Protein AF-A0A964QTZ9-F1 (afdb_monomer)

Radius of gyration: 29.9 Å; Cα contacts (8 Å, |Δi|>4): 374; chains: 1; bounding box: 82×78×68 Å

Sequence (407 aa):
MRFDQFNNEAANQNSMPSETEEPRIDFGEVGKVESTQEEKDFATLQQTYEEKKAAYDKLVADANESGTYHNAEVVTQLDSKRQERNVAQLDLEGKLRFDPKLAREVYKKEWRQLYADQLRSGRYTYDDIKSMKGPGGAPKTRLYELADATFDGDSGVFDGDARNAVTDEALEEAHQHFLEDERTRREAEEGEKKEQVELPQQKEAVSASNEKPKKEFSKNPEMDAYIRDTYLSYADAPVSSEEKERMLAFTRESGSAQKYAESLRHLAERRNLSELDGIGRKMIEEVKKVLAKLGLKMSAYGESRTWALWDIAKQEYFAEHSDENDGAYKVGGIFELPEKKEEIVNRHTGWEVYKAHSGGERAFLERLRGEGKEEIMGLLAHEPKENGTLSSYELARLGELIKRAVL

Secondary structure (DSSP, 8-state):
---------------------------------PPPHHHHHHHHHHHHHHHHHHHHHHHHHHHHHTT-TT-HHHHHHHHHHHHHHHHHHHHHHHHHHH-HHHHHHHHHHHHHHHHHHHHHTTS--HHHHHH-TTTTTS--SHHHHHHHHHHTTSSSS--HHHHHHHHHHHHHHHHHHHHHHHHHHHHHHHHHHHHH------------S-------PPP-HHHHHHHIIIIIS-TTSSS-HHHHHHHHHHHHH-HHHHHHHHHHHHHHHHH-HHHHHHHHHHHHHHHHHHHHHHTPPPPHHHHSSHHHHHHHHHHHHHHH-GGGS-TTSPP--TTT-HHHHHHHHHHHHHHHHHHHHHTT--GGGGT--STTHHHHHHHHHSPPPTTSS--HHHHHHHHHHHHHHH-

Mean predicted aligned error: 18.18 Å

Solvent-accessible surface area (backbone atoms only — not comparable to full-atom values): 23177 Å² total; per-residue (Å²): 130,88,87,86,89,85,87,85,89,80,89,80,89,78,91,77,81,77,87,75,76,73,81,76,76,73,70,70,72,77,69,79,75,74,76,51,71,71,57,54,53,47,52,50,37,53,51,52,23,52,57,32,43,51,57,33,54,48,52,54,49,57,25,58,77,69,66,40,66,83,37,70,68,56,44,52,51,50,53,53,33,50,49,53,25,53,50,35,45,51,55,44,49,48,52,34,63,77,30,68,66,60,21,48,55,48,37,32,47,42,43,25,52,47,48,44,52,39,45,75,67,67,78,46,54,72,65,57,60,66,67,35,84,47,89,84,62,51,53,94,42,70,66,30,54,54,26,49,51,32,37,76,38,84,64,68,76,43,51,70,68,59,49,51,52,51,51,55,51,22,50,53,56,27,51,52,52,46,55,50,52,53,48,53,51,49,53,49,57,50,49,61,50,56,75,74,62,87,80,90,83,91,77,92,87,90,78,89,82,75,88,66,78,82,74,83,70,78,88,50,68,68,58,28,48,49,41,24,57,58,44,53,11,43,60,72,27,83,64,55,71,69,57,32,51,53,36,32,52,51,33,72,71,29,66,67,39,51,55,24,15,45,34,39,45,60,46,24,78,75,59,40,58,70,53,53,53,54,50,19,50,50,44,40,53,52,35,48,56,52,33,51,71,43,68,46,78,74,51,50,69,58,72,16,48,18,62,47,45,44,50,53,13,46,31,40,36,30,54,78,39,61,86,81,44,64,84,90,55,88,75,45,28,59,86,82,33,67,66,47,50,50,46,53,38,15,24,53,38,16,44,56,52,46,50,36,46,76,72,63,56,56,76,38,66,78,59,59,41,75,82,58,59,67,57,47,53,50,65,70,66,54,78,55,44,100,87,73,41,69,54,72,64,57,20,20,51,40,15,48,49,49,52,65,18,69,109

Foldseek 3Di:
DDDDDDDDDDDDDDDDDDDPDDPPPCPPPPPPPPDDPLVVVLVVLVVQLVVLVVVLVVLVVVCVVVVVCVPPVSVVVNVVSVVSNVVSVVVNLVSLLVDLPVLLVLLLVLLLVLLLVCVVVVPDDLVLLLVCPDPPNGRPDPSNVSSVCSAPCPSPPHDVVVVNVSNVVSSVVSVVVNVVVVVVVVVVVVVVVVVVDPDDDDDDDDDDDDPPPPPPDPDDVVQLLVCQQPQQQLCVQPDDPVSSVVSSVVSVSDPLSSLLSVLLVVVCVVPNNVVQLVLLVVLLVLLCVLCVLLVHDADSSSNGSNLVSSLQSVLSSCLVVVVSDDPVDDHDHCVVDVVSSLLSSQLSSLVRVLVCVVVVVCSSLVSFADPCSVVLVVLSPDDADPVRHDDSVSSSVNSVSSSVRRD

pLDDT: mean 81.12, std 19.89, range [28.53, 98.44]

Structure (mmCIF, N/CA/C/O backbone):
data_AF-A0A964QTZ9-F1
#
_entry.id   AF-A0A964QTZ9-F1
#
loop_
_atom_site.group_PDB
_atom_site.id
_atom_site.type_symbol
_atom_site.label_atom_id
_atom_site.label_alt_id
_atom_site.label_comp_id
_atom_site.label_asym_id
_atom_site.label_entity_id
_atom_site.label_seq_id
_atom_site.pdbx_PDB_ins_code
_atom_site.Cartn_x
_atom_site.Cartn_y
_atom_site.Cartn_z
_atom_site.occupancy
_atom_site.B_iso_or_equiv
_atom_site.auth_seq_id
_atom_site.auth_comp_id
_atom_site.auth_asym_id
_atom_site.auth_atom_id
_atom_site.pdbx_PDB_model_num
ATOM 1 N N . MET A 1 1 ? -54.226 47.992 7.278 1.00 39.47 1 MET A N 1
ATOM 2 C CA . MET A 1 1 ? -53.191 48.725 6.514 1.00 39.47 1 MET A CA 1
ATOM 3 C C . MET A 1 1 ? -52.839 47.786 5.355 1.00 39.47 1 MET A C 1
ATOM 5 O O . MET A 1 1 ? -52.490 46.664 5.679 1.00 39.47 1 MET A O 1
ATOM 9 N N . ARG A 1 2 ? -53.151 48.038 4.064 1.00 29.14 2 ARG A N 1
ATOM 10 C CA . ARG A 1 2 ? -53.056 49.299 3.275 1.00 29.14 2 ARG A CA 1
ATOM 11 C C . ARG A 1 2 ? -51.588 49.768 3.338 1.00 29.14 2 ARG A C 1
ATOM 13 O O . ARG A 1 2 ? -51.192 50.124 4.439 1.00 29.14 2 ARG A O 1
ATOM 20 N N . PHE A 1 3 ? -50.713 49.770 2.334 1.00 28.53 3 PHE A N 1
ATOM 21 C CA . PHE A 1 3 ? -50.822 49.689 0.868 1.00 28.53 3 PHE A CA 1
ATOM 22 C C . PHE A 1 3 ? -49.783 48.675 0.301 1.00 28.53 3 PHE A C 1
ATOM 24 O O . PHE A 1 3 ? -48.871 48.330 1.047 1.00 28.53 3 PHE A O 1
ATOM 31 N N . ASP A 1 4 ? -49.710 48.275 -0.981 1.00 31.31 4 ASP A N 1
ATOM 32 C CA . ASP A 1 4 ? -50.699 47.862 -2.012 1.00 31.31 4 ASP A CA 1
ATOM 33 C C . ASP A 1 4 ? -49.900 47.254 -3.227 1.00 31.31 4 ASP A C 1
ATOM 35 O O . ASP A 1 4 ? -48.819 46.704 -3.029 1.00 31.31 4 ASP A O 1
ATOM 39 N N . GLN A 1 5 ? -50.431 47.282 -4.458 1.00 36.22 5 GLN A N 1
ATOM 40 C CA . GLN A 1 5 ? -49.966 46.683 -5.732 1.00 36.22 5 GLN A CA 1
ATOM 41 C C . GLN A 1 5 ? -48.835 47.456 -6.462 1.00 36.22 5 GLN A C 1
ATOM 43 O O . GLN A 1 5 ? -48.724 48.661 -6.264 1.00 36.22 5 GLN A O 1
ATOM 48 N N . PHE A 1 6 ? -48.105 46.820 -7.405 1.00 29.14 6 PHE A N 1
ATOM 49 C CA . PHE A 1 6 ? -48.219 47.088 -8.866 1.00 29.14 6 PHE A CA 1
ATOM 50 C C . PHE A 1 6 ? -47.318 46.195 -9.755 1.00 29.14 6 PHE A C 1
ATOM 52 O O . PHE A 1 6 ? -46.162 45.936 -9.433 1.00 29.14 6 PHE A O 1
ATOM 59 N N . ASN A 1 7 ? -47.849 45.787 -10.916 1.00 33.69 7 ASN A N 1
ATOM 60 C CA . ASN A 1 7 ? -47.080 45.274 -12.062 1.00 33.69 7 ASN A CA 1
ATOM 61 C C . ASN A 1 7 ? -46.438 46.442 -12.838 1.00 33.69 7 ASN A C 1
ATOM 63 O O . ASN A 1 7 ? -47.017 47.528 -12.859 1.00 33.69 7 ASN A O 1
ATOM 67 N N . ASN A 1 8 ? -45.364 46.202 -13.602 1.00 30.64 8 ASN A N 1
ATOM 68 C CA . ASN A 1 8 ? -45.481 46.229 -15.071 1.00 30.64 8 ASN A CA 1
ATOM 69 C C . ASN A 1 8 ? -44.206 45.829 -15.821 1.00 30.64 8 ASN A C 1
ATOM 71 O O . ASN A 1 8 ? -43.082 45.977 -15.349 1.00 30.64 8 ASN A O 1
ATOM 75 N N . GLU A 1 9 ? -44.450 45.336 -17.030 1.00 34.72 9 GLU A N 1
ATOM 76 C CA . GLU A 1 9 ? -43.479 44.968 -18.050 1.00 34.72 9 GLU A CA 1
ATOM 77 C C . GLU A 1 9 ? -42.814 46.207 -18.671 1.00 34.72 9 GLU A C 1
ATOM 79 O O . GLU A 1 9 ? -43.446 47.252 -18.837 1.00 34.72 9 GLU A O 1
ATOM 84 N N . ALA A 1 10 ? -41.577 46.046 -19.138 1.00 31.81 10 ALA A N 1
ATOM 85 C CA . ALA A 1 10 ? -41.062 46.797 -20.278 1.00 31.81 10 ALA A CA 1
ATOM 86 C C . ALA A 1 10 ? -40.024 45.934 -21.004 1.00 31.81 10 ALA A C 1
ATOM 88 O O . ALA A 1 10 ? -38.917 45.721 -20.512 1.00 31.81 10 ALA A O 1
ATOM 89 N N . ALA A 1 11 ? -40.393 45.414 -22.174 1.00 33.88 11 ALA A N 1
ATOM 90 C CA . ALA A 1 11 ? -39.441 44.768 -23.063 1.00 33.88 11 ALA A CA 1
ATOM 91 C C . ALA A 1 11 ? -38.431 45.799 -23.586 1.00 33.88 11 ALA A C 1
ATOM 93 O O . ALA A 1 11 ? -38.805 46.931 -23.896 1.00 33.88 11 ALA A O 1
ATOM 94 N N . ASN A 1 12 ? -37.183 45.382 -23.798 1.00 33.34 12 ASN A N 1
ATOM 95 C CA . ASN A 1 12 ? -36.389 45.994 -24.852 1.00 33.34 12 ASN A CA 1
ATOM 96 C C . ASN A 1 12 ? -35.689 44.922 -25.683 1.00 33.34 12 ASN A C 1
ATOM 98 O O . ASN A 1 12 ? -35.207 43.914 -25.168 1.00 33.34 12 ASN A O 1
ATOM 102 N N . GLN A 1 13 ? -35.712 45.140 -26.988 1.00 38.12 13 GLN A N 1
ATOM 103 C CA . GLN A 1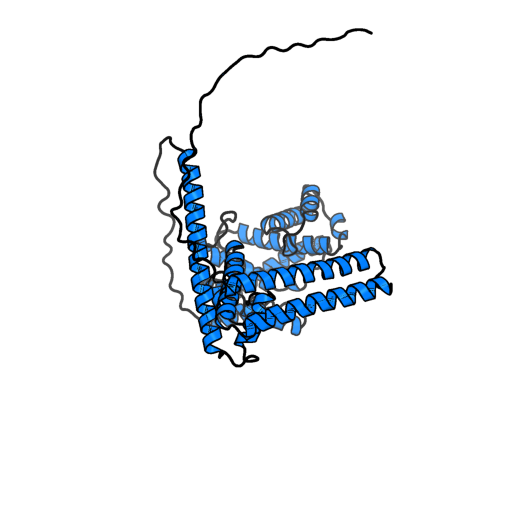 13 ? -35.234 44.211 -27.993 1.00 38.12 13 GLN A CA 1
ATOM 104 C C . GLN A 1 13 ? -33.717 44.339 -28.111 1.00 38.12 13 GLN A C 1
ATOM 106 O O . GLN A 1 13 ? -33.196 45.447 -28.199 1.00 38.12 13 GLN A O 1
ATOM 111 N N . ASN A 1 14 ? -33.019 43.213 -28.219 1.00 34.12 14 ASN A N 1
ATOM 112 C CA . ASN A 1 14 ? -31.782 43.173 -28.986 1.00 34.12 14 ASN A CA 1
ATOM 113 C C . ASN A 1 14 ? -31.707 41.837 -29.715 1.00 34.12 14 ASN A C 1
ATOM 115 O O . ASN A 1 14 ? -31.503 40.784 -29.116 1.00 34.12 14 ASN A O 1
ATOM 119 N N . SER A 1 15 ? -31.927 41.905 -31.026 1.00 44.72 15 SER A N 1
ATOM 120 C CA . SER A 1 15 ? -31.641 40.797 -31.929 1.00 44.72 15 SER A CA 1
ATOM 121 C C . SER A 1 15 ? -30.125 40.626 -31.997 1.00 44.72 15 SER A C 1
ATOM 123 O O . SER A 1 15 ? -29.429 41.581 -32.334 1.00 44.72 15 SER A O 1
ATOM 125 N N . MET A 1 16 ? -29.628 39.427 -31.706 1.00 33.31 16 MET A N 1
ATOM 126 C CA . MET A 1 16 ? -28.285 38.998 -32.100 1.00 33.31 16 MET A CA 1
ATOM 127 C C . MET A 1 16 ? -28.415 37.863 -33.126 1.00 33.31 16 MET A C 1
ATOM 129 O O . MET A 1 16 ? -29.424 37.151 -33.096 1.00 33.31 16 MET A O 1
ATOM 133 N N . PRO A 1 17 ? -27.484 37.745 -34.089 1.00 36.28 17 PRO A N 1
ATOM 134 C CA . PRO A 1 17 ? -27.760 37.044 -35.338 1.00 36.28 17 PRO A CA 1
ATOM 135 C C . PRO A 1 17 ? -27.496 35.539 -35.265 1.00 36.28 17 PRO A C 1
ATOM 137 O O . PRO A 1 17 ? -26.725 35.076 -34.434 1.00 36.28 17 PRO A O 1
ATOM 140 N N . SER A 1 18 ? -28.133 34.834 -36.203 1.00 39.62 18 SER A N 1
ATOM 141 C CA . SER A 1 18 ? -27.692 33.598 -36.870 1.00 39.62 18 SER A CA 1
ATOM 142 C C . SER A 1 18 ? -26.533 32.808 -36.252 1.00 39.62 18 SER A C 1
ATOM 144 O O . SER A 1 18 ? -25.392 33.265 -36.276 1.00 39.62 18 SER A O 1
ATOM 146 N N . GLU A 1 19 ? -26.830 31.554 -35.902 1.00 48.81 19 GLU A N 1
ATOM 147 C CA . GLU A 1 19 ? -26.146 30.378 -36.469 1.00 48.81 19 GLU A CA 1
ATOM 148 C C . GLU A 1 19 ? -24.680 30.605 -36.882 1.00 48.81 19 GLU A C 1
ATOM 150 O O . GLU A 1 19 ? -24.328 30.561 -38.060 1.00 48.81 19 GLU A O 1
ATOM 155 N N . THR A 1 20 ? -23.794 30.796 -35.905 1.00 37.59 20 THR A N 1
ATOM 156 C CA . THR A 1 20 ? -22.434 30.287 -36.068 1.00 37.59 20 THR A CA 1
ATOM 157 C C . THR A 1 20 ? -22.529 28.778 -35.946 1.00 37.59 20 THR A C 1
ATOM 159 O O . THR A 1 20 ? -22.672 28.259 -34.838 1.00 37.59 20 THR A O 1
ATOM 162 N N . GLU A 1 21 ? -22.497 28.089 -37.087 1.00 42.88 21 GLU A N 1
ATOM 163 C CA . GLU A 1 21 ? -22.188 26.664 -37.129 1.00 42.88 21 GLU A CA 1
ATOM 164 C C . GLU A 1 21 ? -20.921 26.447 -36.297 1.00 42.88 21 GLU A C 1
ATOM 166 O O . GLU A 1 21 ? -19.851 26.956 -36.640 1.00 42.88 21 GLU A O 1
ATOM 171 N N . GLU A 1 22 ? -21.044 25.730 -35.177 1.00 34.28 22 GLU A N 1
ATOM 172 C CA . GLU A 1 22 ? -19.870 25.220 -34.481 1.00 34.28 22 GLU A CA 1
ATOM 173 C C . GLU A 1 22 ? -19.055 24.436 -35.514 1.00 34.28 22 GLU A C 1
ATOM 175 O O . GLU A 1 22 ? -19.631 23.582 -36.205 1.00 34.28 22 GLU A O 1
ATOM 180 N N . PRO A 1 23 ? -17.743 24.694 -35.660 1.00 37.91 23 PRO A N 1
ATOM 181 C CA . PRO A 1 23 ? -16.918 23.853 -36.497 1.00 37.91 23 PRO A CA 1
ATOM 182 C C . PRO A 1 23 ? -16.943 22.460 -35.878 1.00 37.91 23 PRO A C 1
ATOM 184 O O . PRO A 1 23 ? -16.233 22.179 -34.912 1.00 37.91 23 PRO A O 1
ATOM 187 N N . ARG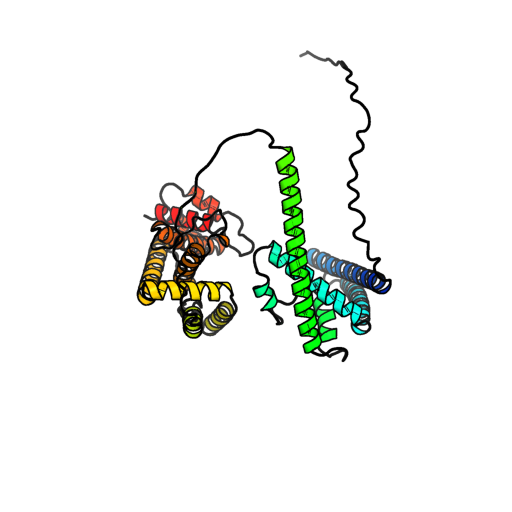 A 1 24 ? -17.769 21.573 -36.445 1.00 35.22 24 ARG A N 1
ATOM 188 C CA . ARG A 1 24 ? -17.627 20.137 -36.252 1.00 35.22 24 ARG A CA 1
ATOM 189 C C . ARG A 1 24 ? -16.223 19.801 -36.712 1.00 35.22 24 ARG A C 1
ATOM 191 O O . ARG A 1 24 ? -15.969 19.674 -37.908 1.00 35.22 24 ARG A O 1
ATOM 198 N N . ILE A 1 25 ? -15.324 19.687 -35.741 1.00 37.00 25 ILE A N 1
ATOM 199 C CA . ILE A 1 25 ? -14.038 19.043 -35.918 1.00 37.00 25 ILE A CA 1
ATOM 200 C C . ILE A 1 25 ? -14.391 17.598 -36.237 1.00 37.00 25 ILE A C 1
ATOM 202 O O . ILE A 1 25 ? -14.674 16.786 -35.356 1.00 37.00 25 ILE A O 1
ATOM 206 N N . ASP A 1 26 ? -14.473 17.323 -37.534 1.00 39.06 26 ASP A N 1
ATOM 207 C CA . ASP A 1 26 ? -14.492 15.978 -38.064 1.00 39.06 26 ASP A CA 1
ATOM 208 C C . ASP A 1 26 ? -13.127 15.386 -37.717 1.00 39.06 26 ASP A C 1
ATOM 210 O O . ASP A 1 26 ? -12.133 15.591 -38.418 1.00 39.06 26 ASP A O 1
ATOM 214 N N . PHE A 1 27 ? -13.067 14.739 -36.550 1.00 38.59 27 PHE A N 1
ATOM 215 C CA . PHE A 1 27 ? -11.995 13.833 -36.169 1.00 38.59 27 PHE A CA 1
ATOM 216 C C . PHE A 1 27 ? -12.044 12.676 -37.164 1.00 38.59 27 PHE A C 1
ATOM 218 O O . PHE A 1 27 ? -12.646 11.638 -36.879 1.00 38.59 27 PHE A O 1
ATOM 225 N N . GLY A 1 28 ? -11.483 12.934 -38.353 1.00 33.41 28 GLY A N 1
ATOM 226 C CA . GLY A 1 28 ? -11.676 12.135 -39.555 1.00 33.41 28 GLY A CA 1
ATOM 227 C C . GLY A 1 28 ? -11.498 10.672 -39.215 1.00 33.41 28 GLY A C 1
ATOM 228 O O . GLY A 1 28 ? -10.441 10.309 -38.698 1.00 33.41 28 GLY A O 1
ATOM 229 N N . GLU A 1 29 ? -12.575 9.903 -39.415 1.00 39.38 29 GLU A N 1
ATOM 230 C CA . GLU A 1 29 ? -12.828 8.674 -38.662 1.00 39.38 29 GLU A CA 1
ATOM 231 C C . GLU A 1 29 ? -11.554 7.844 -38.491 1.00 39.38 29 GLU A C 1
ATOM 233 O O . GLU A 1 29 ? -11.067 7.233 -39.445 1.00 39.38 29 GLU A O 1
ATOM 238 N N . VAL A 1 30 ? -11.037 7.802 -37.253 1.00 39.47 30 VAL A N 1
ATOM 239 C CA . VAL A 1 30 ? -10.086 6.772 -36.824 1.00 39.47 30 VAL A CA 1
ATOM 240 C C . VAL A 1 30 ? -10.828 5.468 -37.046 1.00 39.47 30 VAL A C 1
ATOM 242 O O . VAL A 1 30 ? -11.752 5.158 -36.292 1.00 39.47 30 VAL A O 1
ATOM 245 N N . GLY A 1 31 ? -10.526 4.831 -38.183 1.00 35.47 31 GLY A N 1
ATOM 246 C CA . GLY A 1 31 ? -11.508 4.031 -38.907 1.00 35.47 31 GLY A CA 1
ATOM 247 C C . GLY A 1 31 ? -12.173 3.046 -37.971 1.00 35.47 31 GLY A C 1
ATOM 248 O O . GLY A 1 31 ? -11.479 2.191 -37.424 1.00 35.47 31 GLY A O 1
ATOM 249 N N . LYS A 1 32 ? -13.488 3.204 -37.750 1.00 42.94 32 LYS A N 1
ATOM 250 C CA . LYS A 1 32 ? -14.246 2.331 -36.851 1.00 42.94 32 LYS A CA 1
ATOM 251 C C . LYS A 1 32 ? -14.062 0.908 -37.343 1.00 42.94 32 LYS A C 1
ATOM 253 O O . LYS A 1 32 ? -14.697 0.497 -38.313 1.00 42.94 32 LYS A O 1
ATOM 258 N N . VAL A 1 33 ? -13.178 0.174 -36.676 1.00 50.75 33 VAL A N 1
ATOM 259 C CA . VAL A 1 33 ? -13.019 -1.256 -36.878 1.00 50.75 33 VAL A CA 1
ATOM 260 C C . VAL A 1 33 ? -14.341 -1.843 -36.417 1.00 50.75 33 VAL A C 1
ATOM 262 O O . VAL A 1 33 ? -14.621 -1.886 -35.219 1.00 50.75 33 VAL A O 1
ATOM 265 N N . GLU A 1 34 ? -15.217 -2.158 -37.373 1.00 64.62 34 GLU A N 1
ATOM 266 C CA . GLU A 1 34 ? -16.523 -2.713 -37.055 1.00 64.62 34 GLU A CA 1
ATOM 267 C C . GLU A 1 34 ? -16.300 -3.989 -36.256 1.00 64.62 34 GLU A C 1
ATOM 269 O O . GLU A 1 34 ? -15.670 -4.927 -36.749 1.00 64.62 34 GLU A O 1
ATOM 274 N N . SER A 1 35 ? -16.811 -4.021 -35.023 1.00 75.81 35 SER A N 1
ATOM 275 C CA . SER A 1 35 ? -16.674 -5.207 -34.189 1.00 75.81 35 SER A CA 1
ATOM 276 C C . SER A 1 35 ? -17.263 -6.410 -34.915 1.00 75.81 35 SER A C 1
ATOM 278 O O . SER A 1 35 ? -18.339 -6.346 -35.532 1.00 75.81 35 SER A O 1
ATOM 280 N N . THR A 1 36 ? -16.518 -7.504 -34.869 1.00 86.06 36 THR A N 1
ATOM 281 C CA . THR A 1 36 ? -16.895 -8.773 -35.476 1.00 86.06 36 THR A CA 1
ATOM 282 C C . THR A 1 36 ? -18.225 -9.249 -34.894 1.00 86.06 36 THR A C 1
ATOM 284 O O . THR A 1 36 ? -18.619 -8.878 -33.783 1.00 86.06 36 THR A O 1
ATOM 287 N N . GLN A 1 37 ? -18.948 -10.088 -35.638 1.00 87.75 37 GLN A N 1
ATOM 288 C CA . GLN A 1 37 ? -20.186 -10.666 -35.111 1.00 87.75 37 GLN A CA 1
ATOM 289 C C . GLN A 1 37 ? -19.918 -11.467 -33.824 1.00 87.75 37 GLN A C 1
ATOM 291 O O . GLN A 1 37 ? -20.706 -11.400 -32.889 1.00 87.75 37 GLN A O 1
ATOM 296 N N . GLU A 1 38 ? -18.763 -12.129 -33.736 1.00 85.12 38 GLU A N 1
ATOM 297 C CA . GLU A 1 38 ? -18.343 -12.927 -32.581 1.00 85.12 38 GLU A CA 1
ATOM 298 C C . GLU A 1 38 ? -18.140 -12.073 -31.314 1.00 85.12 38 GLU A C 1
ATOM 300 O O . GLU A 1 38 ? -18.555 -12.487 -30.229 1.00 85.12 38 GLU A O 1
ATOM 305 N N . GLU A 1 39 ? -17.588 -10.861 -31.442 1.00 84.25 39 GLU A N 1
ATOM 306 C CA . GLU A 1 39 ? -17.476 -9.888 -30.342 1.00 84.25 39 GLU A CA 1
ATOM 307 C C . GLU A 1 39 ? -18.837 -9.306 -29.932 1.00 84.25 39 GLU A C 1
ATOM 309 O O . GLU A 1 39 ? -19.087 -9.106 -28.742 1.00 84.25 39 GLU A O 1
ATOM 314 N N . LYS A 1 40 ? -19.736 -9.049 -30.894 1.00 90.31 40 LYS A N 1
ATOM 315 C CA . LYS A 1 40 ? -21.104 -8.558 -30.628 1.00 90.31 40 LYS A CA 1
ATOM 316 C C . LYS A 1 40 ? -21.944 -9.606 -29.892 1.00 90.31 40 LYS A C 1
ATOM 318 O O . LYS A 1 40 ? -22.635 -9.280 -28.922 1.00 90.31 40 LYS A O 1
ATOM 323 N N . ASP A 1 41 ? -21.840 -10.865 -30.307 1.00 90.44 41 ASP A N 1
ATOM 324 C CA . ASP A 1 41 ? -22.489 -12.001 -29.650 1.00 90.44 41 ASP A CA 1
ATOM 325 C C . ASP A 1 41 ? -21.943 -12.177 -28.221 1.00 90.44 41 ASP A C 1
ATOM 327 O O . ASP A 1 41 ? -22.713 -12.328 -27.271 1.00 90.44 41 ASP A O 1
ATOM 331 N N . PHE A 1 42 ? -20.621 -12.071 -28.035 1.00 91.81 42 PHE A N 1
ATOM 332 C CA . PHE A 1 42 ? -20.001 -12.139 -26.709 1.00 91.81 42 PHE A CA 1
ATOM 333 C C . PHE A 1 42 ? -20.412 -10.985 -25.787 1.00 91.81 42 PHE A C 1
ATOM 335 O O . PHE A 1 42 ? -20.767 -11.226 -24.635 1.00 91.81 42 PHE A O 1
ATOM 342 N N . ALA A 1 43 ? -20.434 -9.746 -26.286 1.00 90.44 43 ALA A N 1
ATOM 343 C CA . ALA A 1 43 ? -20.902 -8.591 -25.519 1.00 90.44 43 ALA A CA 1
ATOM 344 C C . ALA A 1 43 ? -22.366 -8.762 -25.068 1.00 90.44 43 ALA A C 1
ATOM 346 O O . ALA A 1 43 ? -22.716 -8.403 -23.944 1.00 90.44 43 ALA A O 1
ATOM 347 N N . THR A 1 44 ? -23.202 -9.385 -25.906 1.00 94.25 44 THR A N 1
ATOM 348 C CA . THR A 1 44 ? -24.598 -9.716 -25.574 1.00 94.25 44 THR A CA 1
ATOM 349 C C . THR A 1 44 ? -24.684 -10.762 -24.454 1.00 94.25 44 THR A C 1
ATOM 351 O O . THR A 1 44 ? -25.486 -10.610 -23.528 1.00 94.25 44 THR A O 1
ATOM 354 N N . LEU A 1 45 ? -23.834 -11.797 -24.477 1.00 92.50 45 LEU A N 1
ATOM 355 C CA . LEU A 1 45 ? -23.732 -12.784 -23.390 1.00 92.50 45 LEU A CA 1
ATOM 356 C C . LEU A 1 45 ? -23.225 -12.150 -22.086 1.00 92.50 45 LEU A C 1
ATOM 358 O O . LEU A 1 45 ? -23.785 -12.411 -21.021 1.00 92.50 45 LEU A O 1
ATOM 362 N N . GLN A 1 46 ? -22.214 -11.280 -22.166 1.00 91.44 46 GLN A N 1
ATOM 363 C CA . GLN A 1 46 ? -21.677 -10.544 -21.019 1.00 91.44 46 GLN A CA 1
ATOM 364 C C . GLN A 1 46 ? -22.758 -9.665 -20.372 1.00 91.44 46 GLN A C 1
ATOM 366 O O . GLN A 1 46 ? -22.964 -9.746 -19.160 1.00 91.44 46 GLN A O 1
ATOM 371 N N . GLN A 1 47 ? -23.487 -8.876 -21.169 1.00 93.69 47 GLN A N 1
ATOM 372 C CA . GLN A 1 47 ? -24.602 -8.060 -20.680 1.00 93.69 47 GLN A CA 1
ATOM 373 C C . GLN A 1 47 ? -25.685 -8.932 -20.028 1.00 93.69 47 GLN A C 1
ATOM 375 O O . GLN A 1 47 ? -26.120 -8.643 -18.914 1.00 93.69 47 GLN A O 1
ATOM 380 N N . THR A 1 48 ? -26.074 -10.032 -20.683 1.00 94.69 48 THR A N 1
ATOM 381 C CA . THR A 1 48 ? -27.073 -10.973 -20.153 1.00 94.69 48 THR A CA 1
ATOM 382 C C . THR A 1 48 ? -26.650 -11.520 -18.787 1.00 94.69 48 THR A C 1
ATOM 384 O O . THR A 1 48 ? -27.462 -11.568 -17.862 1.00 94.69 48 THR A O 1
ATOM 387 N N . TYR A 1 49 ? -25.379 -11.900 -18.624 1.00 93.06 49 TYR A N 1
ATOM 388 C CA . TYR A 1 49 ? -24.852 -12.362 -17.342 1.00 93.06 49 TYR A CA 1
ATOM 389 C C . TYR A 1 49 ? -24.938 -11.280 -16.250 1.00 93.06 49 TYR A C 1
ATOM 391 O O . TYR A 1 49 ? -25.443 -11.569 -15.160 1.00 93.06 49 TYR A O 1
ATOM 399 N N . GLU A 1 50 ? -24.512 -10.043 -16.527 1.00 92.19 50 GLU A N 1
ATOM 400 C CA . GLU A 1 50 ? -24.556 -8.955 -15.538 1.00 92.19 50 GLU A CA 1
ATOM 401 C C . GLU A 1 50 ? -25.994 -8.591 -15.134 1.00 92.19 50 GLU A C 1
ATOM 403 O O . GLU A 1 50 ? -26.274 -8.407 -13.947 1.00 92.19 50 GLU A O 1
ATOM 408 N N . GLU A 1 51 ? -26.946 -8.596 -16.072 1.00 95.88 51 GLU A N 1
ATOM 409 C CA . GLU A 1 51 ? -28.372 -8.409 -15.772 1.00 95.88 51 GLU A CA 1
ATOM 410 C C . GLU A 1 51 ? -28.912 -9.500 -14.828 1.00 95.88 51 GLU A C 1
ATOM 412 O O . GLU A 1 51 ? -29.614 -9.201 -13.853 1.00 95.88 51 GLU A O 1
ATOM 417 N N . LYS A 1 52 ? -28.561 -10.775 -15.062 1.00 96.19 52 LYS A N 1
ATOM 418 C CA . LYS A 1 52 ? -28.962 -11.885 -14.176 1.00 96.19 52 LYS A CA 1
ATOM 419 C C . LYS A 1 52 ? -28.274 -11.827 -12.813 1.00 96.19 52 LYS A C 1
ATOM 421 O O . LYS A 1 52 ? -28.912 -12.136 -11.803 1.00 96.19 52 LYS A O 1
ATOM 426 N N . LYS A 1 53 ? -27.005 -11.414 -12.765 1.00 94.00 53 LYS A N 1
ATOM 427 C CA . LYS A 1 53 ? -26.253 -11.197 -11.523 1.00 94.00 53 LYS A CA 1
ATOM 428 C C . LYS A 1 53 ? -26.899 -10.093 -10.685 1.00 94.00 53 LYS A C 1
ATOM 430 O O . LYS A 1 53 ? -27.242 -10.345 -9.533 1.00 94.00 53 LYS A O 1
ATOM 435 N N . ALA A 1 54 ? -27.140 -8.920 -11.269 1.00 94.31 54 ALA A N 1
ATOM 436 C CA . ALA A 1 54 ? -27.753 -7.783 -10.585 1.00 94.31 54 ALA A CA 1
ATOM 437 C C . ALA A 1 54 ? -29.160 -8.108 -10.050 1.00 94.31 54 ALA A C 1
ATOM 439 O O . ALA A 1 54 ? -29.493 -7.741 -8.923 1.00 94.31 54 ALA A O 1
ATOM 440 N N . ALA A 1 55 ? -29.970 -8.851 -10.815 1.00 95.56 55 ALA A N 1
ATOM 441 C CA . ALA A 1 55 ? -31.292 -9.296 -10.369 1.00 95.56 55 ALA A CA 1
ATOM 442 C C . ALA A 1 55 ? -31.235 -10.253 -9.160 1.00 95.56 55 ALA A C 1
ATOM 444 O O . ALA A 1 55 ? -32.090 -10.170 -8.278 1.00 95.56 55 ALA A O 1
ATOM 445 N N . TYR A 1 56 ? -30.240 -11.146 -9.104 1.00 96.12 56 TYR A N 1
ATOM 446 C CA . TYR A 1 56 ? -30.012 -12.023 -7.952 1.00 96.12 56 TYR A CA 1
ATOM 447 C C . TYR A 1 56 ? -29.485 -11.244 -6.736 1.00 96.12 56 TYR A C 1
ATOM 449 O O . TYR A 1 56 ? -30.042 -11.366 -5.647 1.00 96.12 56 TYR A O 1
ATOM 457 N N . ASP A 1 57 ? -28.454 -10.415 -6.922 1.00 94.44 57 ASP A N 1
ATOM 458 C CA . ASP A 1 57 ? -27.816 -9.659 -5.836 1.00 94.44 57 ASP A CA 1
ATOM 459 C C . ASP A 1 57 ? -28.802 -8.680 -5.177 1.00 94.44 57 ASP A C 1
ATOM 461 O O . ASP A 1 57 ? -28.834 -8.566 -3.950 1.00 94.44 57 ASP A O 1
ATOM 465 N N . LYS A 1 58 ? -29.676 -8.041 -5.971 1.00 96.25 58 LYS A N 1
ATOM 466 C CA . LYS A 1 58 ? -30.768 -7.210 -5.449 1.00 96.25 58 LYS A CA 1
ATOM 467 C C . LYS A 1 58 ? -31.731 -8.016 -4.574 1.00 96.25 58 LYS A C 1
ATOM 469 O O . LYS A 1 58 ? -32.037 -7.588 -3.468 1.00 96.25 58 LYS A O 1
ATOM 474 N N . LEU A 1 59 ? -32.180 -9.186 -5.033 1.00 94.88 59 LEU A N 1
ATOM 475 C CA . LEU A 1 59 ? -33.109 -10.020 -4.263 1.00 94.88 59 LEU A CA 1
ATOM 476 C C . LEU A 1 59 ? -32.489 -10.495 -2.935 1.00 94.88 59 LEU A C 1
ATOM 478 O O . LEU A 1 59 ? -33.190 -10.587 -1.930 1.00 94.88 59 LEU A O 1
ATOM 482 N N . VAL A 1 60 ? -31.174 -10.746 -2.905 1.00 94.62 60 VAL A N 1
ATOM 483 C CA . VAL A 1 60 ? -30.430 -11.031 -1.664 1.00 94.62 60 VAL A CA 1
ATOM 484 C C . VAL A 1 60 ? -30.418 -9.816 -0.729 1.00 94.62 60 VAL A C 1
ATOM 486 O O . VAL A 1 60 ? -30.643 -9.980 0.470 1.00 94.62 60 VAL A O 1
ATOM 489 N N . ALA A 1 61 ? -30.176 -8.609 -1.250 1.00 95.62 61 ALA A N 1
ATOM 490 C CA . ALA A 1 61 ? -30.196 -7.380 -0.457 1.00 95.62 61 ALA A CA 1
ATOM 491 C C . ALA A 1 61 ? -31.589 -7.109 0.141 1.00 95.62 61 ALA A C 1
ATOM 493 O O . ALA A 1 61 ? -31.706 -6.980 1.361 1.00 95.62 61 ALA A O 1
ATOM 494 N N . ASP A 1 62 ? -32.638 -7.143 -0.687 1.00 95.62 62 ASP A N 1
ATOM 495 C CA . ASP A 1 62 ? -34.034 -6.936 -0.280 1.00 95.62 62 ASP A CA 1
ATOM 496 C C . ASP A 1 62 ? -34.465 -7.968 0.796 1.00 95.62 62 ASP A C 1
ATOM 498 O O . ASP A 1 62 ? -35.127 -7.630 1.784 1.00 95.62 62 ASP A O 1
ATOM 502 N N . ALA A 1 63 ? -34.050 -9.237 0.656 1.00 94.56 63 ALA A N 1
ATOM 503 C CA . ALA A 1 63 ? -34.326 -10.308 1.622 1.00 94.56 63 ALA A CA 1
ATOM 504 C C . ALA A 1 63 ? -33.588 -10.134 2.963 1.00 94.56 63 ALA A C 1
ATOM 506 O O . ALA A 1 63 ? -34.129 -10.490 4.016 1.00 94.56 63 ALA A O 1
ATOM 507 N N . ASN A 1 64 ? -32.369 -9.588 2.934 1.00 93.94 64 ASN A N 1
ATOM 508 C CA . ASN A 1 64 ? -31.578 -9.293 4.130 1.00 93.94 64 ASN A CA 1
ATOM 509 C C . ASN A 1 64 ? -32.135 -8.080 4.889 1.00 93.94 64 ASN A C 1
ATOM 511 O O . ASN A 1 64 ? -32.320 -8.163 6.101 1.00 93.94 64 ASN A O 1
ATOM 515 N N . GLU A 1 65 ? -32.442 -6.981 4.191 1.00 95.94 65 GLU A N 1
ATOM 516 C CA . GLU A 1 65 ? -32.977 -5.752 4.798 1.00 95.94 65 GLU A CA 1
ATOM 517 C C . GLU A 1 65 ? -34.348 -5.990 5.448 1.00 95.94 65 GLU A C 1
ATOM 519 O O . GLU A 1 65 ? -34.602 -5.554 6.571 1.00 95.94 65 GLU A O 1
ATOM 524 N N . SER A 1 66 ? -35.217 -6.753 4.781 1.00 94.31 66 SER A N 1
ATOM 525 C CA . SER A 1 66 ? -36.538 -7.116 5.309 1.00 94.31 66 SER A CA 1
ATOM 526 C C . SER A 1 66 ? -36.516 -8.237 6.362 1.00 94.31 66 SER A C 1
ATOM 528 O O . SER A 1 66 ? -37.557 -8.544 6.945 1.00 94.31 66 SER A O 1
ATOM 530 N N . GLY A 1 67 ? -35.369 -8.887 6.596 1.00 93.62 67 GLY A N 1
ATOM 531 C CA . GLY A 1 67 ? -35.256 -10.058 7.475 1.00 93.62 67 GLY A CA 1
ATOM 532 C C . GLY A 1 67 ? -36.037 -11.289 6.986 1.00 93.62 67 GLY A C 1
ATOM 533 O O . GLY A 1 67 ? -36.302 -12.207 7.764 1.00 93.62 67 GLY A O 1
ATOM 534 N N . THR A 1 68 ? -36.428 -11.328 5.708 1.00 92.19 68 THR A N 1
ATOM 535 C CA . THR A 1 68 ? -37.295 -12.373 5.132 1.00 92.19 68 THR A CA 1
ATOM 536 C C . THR A 1 68 ? -36.535 -13.558 4.536 1.00 92.19 68 THR A C 1
ATOM 538 O O . THR A 1 68 ? -37.156 -14.440 3.951 1.00 92.19 68 THR A O 1
ATOM 541 N N . TYR A 1 69 ? -35.218 -13.653 4.738 1.00 87.81 69 TYR A N 1
ATOM 542 C CA . TYR A 1 69 ? -34.363 -14.725 4.200 1.00 87.81 69 TYR A CA 1
ATOM 543 C C . TYR A 1 69 ? -34.815 -16.164 4.559 1.00 87.81 69 TYR A C 1
ATOM 545 O O . TYR A 1 69 ? -34.460 -17.122 3.880 1.00 87.81 69 TYR A O 1
ATOM 553 N N . HIS A 1 70 ? -35.626 -16.339 5.610 1.00 88.62 70 HIS A N 1
ATOM 554 C CA . HIS A 1 70 ? -36.218 -17.630 5.998 1.00 88.62 70 HIS A CA 1
ATOM 555 C C . HIS A 1 70 ? -37.615 -17.902 5.403 1.00 88.62 70 HIS A C 1
ATOM 557 O O . HIS A 1 70 ? -38.198 -18.956 5.661 1.00 88.62 70 HIS A O 1
ATOM 563 N N . ASN A 1 71 ? -38.185 -16.973 4.632 1.00 96.12 71 ASN A N 1
ATOM 564 C CA . ASN A 1 71 ? -39.475 -17.152 3.972 1.00 96.12 71 ASN A CA 1
ATOM 565 C C . ASN A 1 71 ? -39.322 -18.106 2.773 1.00 96.12 71 ASN A C 1
ATOM 567 O O . ASN A 1 71 ? -38.517 -17.866 1.877 1.00 96.12 71 ASN A O 1
ATOM 571 N N . ALA A 1 72 ? -40.126 -19.172 2.736 1.00 93.81 72 ALA A N 1
ATOM 572 C CA . ALA A 1 72 ? -40.054 -20.204 1.700 1.00 93.81 72 ALA A CA 1
ATOM 573 C C . ALA A 1 72 ? -40.267 -19.674 0.267 1.00 93.81 72 ALA A C 1
ATOM 575 O O . ALA A 1 72 ? -39.672 -20.199 -0.675 1.00 93.81 72 ALA A O 1
ATOM 576 N N . GLU A 1 73 ? -41.076 -18.626 0.087 1.00 95.56 73 GLU A N 1
ATOM 577 C CA . GLU A 1 73 ? -41.272 -17.982 -1.214 1.00 95.56 73 GLU A CA 1
ATOM 578 C C . GLU A 1 73 ? -40.009 -17.226 -1.648 1.00 95.56 73 GLU A C 1
ATOM 580 O O . GLU A 1 73 ? -39.532 -17.416 -2.765 1.00 95.56 73 GLU A O 1
ATOM 585 N N . VAL A 1 74 ? -39.407 -16.454 -0.736 1.00 93.81 74 VAL A N 1
ATOM 586 C CA . VAL A 1 74 ? -38.152 -15.719 -0.972 1.00 93.81 74 VAL A CA 1
ATOM 587 C C . VAL A 1 74 ? -37.005 -16.683 -1.285 1.00 93.81 74 VAL A C 1
ATOM 589 O O . VAL A 1 74 ? -36.276 -16.466 -2.249 1.00 93.81 74 VAL A O 1
ATOM 592 N N . VAL A 1 75 ? -36.891 -17.795 -0.549 1.00 94.31 75 VAL A N 1
ATOM 593 C CA . VAL A 1 75 ? -35.917 -18.867 -0.834 1.00 94.31 75 VAL A CA 1
ATOM 594 C C . VAL A 1 75 ? -36.132 -19.452 -2.235 1.00 94.31 75 VAL A C 1
ATOM 596 O O . VAL A 1 75 ? -35.175 -19.587 -2.995 1.00 94.31 75 VAL A O 1
ATOM 599 N N . THR A 1 76 ? -37.381 -19.725 -2.625 1.00 95.94 76 THR A N 1
ATOM 600 C CA . THR A 1 76 ? -37.705 -20.254 -3.964 1.00 95.94 76 THR A CA 1
ATOM 601 C C . THR A 1 76 ? -37.335 -19.262 -5.076 1.00 95.94 76 THR A C 1
ATOM 603 O O . THR A 1 76 ? -36.783 -19.655 -6.106 1.00 95.94 76 THR A O 1
ATOM 606 N N . GLN A 1 77 ? -37.593 -17.966 -4.872 1.00 95.81 77 GLN A N 1
ATOM 607 C CA . GLN A 1 77 ? -37.207 -16.914 -5.819 1.00 95.81 77 GLN A CA 1
ATOM 608 C C . GLN A 1 77 ? -35.677 -16.760 -5.909 1.00 95.81 77 GLN A C 1
ATOM 610 O O . GLN A 1 77 ? -35.141 -16.635 -7.014 1.00 95.81 77 GLN A O 1
ATOM 615 N N . LEU A 1 78 ? -34.966 -16.831 -4.777 1.00 95.00 78 LEU A N 1
ATOM 616 C CA . LEU A 1 78 ? -33.501 -16.805 -4.717 1.00 95.00 78 LEU A CA 1
ATOM 617 C C . LEU A 1 78 ? -32.881 -17.984 -5.473 1.00 95.00 78 LEU A C 1
ATOM 619 O O . LEU A 1 78 ? -31.978 -17.766 -6.281 1.00 95.00 78 LEU A O 1
ATOM 623 N N . ASP A 1 79 ? -33.383 -19.205 -5.281 1.00 94.81 79 ASP A N 1
ATOM 624 C CA . ASP A 1 79 ? -32.902 -20.384 -6.010 1.00 94.81 79 ASP A CA 1
ATOM 625 C C . ASP A 1 79 ? -33.169 -20.274 -7.520 1.00 94.81 79 ASP A C 1
ATOM 627 O O . ASP A 1 79 ? -32.272 -20.549 -8.321 1.00 94.81 79 ASP A O 1
ATOM 631 N N . SER A 1 80 ? -34.345 -19.782 -7.932 1.00 96.62 80 SER A N 1
ATOM 632 C CA . SER A 1 80 ? -34.646 -19.522 -9.350 1.00 96.62 80 SER A CA 1
ATOM 633 C C . SER A 1 80 ? -33.687 -18.495 -9.964 1.00 96.62 80 SER A C 1
ATOM 635 O O . SER A 1 80 ? -33.149 -18.715 -11.051 1.00 96.62 80 SER A O 1
ATOM 637 N N . LYS A 1 81 ? -33.420 -17.377 -9.274 1.00 96.12 81 LYS A N 1
ATOM 638 C CA . LYS A 1 81 ? -32.501 -16.338 -9.775 1.00 96.12 81 LYS A CA 1
ATOM 639 C C . LYS A 1 81 ? -31.043 -16.785 -9.756 1.00 96.12 81 LYS A C 1
ATOM 641 O O . LYS A 1 81 ? -30.290 -16.452 -10.671 1.00 96.12 81 LYS A O 1
ATOM 646 N N . ARG A 1 82 ? -30.658 -17.613 -8.784 1.00 95.88 82 ARG A N 1
ATOM 647 C CA . ARG A 1 82 ? -29.354 -18.283 -8.748 1.00 95.88 82 ARG A CA 1
ATOM 648 C C . ARG A 1 82 ? -29.178 -19.217 -9.944 1.00 95.88 82 ARG A C 1
ATOM 650 O O . ARG A 1 82 ? -28.104 -19.214 -10.539 1.00 95.88 82 ARG A O 1
ATOM 657 N N . GLN A 1 83 ? -30.210 -19.977 -10.321 1.00 95.38 83 GLN A N 1
ATOM 658 C CA . GLN A 1 83 ? -30.186 -20.818 -11.522 1.00 95.38 83 GLN A CA 1
ATOM 659 C C . GLN A 1 83 ? -30.047 -19.980 -12.800 1.00 95.38 83 GLN A C 1
ATOM 661 O O . GLN A 1 83 ? -29.135 -20.250 -13.576 1.00 95.38 83 GLN A O 1
ATOM 666 N N . GLU A 1 84 ? -30.857 -18.930 -12.990 1.00 95.56 84 GLU A N 1
ATOM 667 C CA . GLU A 1 84 ? -30.739 -18.023 -14.152 1.00 95.56 84 GLU A CA 1
ATOM 668 C C . GLU A 1 84 ? -29.322 -17.442 -14.296 1.00 95.56 84 GLU A C 1
ATOM 670 O O . GLU A 1 84 ? -28.740 -17.476 -15.381 1.00 95.56 84 GLU A O 1
ATOM 675 N N . ARG A 1 85 ? -28.744 -16.947 -13.194 1.00 95.62 85 ARG A N 1
ATOM 676 C CA . ARG A 1 85 ? -27.376 -16.412 -13.157 1.00 95.62 85 ARG A CA 1
ATOM 677 C C . ARG A 1 85 ? -26.327 -17.478 -13.483 1.00 95.62 85 ARG A C 1
ATOM 679 O O . ARG A 1 85 ? -25.373 -17.193 -14.201 1.00 95.62 85 ARG A O 1
ATOM 686 N N . ASN A 1 86 ? -26.484 -18.693 -12.958 1.00 92.19 86 ASN A N 1
ATOM 687 C CA . ASN A 1 86 ? -25.554 -19.794 -13.213 1.00 92.19 86 ASN A CA 1
ATOM 688 C C . ASN A 1 86 ? -25.614 -20.277 -14.676 1.00 92.19 86 ASN A C 1
ATOM 690 O O . ASN A 1 86 ? -24.578 -20.637 -15.221 1.00 92.19 86 ASN A O 1
ATOM 694 N N . VAL A 1 87 ? -26.787 -20.264 -15.321 1.00 94.44 87 VAL A N 1
ATOM 695 C CA . VAL A 1 87 ? -26.916 -20.595 -16.754 1.00 94.44 87 VAL A CA 1
ATOM 696 C C . VAL A 1 87 ? -26.208 -19.544 -17.611 1.00 94.44 87 VAL A C 1
ATOM 698 O O . VAL A 1 87 ? -25.309 -19.899 -18.364 1.00 94.44 87 VAL A O 1
ATOM 701 N N . ALA A 1 88 ? -26.501 -18.254 -17.406 1.00 91.94 88 ALA A N 1
ATOM 702 C CA . ALA A 1 88 ? -25.837 -17.176 -18.148 1.00 91.94 88 ALA A CA 1
ATOM 703 C C . ALA A 1 88 ? -24.307 -17.153 -17.934 1.00 91.94 88 ALA A C 1
ATOM 705 O O . ALA A 1 88 ? -23.550 -16.800 -18.835 1.00 91.94 88 ALA A O 1
ATOM 706 N N . GLN A 1 89 ? -23.837 -17.570 -16.752 1.00 91.44 89 GLN A N 1
ATOM 707 C CA . GLN A 1 89 ? -22.417 -17.820 -16.495 1.00 91.44 89 GLN A CA 1
ATOM 708 C C . GLN A 1 89 ? -21.852 -18.937 -17.384 1.00 91.44 89 GLN A C 1
ATOM 710 O O . GLN A 1 89 ? -20.797 -18.743 -17.980 1.00 91.44 89 GLN A O 1
ATOM 715 N N . LEU A 1 90 ? -22.521 -20.091 -17.462 1.00 89.75 90 LEU A N 1
ATOM 716 C CA . LEU A 1 90 ? -22.048 -21.235 -18.246 1.00 89.75 90 LEU A CA 1
ATOM 717 C C . LEU A 1 90 ? -22.020 -20.934 -19.751 1.00 89.75 90 LEU A C 1
ATOM 719 O O . LEU A 1 90 ? -21.103 -21.385 -20.433 1.00 89.75 90 LEU A O 1
ATOM 723 N N . ASP A 1 91 ? -22.964 -20.136 -20.255 1.00 92.75 91 ASP A N 1
ATOM 724 C CA . ASP A 1 91 ? -22.972 -19.690 -21.655 1.00 92.75 91 ASP A CA 1
ATOM 725 C C . ASP A 1 91 ? -21.762 -18.785 -21.967 1.00 92.75 91 ASP A C 1
ATOM 727 O O . ASP A 1 91 ? -21.074 -18.973 -22.975 1.00 92.75 91 ASP A O 1
ATOM 731 N N . LEU A 1 92 ? -21.448 -17.845 -21.064 1.00 91.25 92 LEU A N 1
ATOM 732 C CA . LEU A 1 92 ? -20.281 -16.960 -21.161 1.00 91.25 92 LEU A CA 1
ATOM 733 C C . LEU A 1 92 ? -18.957 -17.745 -21.092 1.00 91.25 92 LEU A C 1
ATOM 735 O O . LEU A 1 92 ? -18.060 -17.530 -21.908 1.00 91.25 92 LEU A O 1
ATOM 739 N N . GLU A 1 93 ? -18.852 -18.684 -20.147 1.00 89.19 93 GLU A N 1
ATOM 740 C CA . GLU A 1 93 ? -17.711 -19.599 -20.016 1.00 89.19 93 GLU A CA 1
ATOM 741 C C . GLU A 1 93 ? -17.530 -20.470 -21.260 1.00 89.19 93 GLU A C 1
ATOM 743 O O . GLU A 1 93 ? -16.412 -20.628 -21.749 1.00 89.19 93 GLU A O 1
ATOM 748 N N . GLY A 1 94 ? -18.624 -21.020 -21.794 1.00 88.75 94 GLY A N 1
ATOM 749 C CA . GLY A 1 94 ? -18.610 -21.825 -23.008 1.00 88.75 94 GLY A CA 1
ATOM 750 C C . GLY A 1 94 ? -18.064 -21.043 -24.200 1.00 88.75 94 GLY A C 1
ATOM 751 O O . GLY A 1 94 ? -17.177 -21.537 -24.897 1.00 88.75 94 GLY A O 1
ATOM 752 N N . LYS A 1 95 ? -18.530 -19.804 -24.410 1.00 91.62 95 LYS A N 1
ATOM 753 C CA . LYS A 1 95 ? -18.064 -18.968 -25.527 1.00 91.62 95 LYS A CA 1
ATOM 754 C C . LYS A 1 95 ? -16.564 -18.665 -25.437 1.00 91.62 95 LYS A C 1
ATOM 756 O O . LYS A 1 95 ? -15.897 -18.777 -26.459 1.00 91.62 95 LYS A O 1
ATOM 761 N N . LEU A 1 96 ? -16.017 -18.375 -24.252 1.00 89.31 96 LEU A N 1
ATOM 762 C CA . LEU A 1 96 ? -14.567 -18.178 -24.075 1.00 89.31 96 LEU A CA 1
ATOM 763 C C . LEU A 1 96 ? -13.767 -19.467 -24.329 1.00 89.31 96 LEU A C 1
ATOM 765 O O . LEU A 1 96 ? -12.788 -19.444 -25.070 1.00 89.31 96 LEU A O 1
ATOM 769 N N . ARG A 1 97 ? -14.214 -20.606 -23.785 1.00 86.31 97 ARG A N 1
ATOM 770 C CA . ARG A 1 97 ? -13.521 -21.900 -23.937 1.00 86.31 97 ARG A CA 1
ATOM 771 C C . ARG A 1 97 ? -13.458 -22.394 -25.385 1.00 86.31 97 ARG A C 1
ATOM 773 O O . ARG A 1 97 ? -12.487 -23.050 -25.754 1.00 86.31 97 ARG A O 1
ATOM 780 N N . PHE A 1 98 ? -14.483 -22.114 -26.193 1.00 87.19 98 PHE A N 1
ATOM 781 C CA . PHE A 1 98 ? -14.549 -22.539 -27.598 1.00 87.19 98 PHE A CA 1
ATOM 782 C C . PHE A 1 98 ? -14.038 -21.494 -28.602 1.00 87.19 98 PHE A C 1
ATOM 784 O O . PHE A 1 98 ? -13.922 -21.814 -29.785 1.00 87.19 98 PHE A O 1
ATOM 791 N N . ASP A 1 99 ? -13.708 -20.278 -28.158 1.00 88.38 99 ASP A N 1
ATOM 792 C CA . ASP A 1 99 ? -13.209 -19.193 -29.008 1.00 88.38 99 ASP A CA 1
ATOM 793 C C . ASP A 1 99 ? -11.891 -18.617 -28.451 1.00 88.38 99 ASP A C 1
ATOM 795 O O . ASP A 1 99 ? -11.880 -17.634 -27.703 1.00 88.38 99 ASP A O 1
ATOM 799 N N . PRO A 1 100 ? -10.743 -19.216 -28.816 1.00 84.06 100 PRO A N 1
ATOM 800 C CA . PRO A 1 100 ? -9.453 -18.873 -28.217 1.00 84.06 100 PRO A CA 1
ATOM 801 C C . PRO A 1 100 ? -8.950 -17.480 -28.613 1.00 84.06 100 PRO A C 1
ATOM 803 O O . PRO A 1 100 ? -8.115 -16.896 -27.922 1.00 84.06 100 PRO A O 1
ATOM 806 N N . LYS A 1 101 ? -9.443 -16.942 -29.738 1.00 86.75 101 LYS A N 1
ATOM 807 C CA . LYS A 1 101 ? -9.129 -15.580 -30.186 1.00 86.75 101 LYS A CA 1
ATOM 808 C C . LYS A 1 101 ? -9.875 -14.566 -29.334 1.00 86.75 101 LYS A C 1
ATOM 810 O O . LYS A 1 101 ? -9.256 -13.650 -28.803 1.00 86.75 101 LYS A O 1
ATOM 815 N N . LEU A 1 102 ? -11.177 -14.772 -29.156 1.00 88.38 102 LEU A N 1
ATOM 816 C CA . LEU A 1 102 ? -12.000 -13.951 -28.279 1.00 88.38 102 LEU A CA 1
ATOM 817 C C . LEU A 1 102 ? -11.492 -13.988 -26.831 1.00 88.38 102 LEU A C 1
ATOM 819 O O . LEU A 1 102 ? -11.383 -12.937 -26.205 1.00 88.38 102 LEU A O 1
ATOM 823 N N . ALA A 1 103 ? -11.100 -15.161 -26.321 1.00 87.25 103 ALA A N 1
ATOM 824 C CA . ALA A 1 103 ? -10.484 -15.279 -24.999 1.00 87.25 103 ALA A CA 1
ATOM 825 C C . ALA A 1 103 ? -9.198 -14.439 -24.873 1.00 87.25 103 ALA A C 1
ATOM 827 O O . ALA A 1 103 ? -9.014 -13.765 -23.861 1.00 87.25 103 ALA A O 1
ATOM 828 N N . ARG A 1 104 ? -8.347 -14.403 -25.911 1.00 87.69 104 ARG A N 1
ATOM 829 C CA . ARG A 1 104 ? -7.155 -13.536 -25.961 1.00 87.69 104 ARG A CA 1
ATOM 830 C C . ARG A 1 104 ? -7.500 -12.050 -25.973 1.00 87.69 104 ARG A C 1
ATOM 832 O O . ARG A 1 104 ? -6.867 -11.299 -25.237 1.00 87.69 104 ARG A O 1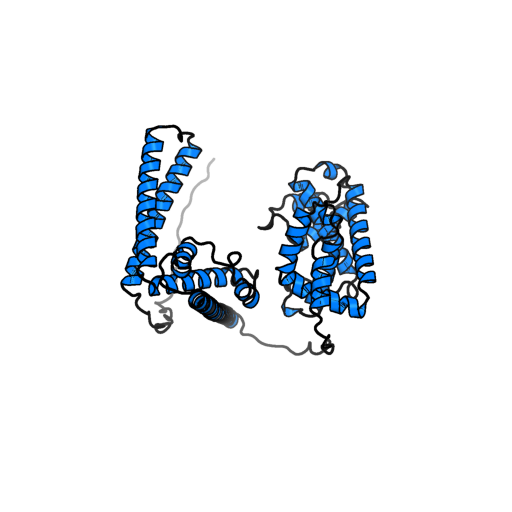
ATOM 839 N N . GLU A 1 105 ? -8.484 -11.616 -26.755 1.00 88.62 105 GLU A N 1
ATOM 840 C CA . GLU A 1 105 ? -8.860 -10.196 -26.793 1.00 88.62 105 GLU A CA 1
ATOM 841 C C . GLU A 1 105 ? -9.523 -9.731 -25.491 1.00 88.62 105 GLU A C 1
ATOM 843 O O . GLU A 1 105 ? -9.220 -8.640 -25.007 1.00 88.62 105 GLU A O 1
ATOM 848 N N . VAL A 1 106 ? -10.344 -10.575 -24.856 1.00 88.56 106 VAL A N 1
ATOM 849 C CA . VAL A 1 106 ? -10.875 -10.314 -23.507 1.00 88.56 106 VAL A CA 1
ATOM 850 C C . VAL A 1 106 ? -9.731 -10.225 -22.494 1.00 88.56 106 VAL A C 1
ATOM 852 O O . VAL A 1 106 ? -9.646 -9.242 -21.765 1.00 88.56 106 VAL A O 1
ATOM 855 N N . TYR A 1 107 ? -8.797 -11.179 -22.505 1.00 88.62 107 TYR A N 1
ATOM 856 C CA . TYR A 1 107 ? -7.620 -11.171 -21.632 1.00 88.62 107 TYR A CA 1
ATOM 857 C C . TYR A 1 107 ? -6.776 -9.896 -21.791 1.00 88.62 107 TYR A C 1
ATOM 859 O O . TYR A 1 107 ? -6.467 -9.227 -20.802 1.00 88.62 107 TYR A O 1
ATOM 867 N N . LYS A 1 108 ? -6.455 -9.514 -23.038 1.00 89.06 108 LYS A N 1
ATOM 868 C CA . LYS A 1 108 ? -5.762 -8.255 -23.353 1.00 89.06 108 LYS A CA 1
ATOM 869 C C . LYS A 1 108 ? -6.535 -7.048 -22.824 1.00 89.06 108 LYS A C 1
ATOM 871 O O . LYS A 1 108 ? -5.944 -6.175 -22.196 1.00 89.06 108 LYS A O 1
ATOM 876 N N . LYS A 1 109 ? -7.848 -6.985 -23.062 1.00 89.44 109 LYS A N 1
ATOM 877 C CA . LYS A 1 109 ? -8.703 -5.861 -22.654 1.00 89.44 109 LYS A CA 1
ATOM 878 C C . LYS A 1 109 ? -8.739 -5.672 -21.137 1.00 89.44 109 LYS A C 1
ATOM 880 O O . LYS A 1 109 ? -8.598 -4.540 -20.682 1.00 89.44 109 LYS A O 1
ATOM 885 N N . GLU A 1 110 ? -8.883 -6.748 -20.366 1.00 90.25 110 GLU A N 1
ATOM 886 C CA . GLU A 1 110 ? -8.887 -6.678 -18.897 1.00 90.25 110 GLU A CA 1
ATOM 887 C C . GLU A 1 110 ? -7.532 -6.200 -18.351 1.00 90.25 110 GLU A C 1
ATOM 889 O O . GLU A 1 110 ? -7.491 -5.372 -17.438 1.00 90.25 110 GLU A O 1
ATOM 894 N N . TRP A 1 111 ? -6.419 -6.631 -18.961 1.00 86.94 111 TRP A N 1
ATOM 895 C CA . TRP A 1 111 ? -5.091 -6.086 -18.662 1.00 86.94 111 TRP A CA 1
ATOM 896 C C . TRP A 1 111 ? -4.962 -4.605 -19.024 1.00 86.94 111 TRP A C 1
ATOM 898 O O . TRP A 1 111 ? -4.488 -3.837 -18.191 1.00 86.94 111 TRP A O 1
ATOM 908 N N . ARG A 1 112 ? -5.414 -4.178 -20.214 1.00 86.00 112 ARG A N 1
ATOM 909 C CA . ARG A 1 112 ? -5.396 -2.758 -20.618 1.00 86.00 112 ARG A CA 1
ATOM 910 C C . ARG A 1 112 ? -6.199 -1.887 -19.647 1.00 86.00 112 ARG A C 1
ATOM 912 O O . ARG A 1 112 ? -5.719 -0.822 -19.267 1.00 86.00 112 ARG A O 1
ATOM 919 N N . GLN A 1 113 ? -7.374 -2.346 -19.209 1.00 87.12 113 GLN A N 1
ATOM 920 C CA . GLN A 1 113 ? -8.213 -1.627 -18.247 1.00 87.12 113 GLN A CA 1
ATOM 921 C C . GLN A 1 113 ? -7.537 -1.518 -16.875 1.00 87.12 113 GLN A C 1
ATOM 923 O O . GLN A 1 113 ? -7.378 -0.408 -16.369 1.00 87.12 113 GLN A O 1
ATOM 928 N N . LEU A 1 114 ? -7.076 -2.643 -16.307 1.00 84.88 114 LEU A N 1
ATOM 929 C CA . LEU A 1 114 ? -6.330 -2.640 -15.044 1.00 84.88 114 LEU A CA 1
ATOM 930 C C . LEU A 1 114 ? -5.142 -1.680 -15.127 1.00 84.88 114 LEU A C 1
ATOM 932 O O . LEU A 1 114 ? -4.950 -0.848 -14.245 1.00 84.88 114 LEU A O 1
ATOM 936 N N . TYR A 1 115 ? -4.352 -1.803 -16.188 1.00 82.75 115 TYR A N 1
ATOM 937 C CA . TYR A 1 115 ? -3.144 -1.028 -16.394 1.00 82.75 115 TYR A CA 1
ATOM 938 C C . TYR A 1 115 ? -3.434 0.478 -16.481 1.00 82.75 115 TYR A C 1
ATOM 940 O O . TYR A 1 115 ? -2.779 1.269 -15.800 1.00 82.75 115 TYR A O 1
ATOM 948 N N . ALA A 1 116 ? -4.450 0.877 -17.253 1.00 80.00 116 ALA A N 1
ATOM 949 C CA . ALA A 1 116 ? -4.876 2.270 -17.366 1.00 80.00 116 ALA A CA 1
ATOM 950 C C . ALA A 1 116 ? -5.342 2.842 -16.017 1.00 80.00 116 ALA A C 1
ATOM 952 O O . ALA A 1 116 ? -4.963 3.959 -15.666 1.00 80.00 116 ALA A O 1
ATOM 953 N N . ASP A 1 117 ? -6.110 2.081 -15.234 1.00 81.31 117 ASP A N 1
ATOM 954 C CA . ASP A 1 117 ? -6.580 2.521 -13.917 1.00 81.31 117 ASP A CA 1
ATOM 955 C C . ASP A 1 117 ? -5.430 2.616 -12.898 1.00 81.31 117 ASP A C 1
ATOM 957 O O . ASP A 1 117 ? -5.331 3.603 -12.162 1.00 81.31 117 ASP A O 1
ATOM 961 N N . GLN A 1 118 ? -4.506 1.646 -12.891 1.00 79.62 118 GLN A N 1
ATOM 962 C CA . GLN A 1 118 ? -3.325 1.689 -12.024 1.00 79.62 118 GLN A CA 1
ATOM 963 C C . GLN A 1 118 ? -2.398 2.862 -12.371 1.00 79.62 118 GLN A C 1
ATOM 965 O O . GLN A 1 118 ? -1.975 3.571 -11.453 1.00 79.62 118 GLN A O 1
ATOM 970 N N . LEU A 1 119 ? -2.144 3.133 -13.658 1.00 72.31 119 LEU A N 1
ATOM 971 C CA . LEU A 1 119 ? -1.347 4.292 -14.072 1.00 72.31 119 LEU A CA 1
ATOM 972 C C . LEU A 1 119 ? -2.031 5.627 -13.757 1.00 72.31 119 LEU A C 1
ATOM 974 O O . LEU A 1 119 ? -1.392 6.506 -13.181 1.00 72.31 119 LEU A O 1
ATOM 978 N N . ARG A 1 120 ? -3.325 5.787 -14.073 1.00 71.69 120 ARG A N 1
ATOM 979 C CA . ARG A 1 120 ? -4.085 7.014 -13.749 1.00 71.69 120 ARG A CA 1
ATOM 980 C C . ARG A 1 120 ? -4.118 7.290 -12.248 1.00 71.69 120 ARG A C 1
ATOM 982 O O . ARG A 1 120 ? -4.116 8.448 -11.842 1.00 71.69 120 ARG A O 1
ATOM 989 N N . SER A 1 121 ? -4.125 6.244 -11.421 1.00 75.88 121 SER A N 1
ATOM 990 C CA . SER A 1 121 ? -4.052 6.384 -9.962 1.00 75.88 121 SER A CA 1
ATOM 991 C C . SER A 1 121 ? -2.667 6.802 -9.440 1.00 75.88 121 SER A C 1
ATOM 993 O O . SER A 1 121 ? -2.542 7.126 -8.258 1.00 75.88 121 SER A O 1
ATOM 995 N N . GLY A 1 122 ? -1.628 6.757 -10.285 1.00 68.19 122 GLY A N 1
ATOM 996 C CA . GLY A 1 122 ? -0.234 7.032 -9.928 1.00 68.19 122 GLY A CA 1
ATOM 997 C C . GLY A 1 122 ? 0.392 6.015 -8.965 1.00 68.19 122 GLY A C 1
ATOM 998 O O . GLY A 1 122 ? 1.456 6.284 -8.410 1.00 68.19 122 GLY A O 1
ATOM 999 N N . ARG A 1 123 ? -0.264 4.871 -8.713 1.00 65.00 123 ARG A N 1
ATOM 1000 C CA . ARG A 1 123 ? 0.154 3.894 -7.687 1.00 65.00 123 ARG A CA 1
ATOM 1001 C C . ARG A 1 123 ? 1.255 2.945 -8.155 1.00 65.00 123 ARG A C 1
ATOM 1003 O O . ARG A 1 123 ? 1.994 2.442 -7.314 1.00 65.00 123 ARG A O 1
ATOM 1010 N N . TYR A 1 124 ? 1.356 2.710 -9.462 1.00 73.69 124 TYR A N 1
ATOM 1011 C CA . TYR A 1 124 ? 2.282 1.753 -10.065 1.00 73.69 124 TYR A CA 1
ATOM 1012 C C . TYR A 1 124 ? 2.826 2.293 -11.389 1.00 73.69 124 TYR A C 1
ATOM 1014 O O . TYR A 1 124 ? 2.130 3.021 -12.095 1.00 73.69 124 TYR A O 1
ATOM 1022 N N . THR A 1 125 ? 4.062 1.934 -11.730 1.00 78.69 125 THR A N 1
ATOM 1023 C CA . THR A 1 125 ? 4.683 2.210 -13.035 1.00 78.69 125 THR A CA 1
ATOM 1024 C C . THR A 1 125 ? 4.440 1.069 -14.031 1.00 78.69 125 THR A C 1
ATOM 1026 O O . THR A 1 125 ? 3.924 0.009 -13.673 1.00 78.69 125 THR A O 1
ATOM 1029 N N . TYR A 1 126 ? 4.849 1.258 -15.293 1.00 76.44 126 TYR A N 1
ATOM 1030 C CA . TYR A 1 126 ? 4.845 0.180 -16.287 1.00 76.44 126 TYR A CA 1
ATOM 1031 C C . TYR A 1 126 ? 5.626 -1.050 -15.815 1.00 76.44 126 TYR A C 1
ATOM 1033 O O . TYR A 1 126 ? 5.100 -2.162 -15.856 1.00 76.44 126 TYR A O 1
ATOM 1041 N N . ASP A 1 127 ? 6.849 -0.834 -15.330 1.00 79.19 127 ASP A N 1
ATOM 1042 C CA . ASP A 1 127 ? 7.740 -1.910 -14.905 1.00 79.19 127 ASP A CA 1
ATOM 1043 C C . ASP A 1 127 ? 7.240 -2.594 -13.629 1.00 79.19 127 ASP A C 1
ATOM 1045 O O . ASP A 1 127 ? 7.368 -3.813 -13.516 1.00 79.19 127 ASP A O 1
ATOM 1049 N N . ASP A 1 128 ? 6.591 -1.858 -12.713 1.00 79.94 128 ASP A N 1
ATOM 1050 C CA . ASP A 1 128 ? 5.911 -2.470 -11.565 1.00 79.94 128 ASP A CA 1
ATOM 1051 C C . ASP A 1 128 ? 4.867 -3.480 -12.060 1.00 79.94 128 ASP A C 1
ATOM 1053 O O . ASP A 1 128 ? 4.952 -4.657 -11.716 1.00 79.94 128 ASP A O 1
ATOM 1057 N N . ILE A 1 129 ? 3.933 -3.070 -12.927 1.00 72.88 129 ILE A N 1
ATOM 1058 C CA . ILE A 1 129 ? 2.851 -3.952 -13.400 1.00 72.88 129 ILE A CA 1
ATOM 1059 C C . ILE A 1 129 ? 3.412 -5.099 -14.267 1.00 72.88 129 ILE A C 1
ATOM 1061 O O . ILE A 1 129 ? 2.987 -6.243 -14.109 1.00 72.88 129 ILE A O 1
ATOM 1065 N N . LYS A 1 130 ? 4.433 -4.846 -15.103 1.00 77.12 130 LYS A N 1
ATOM 1066 C CA . LYS A 1 130 ? 5.133 -5.887 -15.887 1.00 77.12 130 LYS A CA 1
ATOM 1067 C C . LYS A 1 130 ? 5.903 -6.882 -15.021 1.00 77.12 130 LYS A C 1
ATOM 1069 O O . LYS A 1 130 ? 6.057 -8.034 -15.421 1.00 77.12 130 LYS A O 1
ATOM 1074 N N . SER A 1 131 ? 6.374 -6.474 -13.842 1.00 75.12 131 SER A N 1
ATOM 1075 C CA . SER A 1 131 ? 7.037 -7.374 -12.892 1.00 75.12 131 SER A CA 1
ATOM 1076 C C . SER A 1 131 ? 6.053 -8.286 -12.145 1.00 75.12 131 SER A C 1
ATOM 1078 O O . SER A 1 131 ? 6.433 -9.382 -11.729 1.00 75.12 131 SER A O 1
ATOM 1080 N N . MET A 1 132 ? 4.774 -7.906 -12.041 1.00 71.81 132 MET A N 1
ATOM 1081 C CA . MET A 1 132 ? 3.729 -8.677 -11.353 1.00 71.81 132 MET A CA 1
ATOM 1082 C C . MET A 1 132 ? 3.172 -9.851 -12.187 1.00 71.81 132 MET A C 1
ATOM 1084 O O . MET A 1 132 ? 1.960 -10.068 -12.213 1.00 71.81 132 MET A O 1
ATOM 1088 N N . LYS A 1 133 ? 4.029 -10.651 -12.840 1.00 58.69 133 LYS A N 1
ATOM 1089 C CA . LYS A 1 133 ? 3.644 -11.817 -13.679 1.00 58.69 133 LYS A CA 1
ATOM 1090 C C . LYS A 1 133 ? 3.098 -13.025 -12.892 1.00 58.69 133 LYS A C 1
ATOM 1092 O O . LYS A 1 133 ? 3.407 -14.173 -13.193 1.00 58.69 133 LYS A O 1
ATOM 1097 N N . GLY A 1 134 ? 2.321 -12.778 -11.845 1.00 61.44 134 GLY A N 1
ATOM 1098 C CA . GLY A 1 134 ? 1.726 -13.791 -10.985 1.00 61.44 134 GLY A CA 1
ATOM 1099 C C . GLY A 1 134 ? 0.344 -13.371 -10.476 1.00 61.44 134 GLY A C 1
ATOM 1100 O O . GLY A 1 134 ? -0.088 -12.236 -10.692 1.00 61.44 134 GLY A O 1
ATOM 1101 N N . PRO A 1 135 ? -0.349 -14.253 -9.735 1.00 53.78 135 PRO A N 1
ATOM 1102 C CA . PRO A 1 135 ? -1.759 -14.081 -9.352 1.00 53.78 135 PRO A CA 1
ATOM 1103 C C . PRO A 1 135 ? -2.049 -12.868 -8.441 1.00 53.78 135 PRO A C 1
ATOM 1105 O O . PRO A 1 135 ? -3.204 -12.575 -8.135 1.00 53.78 135 PRO A O 1
ATOM 1108 N N . GLY A 1 136 ? -1.017 -12.150 -7.985 1.00 57.88 136 GLY A N 1
ATOM 1109 C CA . GLY A 1 136 ? -1.147 -10.927 -7.194 1.00 57.88 136 GLY A CA 1
ATOM 1110 C C . GLY A 1 136 ? -1.523 -9.683 -8.007 1.00 57.88 136 GLY A C 1
ATOM 1111 O O . GLY A 1 136 ? -2.349 -8.903 -7.521 1.00 57.88 136 GLY A O 1
ATOM 1112 N N . GLY A 1 137 ? -0.948 -9.521 -9.209 1.00 69.50 137 GLY A N 1
ATOM 1113 C CA . GLY A 1 137 ? -1.123 -8.343 -10.077 1.00 69.50 137 GLY A CA 1
ATOM 1114 C C . GLY A 1 137 ? -2.011 -8.558 -11.300 1.00 69.50 137 GLY A C 1
ATOM 1115 O O . GLY A 1 137 ? -2.258 -7.614 -12.039 1.00 69.50 137 GLY A O 1
ATOM 1116 N N . ALA A 1 138 ? -2.515 -9.775 -11.496 1.00 77.62 138 ALA A N 1
ATOM 1117 C CA . ALA A 1 138 ? -3.553 -10.069 -12.474 1.00 77.62 138 ALA A CA 1
ATOM 1118 C C . ALA A 1 138 ? -4.840 -9.239 -12.235 1.00 77.62 138 ALA A C 1
ATOM 1120 O O . ALA A 1 138 ? -5.200 -9.000 -11.073 1.00 77.62 138 ALA A O 1
ATOM 1121 N N . PRO A 1 139 ? -5.581 -8.844 -13.292 1.00 84.94 139 PRO A N 1
ATOM 1122 C CA . PRO A 1 139 ? -6.914 -8.265 -13.159 1.00 84.94 139 PRO A CA 1
ATOM 1123 C C . PRO A 1 139 ? -7.843 -9.201 -12.379 1.00 84.94 139 PRO A C 1
ATOM 1125 O O . PRO A 1 139 ? -8.122 -10.319 -12.796 1.00 84.94 139 PRO A O 1
ATOM 1128 N N . LYS A 1 140 ? -8.367 -8.747 -11.237 1.00 84.69 140 LYS A N 1
ATOM 1129 C CA . LYS A 1 140 ? -9.260 -9.552 -10.375 1.00 84.69 140 LYS A CA 1
ATOM 1130 C C . LYS A 1 140 ? -10.715 -9.433 -10.819 1.00 84.69 140 LYS A C 1
ATOM 1132 O O . LYS A 1 140 ? -11.613 -9.178 -10.017 1.00 84.69 140 LYS A O 1
ATOM 1137 N N . THR A 1 141 ? -10.926 -9.538 -12.126 1.00 87.44 141 THR A N 1
ATOM 1138 C CA . THR A 1 141 ? -12.242 -9.498 -12.753 1.00 87.44 141 THR A CA 1
ATOM 1139 C C . THR A 1 141 ? -12.640 -10.909 -13.156 1.00 87.44 141 THR A C 1
ATOM 1141 O O . THR A 1 141 ? -11.808 -11.726 -13.548 1.00 87.44 141 THR A O 1
ATOM 1144 N N . ARG A 1 142 ? -13.942 -11.199 -13.119 1.00 86.62 142 ARG A N 1
ATOM 1145 C CA . ARG A 1 142 ? -14.465 -12.483 -13.599 1.00 86.62 142 ARG A CA 1
ATOM 1146 C C . ARG A 1 142 ? -14.031 -12.762 -15.041 1.00 86.62 142 ARG A C 1
ATOM 1148 O O . ARG A 1 142 ? -13.726 -13.896 -15.372 1.00 86.62 142 ARG A O 1
ATOM 1155 N N . LEU A 1 143 ? -14.058 -11.753 -15.912 1.00 88.62 143 LEU A N 1
ATOM 1156 C CA . LEU A 1 143 ? -13.735 -11.930 -17.330 1.00 88.62 143 LEU A CA 1
ATOM 1157 C C . LEU A 1 143 ? -12.277 -12.339 -17.522 1.00 88.62 143 LEU A C 1
ATOM 1159 O O . LEU A 1 143 ? -12.008 -13.224 -18.332 1.00 88.62 143 LEU A O 1
ATOM 1163 N N . TYR A 1 144 ? -11.374 -11.765 -16.723 1.00 89.44 144 TYR A N 1
ATOM 1164 C CA . TYR A 1 144 ? -10.003 -12.232 -16.646 1.00 89.44 144 TYR A CA 1
ATOM 1165 C C . TYR A 1 144 ? -9.941 -13.679 -16.156 1.00 89.44 144 TYR A C 1
ATOM 1167 O O . TYR A 1 144 ? -9.407 -14.507 -16.876 1.00 89.44 144 TYR A O 1
ATOM 1175 N N . GLU A 1 145 ? -10.532 -14.014 -15.003 1.00 87.75 145 GLU A N 1
ATOM 1176 C CA . GLU A 1 145 ? -10.489 -15.378 -14.440 1.00 87.75 145 GLU A CA 1
ATOM 1177 C C . GLU A 1 145 ? -11.004 -16.444 -15.427 1.00 87.75 145 GLU A C 1
ATOM 1179 O O . GLU A 1 145 ? -10.423 -17.522 -15.543 1.00 87.75 145 GLU A O 1
ATOM 1184 N N . LEU A 1 146 ? -12.069 -16.141 -16.179 1.00 87.25 146 LEU A N 1
ATOM 1185 C CA . LEU A 1 146 ? -12.631 -17.049 -17.183 1.00 87.25 146 LEU A CA 1
ATOM 1186 C C . LEU A 1 146 ? -11.759 -17.172 -18.444 1.00 87.25 146 LEU A C 1
ATOM 1188 O O . LEU A 1 146 ? -11.662 -18.259 -19.024 1.00 87.25 146 LEU A O 1
ATOM 1192 N N . ALA A 1 147 ? -11.117 -16.084 -18.875 1.00 87.19 147 ALA A N 1
ATOM 1193 C CA . ALA A 1 147 ? -10.148 -16.127 -19.965 1.00 87.19 147 ALA A CA 1
ATOM 1194 C C . ALA A 1 147 ? -8.872 -16.873 -19.533 1.00 87.19 147 ALA A C 1
ATOM 1196 O O . ALA A 1 147 ? -8.419 -17.768 -20.237 1.00 87.19 147 ALA A O 1
ATOM 1197 N N . ASP A 1 148 ? -8.341 -16.576 -18.348 1.00 84.88 148 ASP A N 1
ATOM 1198 C CA . ASP A 1 148 ? -7.141 -17.170 -17.747 1.00 84.88 148 ASP A CA 1
ATOM 1199 C C . ASP A 1 148 ? -7.292 -18.688 -17.546 1.00 84.88 148 ASP A C 1
ATOM 1201 O O . ASP A 1 148 ? -6.427 -19.453 -17.968 1.00 84.88 148 ASP A O 1
ATOM 1205 N N . ALA A 1 149 ? -8.454 -19.152 -17.069 1.00 84.00 149 ALA A N 1
ATOM 1206 C CA . ALA A 1 149 ? -8.797 -20.578 -17.013 1.00 84.00 149 ALA A CA 1
ATOM 1207 C C . ALA A 1 149 ? -8.849 -21.260 -18.399 1.00 84.00 149 ALA A C 1
ATOM 1209 O O . ALA A 1 149 ? -8.706 -22.479 -18.505 1.00 84.00 149 ALA A O 1
ATOM 1210 N N . THR A 1 150 ? -9.035 -20.492 -19.480 1.00 81.06 150 THR A N 1
ATOM 1211 C CA . THR A 1 150 ? -8.928 -21.009 -20.853 1.00 81.06 150 THR A CA 1
ATOM 1212 C C . THR A 1 150 ? -7.462 -21.143 -21.291 1.00 81.06 150 THR A C 1
ATOM 1214 O O . THR A 1 150 ? -7.163 -22.055 -22.064 1.00 81.06 150 THR A O 1
ATOM 1217 N N . PHE A 1 151 ? -6.552 -20.305 -20.776 1.00 77.06 151 PHE A N 1
ATOM 1218 C CA . PHE A 1 151 ? -5.105 -20.376 -21.032 1.00 77.06 151 PHE A CA 1
ATOM 1219 C C . PHE A 1 151 ? -4.388 -21.451 -20.208 1.00 77.06 151 PHE A C 1
ATOM 1221 O O . PHE A 1 151 ? -3.543 -22.151 -20.756 1.00 77.06 151 PHE A O 1
ATOM 1228 N N . ASP A 1 152 ? -4.747 -21.638 -18.935 1.00 71.75 152 ASP A N 1
ATOM 1229 C CA . ASP A 1 152 ? -4.040 -22.535 -17.999 1.00 71.75 152 ASP A CA 1
ATOM 1230 C C . ASP A 1 152 ? -4.324 -24.043 -18.194 1.00 71.75 152 ASP A C 1
ATOM 1232 O O . ASP A 1 152 ? -4.043 -24.872 -17.329 1.00 71.75 152 ASP A O 1
ATOM 1236 N N . GLY A 1 153 ? -4.817 -24.432 -19.372 1.00 59.06 153 GLY A N 1
ATOM 1237 C CA . GLY A 1 153 ? -4.780 -25.820 -19.838 1.00 59.06 153 GLY A CA 1
ATOM 1238 C C . GLY A 1 153 ? -5.982 -26.699 -19.480 1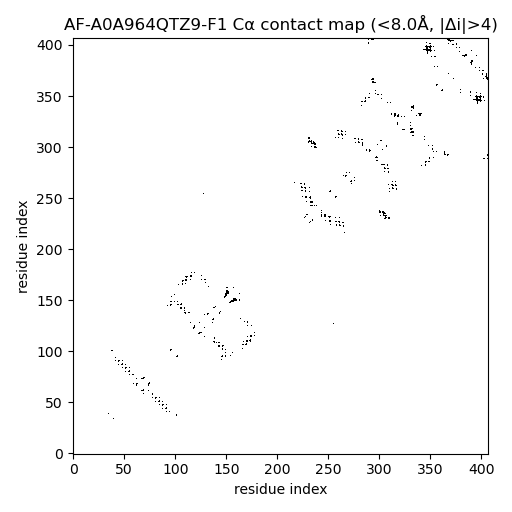.00 59.06 153 GLY A C 1
ATOM 1239 O O . GLY A 1 153 ? -6.088 -27.784 -20.048 1.00 59.06 153 GLY A O 1
ATOM 1240 N N . ASP A 1 154 ? -6.942 -26.232 -18.675 1.00 60.66 154 ASP A N 1
ATOM 1241 C CA . ASP A 1 154 ? -8.222 -26.937 -18.435 1.00 60.66 154 ASP A CA 1
ATOM 1242 C C . ASP A 1 154 ? -9.042 -27.133 -19.735 1.00 60.66 154 ASP A C 1
ATOM 1244 O O . ASP A 1 154 ? -9.883 -28.029 -19.835 1.00 60.66 154 ASP A O 1
ATOM 1248 N N . SER A 1 155 ? -8.776 -26.307 -20.753 1.00 57.62 155 SER A N 1
ATOM 1249 C CA . SER A 1 155 ? -9.297 -26.423 -22.124 1.00 57.62 155 SER A CA 1
ATOM 1250 C C . SER A 1 155 ? -8.359 -27.183 -23.085 1.00 57.62 155 SER A C 1
ATOM 1252 O O . SER A 1 155 ? -8.797 -27.644 -24.139 1.00 57.62 155 SER A O 1
ATOM 1254 N N . GLY A 1 156 ? -7.067 -27.290 -22.748 1.00 55.94 156 GLY A N 1
ATOM 1255 C CA . GLY A 1 156 ? -6.001 -27.832 -23.599 1.00 55.94 156 GLY A CA 1
ATOM 1256 C C . GLY A 1 156 ? -5.573 -26.960 -24.792 1.00 55.94 156 GLY A C 1
ATOM 1257 O O . GLY A 1 156 ? -4.922 -27.479 -25.698 1.00 55.94 156 GLY A O 1
ATOM 1258 N N . VAL A 1 157 ? -5.956 -25.678 -24.844 1.00 57.53 157 VAL A N 1
ATOM 1259 C CA . VAL A 1 157 ? -5.836 -24.849 -26.064 1.00 57.53 157 VAL A CA 1
ATOM 1260 C C . VAL A 1 157 ? -4.520 -24.062 -26.186 1.00 57.53 157 VAL A C 1
ATOM 1262 O O . VAL A 1 157 ? -4.052 -23.848 -27.305 1.00 57.53 157 VAL A O 1
ATOM 1265 N N . PHE A 1 158 ? -3.911 -23.646 -25.075 1.00 60.91 158 PHE A N 1
ATOM 1266 C CA . PHE A 1 158 ? -2.654 -22.887 -25.052 1.00 60.91 158 PHE A CA 1
ATOM 1267 C C . PHE A 1 158 ? -1.673 -23.451 -24.016 1.00 60.91 158 PHE A C 1
ATOM 1269 O O . PHE A 1 158 ? -2.066 -24.183 -23.110 1.00 60.91 158 PHE A O 1
ATOM 1276 N N . ASP A 1 159 ? -0.394 -23.105 -24.168 1.00 71.19 159 ASP A N 1
ATOM 1277 C CA . ASP A 1 159 ? 0.647 -23.334 -23.166 1.00 71.19 159 ASP A CA 1
ATOM 1278 C C . ASP A 1 159 ? 0.972 -22.047 -22.380 1.00 71.19 159 ASP A C 1
ATOM 1280 O O . ASP A 1 159 ? 0.541 -20.939 -22.718 1.00 71.19 159 ASP A O 1
ATOM 1284 N N . GLY A 1 160 ? 1.735 -22.199 -21.293 1.00 71.88 160 GLY A N 1
ATOM 1285 C CA . GLY A 1 160 ? 2.108 -21.082 -20.422 1.00 71.88 160 GLY A CA 1
ATOM 1286 C C . GLY A 1 160 ? 3.020 -20.044 -21.088 1.00 71.88 160 GLY A C 1
ATOM 1287 O O . GLY A 1 160 ? 3.007 -18.881 -20.687 1.00 71.88 160 GLY A O 1
ATOM 1288 N N . ASP A 1 161 ? 3.768 -20.418 -22.129 1.00 79.06 161 ASP A N 1
ATOM 1289 C CA . ASP A 1 161 ? 4.623 -19.482 -22.866 1.00 79.06 161 ASP A CA 1
ATOM 1290 C C . ASP A 1 161 ? 3.774 -18.555 -23.746 1.00 79.06 161 ASP A C 1
ATOM 1292 O O . ASP A 1 161 ? 4.007 -17.342 -23.769 1.00 79.06 161 ASP A O 1
ATOM 1296 N N . ALA A 1 162 ? 2.718 -19.081 -24.377 1.00 76.06 162 ALA A N 1
ATOM 1297 C CA . ALA A 1 162 ? 1.714 -18.271 -25.060 1.00 76.06 162 ALA A CA 1
ATOM 1298 C C . ALA A 1 162 ? 1.013 -17.290 -24.097 1.00 76.06 162 ALA A C 1
ATOM 1300 O O . ALA A 1 162 ? 0.874 -16.112 -24.432 1.00 76.06 162 ALA A O 1
ATOM 1301 N N . ARG A 1 163 ? 0.636 -17.726 -22.883 1.00 78.06 163 ARG A N 1
ATOM 1302 C CA . ARG A 1 163 ? 0.059 -16.849 -21.837 1.00 78.06 163 ARG A CA 1
ATOM 1303 C C . ARG A 1 163 ? 1.013 -15.716 -21.443 1.00 78.06 163 ARG A C 1
ATOM 1305 O O . ARG A 1 163 ? 0.604 -14.554 -21.387 1.00 78.06 163 ARG A O 1
ATOM 1312 N N . ASN A 1 164 ? 2.287 -16.035 -21.209 1.00 81.62 164 ASN A N 1
ATOM 1313 C CA . ASN A 1 164 ? 3.312 -15.046 -20.867 1.00 81.62 164 ASN A CA 1
ATOM 1314 C C . ASN A 1 164 ? 3.504 -14.014 -21.990 1.00 81.62 164 ASN A C 1
ATOM 1316 O O . ASN A 1 164 ? 3.515 -12.813 -21.718 1.00 81.62 164 ASN A O 1
ATOM 1320 N N . ALA A 1 165 ? 3.575 -14.465 -23.247 1.00 83.62 165 ALA A N 1
ATOM 1321 C CA . ALA A 1 165 ? 3.713 -13.589 -24.409 1.00 83.62 165 ALA A CA 1
ATOM 1322 C C . ALA A 1 165 ? 2.503 -12.653 -24.593 1.00 83.62 165 ALA A C 1
ATOM 1324 O O . ALA A 1 165 ? 2.684 -11.460 -24.830 1.00 83.62 165 ALA A O 1
ATOM 1325 N N . VAL A 1 166 ? 1.276 -13.166 -24.429 1.00 83.94 166 VAL A N 1
ATOM 1326 C CA . VAL A 1 166 ? 0.046 -12.351 -24.471 1.00 83.94 166 VAL A CA 1
ATOM 1327 C C . VAL A 1 166 ? 0.018 -11.318 -23.342 1.00 83.94 166 VAL A C 1
ATOM 1329 O O . VAL A 1 166 ? -0.450 -10.202 -23.551 1.00 83.94 166 VAL A O 1
ATOM 1332 N N . THR A 1 167 ? 0.535 -11.663 -22.160 1.00 83.38 167 THR A N 1
ATOM 1333 C CA . THR A 1 167 ? 0.600 -10.744 -21.014 1.00 83.38 167 THR A CA 1
ATOM 1334 C C . THR A 1 167 ? 1.573 -9.590 -21.268 1.00 83.38 167 THR A C 1
ATOM 1336 O O . THR A 1 167 ? 1.210 -8.437 -21.047 1.00 83.38 167 THR A O 1
ATOM 1339 N N . ASP A 1 168 ? 2.780 -9.863 -21.779 1.00 83.50 168 ASP A N 1
ATOM 1340 C CA . ASP A 1 168 ? 3.740 -8.805 -22.139 1.00 83.50 168 ASP A CA 1
ATOM 1341 C C . ASP A 1 168 ? 3.186 -7.871 -23.229 1.00 83.50 168 ASP A C 1
ATOM 1343 O O . ASP A 1 168 ? 3.254 -6.650 -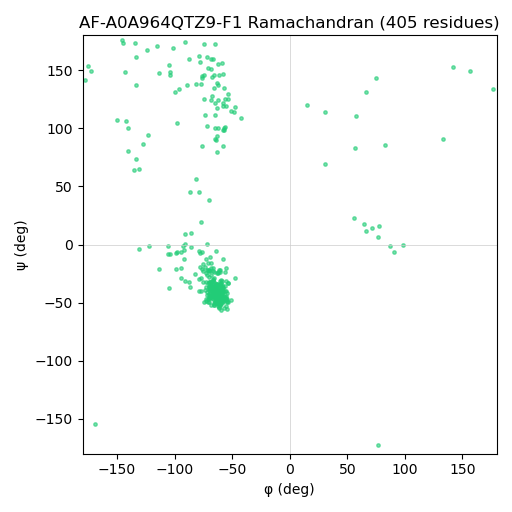23.090 1.00 83.50 168 ASP A O 1
ATOM 1347 N N . GLU A 1 169 ? 2.581 -8.440 -24.276 1.00 87.75 169 GLU A N 1
ATOM 1348 C CA . GLU A 1 169 ? 1.956 -7.699 -25.378 1.00 87.75 169 GLU A CA 1
ATOM 1349 C C . GLU A 1 169 ? 0.804 -6.803 -24.887 1.00 87.75 169 GLU A C 1
ATOM 1351 O O . GLU A 1 169 ? 0.759 -5.617 -25.216 1.00 87.75 169 GLU A O 1
ATOM 1356 N N . ALA A 1 170 ? -0.096 -7.333 -24.047 1.00 83.06 170 ALA A N 1
ATOM 1357 C CA . ALA A 1 170 ? -1.219 -6.581 -23.483 1.00 83.06 170 ALA A CA 1
ATOM 1358 C C . ALA A 1 170 ? -0.760 -5.362 -22.669 1.00 83.06 170 ALA A C 1
ATOM 1360 O O . ALA A 1 170 ? -1.372 -4.294 -22.742 1.00 83.06 170 ALA A O 1
ATOM 1361 N N . LEU A 1 171 ? 0.321 -5.520 -21.900 1.00 81.62 171 LEU A N 1
ATOM 1362 C CA . LEU A 1 171 ? 0.905 -4.454 -21.093 1.00 81.62 171 LEU A CA 1
ATOM 1363 C C . LEU A 1 171 ? 1.582 -3.386 -21.962 1.00 81.62 171 LEU A C 1
ATOM 1365 O O . LEU A 1 171 ? 1.432 -2.196 -21.688 1.00 81.62 171 LEU A O 1
ATOM 1369 N N . GLU A 1 172 ? 2.323 -3.782 -23.002 1.00 84.75 172 GLU A N 1
ATOM 1370 C CA . GLU A 1 172 ? 2.974 -2.843 -23.933 1.00 84.75 172 GLU A CA 1
ATOM 1371 C C . GLU A 1 172 ? 1.947 -1.997 -24.697 1.00 84.75 172 GLU A C 1
ATOM 1373 O O . GLU A 1 172 ? 2.079 -0.772 -24.749 1.00 84.75 172 GLU A O 1
ATOM 1378 N N . GLU A 1 173 ? 0.879 -2.621 -25.202 1.00 85.50 173 GLU A N 1
ATOM 1379 C CA . GLU A 1 173 ? -0.254 -1.926 -25.828 1.00 85.50 173 GLU A CA 1
ATOM 1380 C C . GLU A 1 173 ? -0.929 -0.934 -24.864 1.00 85.50 173 GLU A C 1
ATOM 1382 O O . GLU A 1 173 ? -1.210 0.208 -25.237 1.00 85.50 173 GLU A O 1
ATOM 1387 N N . ALA A 1 174 ? -1.165 -1.345 -23.612 1.00 79.25 174 ALA A N 1
ATOM 1388 C CA . ALA A 1 174 ? -1.786 -0.502 -22.592 1.00 79.25 174 ALA A CA 1
ATOM 1389 C C . ALA A 1 174 ? -0.932 0.725 -22.232 1.00 79.25 174 ALA A C 1
ATOM 1391 O O . ALA A 1 174 ? -1.463 1.819 -22.026 1.00 79.25 174 ALA A O 1
ATOM 1392 N N . HIS A 1 175 ? 0.392 0.554 -22.182 1.00 81.44 175 HIS A N 1
ATOM 1393 C CA . HIS A 1 175 ? 1.325 1.641 -21.904 1.00 81.44 175 HIS A CA 1
ATOM 1394 C C . HIS A 1 175 ? 1.312 2.707 -22.996 1.00 81.44 175 HIS A C 1
ATOM 1396 O O . HIS A 1 175 ? 1.213 3.894 -22.683 1.00 81.44 175 HIS A O 1
ATOM 1402 N N . GLN A 1 176 ? 1.346 2.297 -24.268 1.00 83.44 176 GLN A N 1
ATOM 1403 C CA . GLN A 1 176 ? 1.257 3.245 -25.380 1.00 83.44 176 GLN A CA 1
ATOM 1404 C C . GLN A 1 176 ? -0.077 4.000 -25.350 1.00 83.44 176 GLN A C 1
ATOM 1406 O O . GLN A 1 176 ? -0.066 5.227 -25.388 1.00 83.44 176 GLN A O 1
ATOM 1411 N N . HIS A 1 177 ? -1.205 3.308 -25.156 1.00 79.25 177 HIS A N 1
ATOM 1412 C CA . HIS A 1 177 ? -2.517 3.962 -25.061 1.00 79.25 177 HIS A CA 1
ATOM 1413 C C . HIS A 1 177 ? -2.583 4.999 -23.925 1.00 79.25 177 HIS A C 1
ATOM 1415 O O . HIS A 1 177 ? -3.133 6.081 -24.111 1.00 79.25 177 HIS A O 1
ATOM 1421 N N . PHE A 1 178 ? -2.002 4.715 -22.753 1.00 81.12 178 PHE A N 1
ATOM 1422 C CA . PHE A 1 178 ? -1.943 5.693 -21.662 1.00 81.12 178 PHE A CA 1
ATOM 1423 C C . PHE A 1 178 ? -1.090 6.924 -22.015 1.00 81.12 178 PHE A C 1
ATOM 1425 O O . PHE A 1 178 ? -1.474 8.050 -21.698 1.00 81.12 178 PHE A O 1
ATOM 1432 N N . LEU A 1 179 ? 0.061 6.729 -22.670 1.00 80.12 179 LEU A N 1
ATOM 1433 C CA . LEU A 1 179 ? 0.910 7.841 -23.110 1.00 80.12 179 LEU A CA 1
ATOM 1434 C C . LEU A 1 179 ? 0.207 8.718 -24.154 1.00 80.12 179 LEU A C 1
ATOM 1436 O O . LEU A 1 179 ? 0.392 9.937 -24.148 1.00 80.12 179 LEU A O 1
ATOM 1440 N N . GLU A 1 180 ? -0.606 8.123 -25.027 1.00 82.38 180 GLU A N 1
ATOM 1441 C CA . GLU A 1 180 ? -1.415 8.862 -25.998 1.00 82.38 180 GLU A CA 1
ATOM 1442 C C . GLU A 1 180 ? -2.587 9.605 -25.338 1.00 82.38 180 GLU A C 1
ATOM 1444 O O . GLU A 1 180 ? -2.752 10.793 -25.616 1.00 82.38 180 GLU A O 1
ATOM 1449 N N . ASP A 1 181 ? -3.312 8.983 -24.397 1.00 79.12 181 ASP A N 1
ATOM 1450 C CA . ASP A 1 181 ? -4.345 9.644 -23.575 1.00 79.12 181 ASP A CA 1
ATOM 1451 C C . ASP A 1 181 ? -3.774 10.880 -22.845 1.00 79.12 181 ASP A C 1
ATOM 1453 O O . ASP A 1 181 ? -4.354 11.969 -22.887 1.00 79.12 181 ASP A O 1
ATOM 1457 N N . GLU A 1 182 ? -2.616 10.740 -22.184 1.00 77.50 182 GLU A N 1
ATOM 1458 C CA . GLU A 1 182 ? -1.933 11.840 -21.487 1.00 77.50 182 GLU A CA 1
ATOM 1459 C C . GLU A 1 182 ? -1.456 12.936 -22.448 1.00 77.50 182 GLU A C 1
ATOM 1461 O O . GLU A 1 182 ? -1.578 14.122 -22.127 1.00 77.50 182 GLU A O 1
ATOM 1466 N N . ARG A 1 183 ? -0.934 12.569 -23.628 1.00 78.44 183 ARG A N 1
ATOM 1467 C CA . ARG A 1 183 ? -0.542 13.528 -24.674 1.00 78.44 183 ARG A CA 1
ATOM 1468 C C . ARG A 1 183 ? -1.755 14.334 -25.133 1.00 78.44 183 ARG A C 1
ATOM 1470 O O . ARG A 1 183 ? -1.714 15.560 -25.079 1.00 78.44 183 ARG A O 1
ATOM 1477 N N . THR A 1 184 ? -2.844 13.665 -25.503 1.00 77.06 184 THR A N 1
ATOM 1478 C CA . THR A 1 184 ? -4.066 14.319 -25.986 1.00 77.06 184 THR A CA 1
ATOM 1479 C C . THR A 1 184 ? -4.741 15.160 -24.899 1.00 77.06 184 THR A C 1
ATOM 1481 O O . THR A 1 184 ? -5.204 16.260 -25.203 1.00 77.06 184 THR A O 1
ATOM 1484 N N . ARG A 1 185 ? -4.731 14.739 -23.621 1.00 77.94 185 ARG A N 1
ATOM 1485 C CA . ARG A 1 185 ? -5.223 15.592 -22.520 1.00 77.94 185 ARG A CA 1
ATOM 1486 C C . ARG A 1 185 ? -4.394 16.870 -22.384 1.00 77.94 185 ARG A C 1
ATOM 1488 O O . ARG A 1 185 ? -4.967 17.948 -22.263 1.00 77.94 185 ARG A O 1
ATOM 1495 N N . ARG A 1 186 ? -3.061 16.778 -22.446 1.00 75.38 186 ARG A N 1
ATOM 1496 C CA . ARG A 1 186 ? -2.174 17.955 -22.381 1.00 75.38 186 ARG A CA 1
ATOM 1497 C C . ARG A 1 186 ? -2.350 18.876 -23.583 1.00 75.38 186 ARG A C 1
ATOM 1499 O O . ARG A 1 186 ? -2.377 20.087 -23.403 1.00 75.38 186 ARG A O 1
ATOM 1506 N N . GLU A 1 187 ? -2.510 18.325 -24.783 1.00 78.38 187 GLU A N 1
ATOM 1507 C CA . GLU A 1 187 ? -2.784 19.097 -26.001 1.00 78.38 187 GLU A CA 1
ATOM 1508 C C . GLU A 1 187 ? -4.130 19.838 -25.917 1.00 78.38 187 GLU A C 1
ATOM 1510 O O . GLU A 1 187 ? -4.195 21.009 -26.293 1.00 78.38 187 GLU A O 1
ATOM 1515 N N . ALA A 1 188 ? -5.169 19.214 -25.348 1.00 72.88 188 ALA A N 1
ATOM 1516 C CA . ALA A 1 188 ? -6.450 19.868 -25.072 1.00 72.88 188 ALA A CA 1
ATOM 1517 C C . ALA A 1 188 ? -6.316 20.982 -24.014 1.00 72.88 188 ALA A C 1
ATOM 1519 O O . ALA A 1 188 ? -6.705 22.121 -24.268 1.00 72.88 188 ALA A O 1
ATOM 1520 N N . GLU A 1 189 ? -5.684 20.694 -22.869 1.00 71.12 189 GLU A N 1
ATOM 1521 C CA . GLU A 1 189 ? -5.435 21.683 -21.810 1.00 71.12 189 GLU A CA 1
ATOM 1522 C C . GLU A 1 189 ? -4.562 22.862 -22.285 1.00 71.12 189 GLU A C 1
ATOM 1524 O O . GLU A 1 189 ? -4.738 23.992 -21.826 1.00 71.12 189 GLU A O 1
ATOM 1529 N N . GLU A 1 190 ? -3.592 22.628 -23.173 1.00 67.88 190 GLU A N 1
ATOM 1530 C CA . GLU A 1 190 ? -2.780 23.687 -23.783 1.00 67.88 190 GLU A CA 1
ATOM 1531 C C . GLU A 1 190 ? -3.531 24.467 -24.865 1.00 67.88 190 GLU A C 1
ATOM 1533 O O . GLU A 1 190 ? -3.262 25.658 -25.031 1.00 67.88 190 GLU A O 1
ATOM 1538 N N . GLY A 1 191 ? -4.449 23.826 -25.592 1.00 63.34 191 GLY A N 1
ATOM 1539 C CA . GLY A 1 191 ? -5.360 24.486 -26.526 1.00 63.34 191 GLY A CA 1
ATOM 1540 C C . GLY A 1 191 ? -6.257 25.489 -25.803 1.00 63.34 191 GLY A C 1
ATOM 1541 O O . GLY A 1 191 ? -6.225 26.677 -26.122 1.00 63.34 191 GLY A O 1
ATOM 1542 N N . GLU A 1 192 ? -6.951 25.040 -24.753 1.00 51.88 192 GLU A N 1
ATOM 1543 C CA . GLU A 1 192 ? -7.800 25.895 -23.908 1.00 51.88 192 GLU A CA 1
ATOM 1544 C C . GLU A 1 192 ? -7.007 27.035 -23.240 1.00 51.88 192 GLU A C 1
ATOM 1546 O O . GLU A 1 192 ? -7.471 28.176 -23.178 1.00 51.88 192 GLU A O 1
ATOM 1551 N N . LYS A 1 193 ? -5.773 26.774 -22.779 1.00 52.19 193 LYS A N 1
ATOM 1552 C CA . LYS A 1 193 ? -4.909 27.813 -22.180 1.00 52.19 193 LYS A CA 1
ATOM 1553 C C . LYS A 1 193 ? -4.401 28.837 -23.204 1.00 52.19 193 LYS A C 1
ATOM 1555 O O . LYS A 1 193 ? -4.232 30.002 -22.843 1.00 52.19 193 LYS A O 1
ATOM 1560 N N . LYS A 1 194 ? -4.168 28.446 -24.463 1.00 43.94 194 LYS A N 1
ATOM 1561 C CA . LYS A 1 194 ? -3.731 29.369 -25.532 1.00 43.94 194 LYS A CA 1
ATOM 1562 C C . LYS A 1 194 ? -4.848 30.308 -25.992 1.00 43.94 194 LYS A C 1
ATOM 1564 O O . LYS A 1 194 ? -4.540 31.422 -26.399 1.00 43.94 194 LYS A O 1
ATOM 1569 N N . GLU A 1 195 ? -6.117 29.926 -25.847 1.00 40.09 195 GLU A N 1
ATOM 1570 C CA . GLU A 1 195 ? -7.256 30.802 -26.167 1.00 40.09 195 GLU A CA 1
ATOM 1571 C C . GLU A 1 195 ? -7.503 31.900 -25.105 1.00 40.09 195 GLU A C 1
ATOM 1573 O O . GLU A 1 195 ? -8.146 32.908 -25.393 1.00 40.09 195 GLU A O 1
ATOM 1578 N N . GLN A 1 196 ? -6.944 31.768 -23.891 1.00 42.09 196 GLN A N 1
ATOM 1579 C CA . GLN A 1 196 ? -7.106 32.757 -22.808 1.00 42.09 196 GLN A CA 1
ATOM 1580 C C . GLN A 1 196 ? -5.879 33.645 -22.526 1.00 42.09 196 GLN A C 1
ATOM 1582 O O . GLN A 1 196 ? -5.995 34.581 -21.732 1.00 42.09 196 GLN A O 1
ATOM 1587 N N . VAL A 1 197 ? -4.709 33.393 -23.134 1.00 39.59 197 VAL A N 1
ATOM 1588 C CA . VAL A 1 197 ? -3.460 34.114 -22.795 1.00 39.59 197 VAL A CA 1
ATOM 1589 C C . VAL A 1 197 ? -2.653 34.552 -24.028 1.00 39.59 197 VAL A C 1
ATOM 1591 O O . VAL A 1 197 ? -1.493 34.181 -24.205 1.00 39.59 197 VAL A O 1
ATOM 1594 N N . GLU A 1 198 ? -3.225 35.446 -24.838 1.00 38.31 198 GLU A N 1
ATOM 1595 C CA . GLU A 1 198 ? -2.429 36.405 -25.618 1.00 38.31 198 GLU A CA 1
ATOM 1596 C C . GLU A 1 198 ? -2.368 37.760 -24.896 1.00 38.31 198 GLU A C 1
ATOM 1598 O O . GLU A 1 198 ? -3.326 38.526 -24.928 1.00 38.31 198 GLU A O 1
ATOM 1603 N N . LEU A 1 199 ? -1.228 38.074 -24.266 1.00 29.16 199 LEU A N 1
ATOM 1604 C CA . LEU A 1 199 ? -0.610 39.415 -24.202 1.00 29.16 199 LEU A CA 1
ATOM 1605 C C . LEU A 1 199 ? 0.792 39.308 -23.539 1.00 29.16 199 LEU A C 1
ATOM 1607 O O . LEU A 1 199 ? 1.018 38.406 -22.732 1.00 29.16 199 LEU A O 1
ATOM 1611 N N . PRO A 1 200 ? 1.774 40.164 -23.893 1.00 44.09 200 PRO A N 1
ATOM 1612 C CA . PRO A 1 200 ? 3.189 39.818 -23.738 1.00 44.09 200 PRO A CA 1
ATOM 1613 C C . PRO A 1 200 ? 3.918 40.498 -22.566 1.00 44.09 200 PRO A C 1
ATOM 1615 O O . PRO A 1 200 ? 3.635 41.646 -22.233 1.00 44.09 200 PRO A O 1
ATOM 1618 N N . GLN A 1 201 ? 4.984 39.835 -22.093 1.00 35.75 201 GLN A N 1
ATOM 1619 C CA . GLN A 1 201 ? 6.361 40.344 -21.882 1.00 35.75 201 GLN A CA 1
ATOM 1620 C C . GLN A 1 201 ? 7.049 39.806 -20.612 1.00 35.75 201 GLN A C 1
ATOM 1622 O O . GLN A 1 201 ? 6.428 39.596 -19.580 1.00 35.75 201 GLN A O 1
ATOM 1627 N N . GLN A 1 202 ? 8.387 39.766 -20.711 1.00 31.25 202 GLN A N 1
ATOM 1628 C CA . GLN A 1 202 ? 9.395 39.545 -19.662 1.00 31.25 202 GLN A CA 1
ATOM 1629 C C . GLN A 1 202 ? 9.541 38.103 -19.151 1.00 31.25 202 GLN A C 1
ATOM 1631 O O . GLN A 1 202 ? 8.565 37.417 -18.904 1.00 31.25 202 GLN A O 1
ATOM 1636 N N . LYS A 1 203 ? 10.731 37.595 -18.828 1.00 32.56 203 LYS A N 1
ATOM 1637 C CA . LYS A 1 203 ? 12.128 37.732 -19.295 1.00 32.56 203 LYS A CA 1
ATOM 1638 C C . LYS A 1 203 ? 12.921 36.855 -18.314 1.00 32.56 203 LYS A C 1
ATOM 1640 O O . LYS A 1 203 ? 12.707 36.962 -17.117 1.00 32.56 203 LYS A O 1
ATOM 1645 N N . GLU A 1 204 ? 13.818 36.031 -18.840 1.00 36.59 204 GLU A N 1
ATOM 1646 C CA . GLU A 1 204 ? 15.104 35.626 -18.244 1.00 36.59 204 GLU A CA 1
ATOM 1647 C C . GLU A 1 204 ? 15.244 35.550 -16.702 1.00 36.59 204 GLU A C 1
ATOM 1649 O O . GLU A 1 204 ? 15.355 36.576 -16.035 1.00 36.59 204 GLU A O 1
ATOM 1654 N N . ALA A 1 205 ? 15.451 34.318 -16.205 1.00 30.34 205 ALA A N 1
ATOM 1655 C CA . ALA A 1 205 ? 16.547 33.904 -15.298 1.00 30.34 205 ALA A CA 1
ATOM 1656 C C . ALA A 1 205 ? 16.131 33.050 -14.079 1.00 30.34 205 ALA A C 1
ATOM 1658 O O . ALA A 1 205 ? 15.989 33.565 -12.976 1.00 30.34 205 ALA A O 1
ATOM 1659 N N . VAL A 1 206 ? 16.136 31.718 -14.247 1.00 32.47 206 VAL A N 1
ATOM 1660 C CA . VAL A 1 206 ? 16.736 30.795 -13.256 1.00 32.47 206 VAL A CA 1
ATOM 1661 C C . VAL A 1 206 ? 17.475 29.675 -14.001 1.00 32.47 206 VAL A C 1
ATOM 1663 O O . VAL A 1 206 ? 16.979 28.568 -14.178 1.00 32.47 206 VAL A O 1
ATOM 1666 N N . SER A 1 207 ? 18.690 29.976 -14.453 1.00 33.38 207 SER A N 1
ATOM 1667 C CA . SER A 1 207 ? 19.700 28.966 -14.787 1.00 33.38 207 SER A CA 1
ATOM 1668 C C . SER A 1 207 ? 20.748 28.934 -13.674 1.00 33.38 207 SER A C 1
ATOM 1670 O O . SER A 1 207 ? 21.101 29.996 -13.167 1.00 33.38 207 SER A O 1
ATOM 1672 N N . ALA A 1 208 ? 21.291 27.748 -13.384 1.00 32.97 208 ALA A N 1
ATOM 1673 C CA . ALA A 1 208 ? 22.279 27.440 -12.338 1.00 32.97 208 ALA A CA 1
ATOM 1674 C C . ALA A 1 208 ? 21.728 27.210 -10.911 1.00 32.97 208 ALA A C 1
ATOM 1676 O O . ALA A 1 208 ? 21.807 28.062 -10.029 1.00 32.97 208 ALA A O 1
ATOM 1677 N N . SER A 1 209 ? 21.320 25.963 -10.654 1.00 32.28 209 SER A N 1
ATOM 1678 C CA . SER A 1 209 ? 21.533 25.313 -9.355 1.00 32.28 209 SER A CA 1
ATOM 1679 C C . SER A 1 209 ? 21.908 23.844 -9.566 1.00 32.28 209 SER A C 1
ATOM 1681 O O . SER A 1 209 ? 21.054 22.996 -9.788 1.00 32.28 209 SER A O 1
ATOM 1683 N N . ASN A 1 210 ? 23.211 23.574 -9.471 1.00 34.22 210 ASN A N 1
ATOM 1684 C CA . ASN A 1 210 ? 23.806 22.272 -9.166 1.00 34.22 210 ASN A CA 1
ATOM 1685 C C . ASN A 1 210 ? 23.460 21.076 -10.074 1.00 34.22 210 ASN A C 1
ATOM 1687 O O . ASN A 1 210 ? 22.777 20.139 -9.661 1.00 34.22 210 ASN A O 1
ATOM 1691 N N . GLU A 1 211 ? 24.184 20.979 -11.191 1.00 37.78 211 GLU A N 1
ATOM 1692 C CA . GLU A 1 211 ? 24.768 19.689 -11.573 1.00 37.78 211 GLU A CA 1
ATOM 1693 C C . GLU A 1 211 ? 25.689 19.204 -10.433 1.00 37.78 211 GLU A C 1
ATOM 1695 O O . GLU A 1 211 ? 26.904 19.414 -10.439 1.00 37.78 211 GLU A O 1
ATOM 1700 N N . LYS A 1 212 ? 25.122 18.536 -9.419 1.00 43.22 212 LYS A N 1
ATOM 1701 C CA . LYS A 1 212 ? 25.914 17.550 -8.678 1.00 43.22 212 LYS A CA 1
ATOM 1702 C C . LYS A 1 212 ? 26.287 16.481 -9.710 1.00 43.22 212 LYS A C 1
ATOM 1704 O O . LYS A 1 212 ? 25.370 15.941 -10.333 1.00 43.22 212 LYS A O 1
ATOM 1709 N N . PRO A 1 213 ? 27.575 16.150 -9.913 1.00 38.31 213 PRO A N 1
ATOM 1710 C CA . PRO A 1 2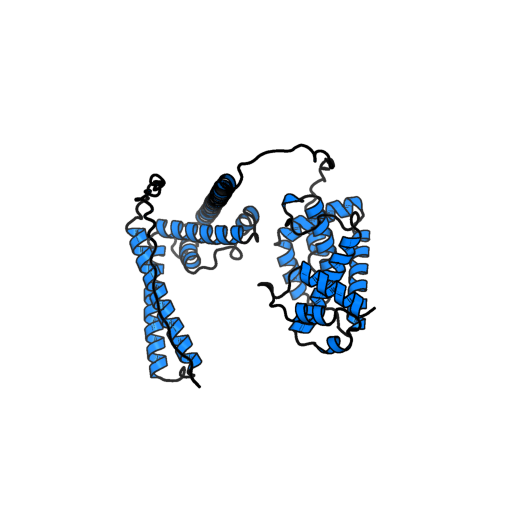13 ? 27.918 15.032 -10.777 1.00 38.31 213 PRO A CA 1
ATOM 1711 C C . PRO A 1 213 ? 27.205 13.796 -10.231 1.00 38.31 213 PRO A C 1
ATOM 1713 O O . PRO A 1 213 ? 27.360 13.483 -9.045 1.00 38.31 213 PRO A O 1
ATOM 1716 N N . LYS A 1 214 ? 26.415 13.118 -11.077 1.00 44.81 214 LYS A N 1
ATOM 1717 C CA . LYS A 1 214 ? 25.850 11.807 -10.748 1.00 44.81 214 LYS A CA 1
ATOM 1718 C C . LYS A 1 214 ? 27.032 10.898 -10.429 1.00 44.81 214 LYS A C 1
ATOM 1720 O O . LYS A 1 214 ? 27.731 10.446 -11.331 1.00 44.81 214 LYS A O 1
ATOM 1725 N N . LYS A 1 215 ? 27.305 10.690 -9.139 1.00 52.62 215 LYS A N 1
ATOM 1726 C CA . LYS A 1 215 ? 28.239 9.657 -8.713 1.00 52.62 215 LYS A CA 1
ATOM 1727 C C . LYS A 1 215 ? 27.598 8.346 -9.120 1.00 52.62 215 LYS A C 1
ATOM 1729 O O . LYS A 1 215 ? 26.574 7.974 -8.559 1.00 52.62 215 LYS A O 1
ATOM 1734 N N . GLU A 1 216 ? 28.193 7.679 -10.098 1.00 51.62 216 GLU A N 1
ATOM 1735 C CA . GLU A 1 216 ? 27.889 6.286 -10.389 1.00 51.62 216 GLU A CA 1
ATOM 1736 C C . GLU A 1 216 ? 28.313 5.460 -9.174 1.00 51.62 216 GLU A C 1
ATOM 1738 O O . GLU A 1 216 ? 29.464 5.050 -9.024 1.00 51.62 216 GLU A O 1
ATOM 1743 N N . PHE A 1 217 ? 27.378 5.291 -8.247 1.00 60.97 217 PHE A N 1
ATOM 1744 C CA . PHE A 1 217 ? 27.508 4.332 -7.171 1.00 60.97 217 PHE A CA 1
ATOM 1745 C C . PHE A 1 217 ? 27.496 2.931 -7.788 1.00 60.97 217 PHE A C 1
ATOM 1747 O O . PHE A 1 217 ? 26.688 2.624 -8.668 1.00 60.97 217 PHE A O 1
ATOM 1754 N N . SER A 1 218 ? 28.405 2.064 -7.346 1.00 66.56 218 SER A N 1
ATOM 1755 C CA . SER A 1 218 ? 28.423 0.680 -7.812 1.00 66.56 218 SER A CA 1
ATOM 1756 C C . SER A 1 218 ? 27.149 -0.025 -7.351 1.00 66.56 218 SER A C 1
ATOM 1758 O O . SER A 1 218 ? 26.916 -0.115 -6.144 1.00 66.56 218 SER A O 1
ATOM 1760 N N . LYS A 1 219 ? 26.359 -0.557 -8.291 1.00 81.38 219 LYS A N 1
ATOM 1761 C CA . LYS A 1 219 ? 25.203 -1.406 -7.972 1.00 81.38 219 LYS A CA 1
ATOM 1762 C C . LYS A 1 219 ? 25.646 -2.550 -7.059 1.00 81.38 219 LYS A C 1
ATOM 1764 O O . LYS A 1 219 ? 26.563 -3.291 -7.415 1.00 81.38 219 LYS A O 1
ATOM 1769 N N . ASN A 1 220 ? 25.003 -2.698 -5.903 1.00 87.81 220 ASN A N 1
ATOM 1770 C CA . ASN A 1 220 ? 25.324 -3.736 -4.925 1.00 87.81 220 ASN A CA 1
ATOM 1771 C C . ASN A 1 220 ? 24.031 -4.423 -4.449 1.00 87.81 220 ASN A C 1
ATOM 1773 O O . ASN A 1 220 ? 23.592 -4.198 -3.319 1.00 87.81 220 ASN A O 1
ATOM 1777 N N . PRO A 1 221 ? 23.422 -5.272 -5.303 1.00 88.88 221 PRO A N 1
ATOM 1778 C CA . PRO A 1 221 ? 22.102 -5.845 -5.046 1.00 88.88 221 PRO A CA 1
ATOM 1779 C C . PRO A 1 221 ? 22.051 -6.726 -3.789 1.00 88.88 221 PRO A C 1
ATOM 1781 O O . PRO A 1 221 ? 20.990 -6.861 -3.187 1.00 88.88 221 PRO A O 1
ATOM 1784 N N . GLU A 1 222 ? 23.181 -7.295 -3.354 1.00 90.88 222 GLU A N 1
ATOM 1785 C CA . GLU A 1 222 ? 23.273 -8.043 -2.092 1.00 90.88 222 GLU A CA 1
ATOM 1786 C C . GLU A 1 222 ? 23.126 -7.119 -0.874 1.00 90.88 222 GLU A C 1
ATOM 1788 O O . GLU A 1 222 ? 22.376 -7.426 0.056 1.00 90.88 222 GLU A O 1
ATOM 1793 N N . MET A 1 223 ? 23.796 -5.962 -0.888 1.00 90.56 223 MET A N 1
ATOM 1794 C CA . MET A 1 223 ? 23.666 -4.949 0.164 1.00 90.56 223 MET A CA 1
ATOM 1795 C C . MET A 1 223 ? 22.292 -4.271 0.129 1.00 90.56 223 MET A C 1
ATOM 1797 O O . MET A 1 223 ? 21.704 -4.052 1.186 1.00 90.56 223 MET A O 1
ATOM 1801 N N . ASP A 1 224 ? 21.756 -3.989 -1.060 1.00 91.94 224 ASP A N 1
ATOM 1802 C CA . ASP A 1 224 ? 20.412 -3.423 -1.226 1.00 91.94 224 ASP A CA 1
ATOM 1803 C C . ASP A 1 224 ? 19.348 -4.391 -0.669 1.00 91.94 224 ASP A C 1
ATOM 1805 O O . ASP A 1 224 ? 18.494 -3.992 0.127 1.00 91.94 224 ASP A O 1
ATOM 1809 N N . ALA A 1 225 ? 19.457 -5.692 -0.971 1.00 92.38 225 ALA A N 1
ATOM 1810 C CA . ALA A 1 225 ? 18.605 -6.726 -0.385 1.00 92.38 225 ALA A CA 1
ATOM 1811 C C . ALA A 1 225 ? 18.770 -6.834 1.142 1.00 92.38 225 ALA A C 1
ATOM 1813 O O . ALA A 1 225 ? 17.769 -6.906 1.850 1.00 92.38 225 ALA A O 1
ATOM 1814 N N . TYR A 1 226 ? 19.998 -6.795 1.674 1.00 94.31 226 TYR A N 1
ATOM 1815 C CA . TYR A 1 226 ? 20.240 -6.805 3.123 1.00 94.31 226 TYR A CA 1
ATOM 1816 C C . TYR A 1 226 ? 19.618 -5.590 3.830 1.00 94.31 226 TYR A C 1
ATOM 1818 O O . TYR A 1 226 ? 18.979 -5.743 4.876 1.00 94.31 226 TYR A O 1
ATOM 1826 N N . ILE A 1 227 ? 19.773 -4.388 3.265 1.00 94.75 227 ILE A N 1
ATOM 1827 C CA . ILE A 1 227 ? 19.216 -3.147 3.815 1.00 94.75 227 ILE A CA 1
ATOM 1828 C C . ILE A 1 227 ? 17.687 -3.205 3.813 1.00 94.75 227 ILE A C 1
ATOM 1830 O O . ILE A 1 227 ? 17.065 -2.964 4.851 1.00 94.75 227 ILE A O 1
ATOM 1834 N N . ARG A 1 228 ? 17.090 -3.594 2.683 1.00 96.44 228 ARG A N 1
ATOM 1835 C CA . ARG A 1 228 ? 15.647 -3.808 2.537 1.00 96.44 228 ARG A CA 1
ATOM 1836 C C . ARG A 1 228 ? 15.118 -4.798 3.582 1.00 96.44 228 ARG A C 1
ATOM 1838 O O . ARG A 1 228 ? 14.231 -4.464 4.366 1.00 96.44 228 ARG A O 1
ATOM 1845 N N . ASP A 1 229 ? 15.706 -5.989 3.634 1.00 94.19 229 ASP A N 1
ATOM 1846 C CA . ASP A 1 229 ? 15.242 -7.107 4.460 1.00 94.19 229 ASP A CA 1
ATOM 1847 C C . ASP A 1 229 ? 15.491 -6.898 5.967 1.00 94.19 229 ASP A C 1
ATOM 1849 O O . ASP A 1 229 ? 14.799 -7.507 6.782 1.00 94.19 229 ASP A O 1
ATOM 1853 N N . THR A 1 230 ? 16.438 -6.036 6.360 1.00 91.81 230 THR A N 1
ATOM 1854 C CA . THR A 1 230 ? 16.811 -5.816 7.776 1.00 91.81 230 THR A CA 1
ATOM 1855 C C . THR A 1 230 ? 16.274 -4.507 8.354 1.00 91.81 230 THR A C 1
ATOM 1857 O O . THR A 1 230 ? 15.915 -4.457 9.532 1.00 91.81 230 THR A O 1
ATOM 1860 N N . TYR A 1 231 ? 16.247 -3.437 7.556 1.00 94.81 231 TYR A N 1
ATOM 1861 C CA . TYR A 1 231 ? 15.938 -2.082 8.025 1.00 94.81 231 TYR A CA 1
ATOM 1862 C C . TYR A 1 231 ? 14.625 -1.534 7.469 1.00 94.81 231 TYR A C 1
ATOM 1864 O O . TYR A 1 231 ? 14.045 -0.656 8.106 1.00 94.81 231 TYR A O 1
ATOM 1872 N N . LEU A 1 232 ? 14.115 -2.060 6.350 1.00 96.25 232 LEU A N 1
ATOM 1873 C CA . LEU A 1 232 ? 12.833 -1.640 5.767 1.00 96.25 232 LEU A CA 1
ATOM 1874 C C . LEU A 1 232 ? 11.687 -2.646 6.021 1.00 96.25 232 LEU A C 1
ATOM 1876 O O . LEU A 1 232 ? 10.530 -2.355 5.755 1.00 96.25 232 LEU A O 1
ATOM 1880 N N . SER A 1 233 ? 11.959 -3.827 6.572 1.00 94.62 233 SER A N 1
ATOM 1881 C CA . SER A 1 233 ? 10.985 -4.927 6.715 1.00 94.62 233 SER A CA 1
ATOM 1882 C C . SER A 1 233 ? 10.182 -4.959 8.022 1.00 94.62 233 SER A C 1
ATOM 1884 O O . SER A 1 233 ? 9.427 -5.905 8.235 1.00 94.62 233 SER A O 1
ATOM 1886 N N . TYR A 1 234 ? 10.382 -4.005 8.941 1.00 95.88 234 TYR A N 1
ATOM 1887 C CA . TYR A 1 234 ? 9.896 -4.085 10.328 1.00 95.88 234 TYR A CA 1
ATOM 1888 C C . TYR A 1 234 ? 10.373 -5.349 11.083 1.00 95.88 234 TYR A C 1
ATOM 1890 O O . TYR A 1 234 ? 9.778 -5.743 12.089 1.00 95.88 234 TYR A O 1
ATOM 1898 N N . ALA A 1 235 ? 11.484 -5.975 10.666 1.00 94.44 235 ALA A N 1
ATOM 1899 C CA . ALA A 1 235 ? 12.051 -7.156 11.330 1.00 94.44 235 ALA A CA 1
ATOM 1900 C C . ALA A 1 235 ? 12.361 -6.942 12.829 1.00 94.44 235 ALA A C 1
ATOM 1902 O O . ALA A 1 235 ? 12.387 -7.904 13.603 1.00 94.44 235 ALA A O 1
ATOM 1903 N N . ASP A 1 236 ? 12.558 -5.697 13.274 1.00 95.62 236 ASP A N 1
ATOM 1904 C CA . ASP A 1 236 ? 12.779 -5.343 14.679 1.00 95.62 236 ASP A CA 1
ATOM 1905 C C . ASP A 1 236 ? 11.509 -4.987 15.472 1.00 95.62 236 ASP A C 1
ATOM 1907 O O . ASP A 1 236 ? 11.599 -4.836 16.689 1.00 95.62 236 ASP A O 1
ATOM 1911 N N . ALA A 1 237 ? 10.332 -4.922 14.840 1.00 96.62 237 ALA A N 1
ATOM 1912 C CA . ALA A 1 237 ? 9.068 -4.680 15.536 1.00 96.62 237 ALA A CA 1
ATOM 1913 C C . ALA A 1 237 ? 8.764 -5.796 16.568 1.00 96.62 237 ALA A C 1
ATOM 1915 O O . ALA A 1 237 ? 9.062 -6.970 16.315 1.00 96.62 237 ALA A O 1
ATOM 1916 N N . PRO A 1 238 ? 8.136 -5.495 17.719 1.00 96.62 238 PRO A N 1
ATOM 1917 C CA . PRO A 1 238 ? 7.724 -6.474 18.725 1.00 96.62 238 PRO A CA 1
ATOM 1918 C C . PRO A 1 238 ? 6.390 -7.148 18.343 1.00 96.62 238 PRO A C 1
ATOM 1920 O O . PRO A 1 238 ? 5.411 -7.111 19.085 1.00 96.62 238 PRO A O 1
ATOM 1923 N N . VAL A 1 239 ? 6.354 -7.755 17.156 1.00 95.69 239 VAL A N 1
ATOM 1924 C CA . VAL A 1 239 ? 5.221 -8.523 16.610 1.00 95.69 239 VAL A CA 1
ATOM 1925 C C . VAL A 1 239 ? 5.595 -10.002 16.433 1.00 95.69 239 VAL A C 1
ATOM 1927 O O . VAL A 1 239 ? 6.761 -10.369 16.608 1.00 95.69 239 VAL A O 1
ATOM 1930 N N . SER A 1 240 ? 4.621 -10.864 16.119 1.00 97.00 240 SER A N 1
ATOM 1931 C CA . SER A 1 240 ? 4.864 -12.306 15.963 1.00 97.00 240 SER A CA 1
ATOM 1932 C C . SER A 1 240 ? 5.762 -12.617 14.758 1.00 97.00 240 SER A C 1
ATOM 1934 O O . SER A 1 240 ? 5.888 -11.812 13.836 1.00 97.00 240 SER A O 1
ATOM 1936 N N . SER A 1 241 ? 6.386 -13.796 14.746 1.00 95.12 241 SER A N 1
ATOM 1937 C CA . SER A 1 241 ? 7.252 -14.224 13.638 1.00 95.12 241 SER A CA 1
ATOM 1938 C C . SER A 1 241 ? 6.500 -14.301 12.305 1.00 95.12 241 SER A C 1
ATOM 1940 O O . SER A 1 241 ? 7.057 -13.965 11.267 1.00 95.12 241 SER A O 1
ATOM 1942 N N . GLU A 1 242 ? 5.222 -14.680 12.334 1.00 95.00 242 GLU A N 1
ATOM 1943 C CA . GLU A 1 242 ? 4.339 -14.722 11.166 1.00 95.00 242 GLU A CA 1
ATOM 1944 C C . GLU A 1 242 ? 4.012 -13.310 10.656 1.00 95.00 242 GLU A C 1
ATOM 1946 O O . GLU A 1 242 ? 3.949 -13.083 9.451 1.00 95.00 242 GLU A O 1
ATOM 1951 N N . GLU A 1 243 ? 3.838 -12.335 11.554 1.00 93.06 243 GLU A N 1
ATOM 1952 C CA . GLU A 1 243 ? 3.708 -10.920 11.185 1.00 93.06 243 GLU A CA 1
ATOM 1953 C C . GLU A 1 243 ? 4.998 -10.414 10.516 1.00 93.06 243 GLU A C 1
ATOM 1955 O O . GLU A 1 243 ? 4.940 -9.777 9.465 1.00 93.06 243 GLU A O 1
ATOM 1960 N N . LYS A 1 244 ? 6.170 -10.754 11.077 1.00 93.75 244 LYS A N 1
ATOM 1961 C CA . LYS A 1 244 ? 7.481 -10.377 10.520 1.00 93.75 244 LYS A CA 1
ATOM 1962 C C . LYS A 1 244 ? 7.722 -10.966 9.141 1.00 93.75 244 LYS A C 1
ATOM 1964 O O . LYS A 1 244 ? 8.158 -10.233 8.264 1.00 93.75 244 LYS A O 1
ATOM 1969 N N . GLU A 1 245 ? 7.420 -12.245 8.930 1.00 94.31 245 GLU A N 1
ATOM 1970 C CA . GLU A 1 245 ? 7.603 -12.871 7.617 1.00 94.31 245 GLU A CA 1
ATOM 1971 C C . GLU A 1 245 ? 6.643 -12.273 6.578 1.00 94.31 245 GLU A C 1
ATOM 1973 O O . GLU A 1 245 ? 7.052 -12.007 5.451 1.00 94.31 245 GLU A O 1
ATOM 1978 N N . ARG A 1 246 ? 5.395 -11.954 6.963 1.00 92.94 246 ARG A N 1
ATOM 1979 C CA . ARG A 1 246 ? 4.450 -11.240 6.083 1.00 92.94 246 ARG A CA 1
ATOM 1980 C C . ARG A 1 246 ? 4.959 -9.856 5.678 1.00 92.94 246 ARG A C 1
ATOM 1982 O O . ARG A 1 246 ? 4.872 -9.502 4.505 1.00 92.94 246 ARG A O 1
ATOM 1989 N N . MET A 1 247 ? 5.508 -9.087 6.617 1.00 93.12 247 MET A N 1
ATOM 1990 C CA . MET A 1 247 ? 6.095 -7.777 6.310 1.00 93.12 247 MET A CA 1
ATOM 1991 C C . MET A 1 247 ? 7.385 -7.893 5.498 1.00 93.12 247 MET A C 1
ATOM 1993 O O . MET A 1 247 ? 7.597 -7.105 4.585 1.00 93.12 247 MET A O 1
ATOM 1997 N N . LEU A 1 248 ? 8.222 -8.892 5.776 1.00 93.25 248 LEU A N 1
ATOM 1998 C CA . LEU A 1 248 ? 9.433 -9.163 5.009 1.00 93.25 248 LEU A CA 1
ATOM 1999 C C . LEU A 1 248 ? 9.108 -9.539 3.557 1.00 93.25 248 LEU A C 1
ATOM 2001 O O . LEU A 1 248 ? 9.744 -9.007 2.650 1.00 93.25 248 LEU A O 1
ATOM 2005 N N . ALA A 1 249 ? 8.103 -10.387 3.325 1.00 91.88 249 ALA A N 1
ATOM 2006 C CA . ALA A 1 249 ? 7.608 -10.708 1.987 1.00 91.88 249 ALA A CA 1
ATOM 2007 C C . ALA A 1 249 ? 7.089 -9.452 1.261 1.00 91.88 249 ALA A C 1
ATOM 2009 O O . ALA A 1 249 ? 7.585 -9.119 0.186 1.00 91.88 249 ALA A O 1
ATOM 2010 N N . PHE A 1 250 ? 6.199 -8.683 1.899 1.00 90.62 250 PHE A N 1
ATOM 2011 C CA . PHE A 1 250 ? 5.682 -7.426 1.346 1.00 90.62 250 PHE A CA 1
ATOM 2012 C C . PHE A 1 250 ? 6.799 -6.423 1.004 1.00 90.62 250 PHE A C 1
ATOM 2014 O O . PHE A 1 250 ? 6.816 -5.837 -0.078 1.00 90.62 250 PHE A O 1
ATOM 2021 N N . THR A 1 251 ? 7.774 -6.240 1.896 1.00 92.19 251 THR A N 1
ATOM 2022 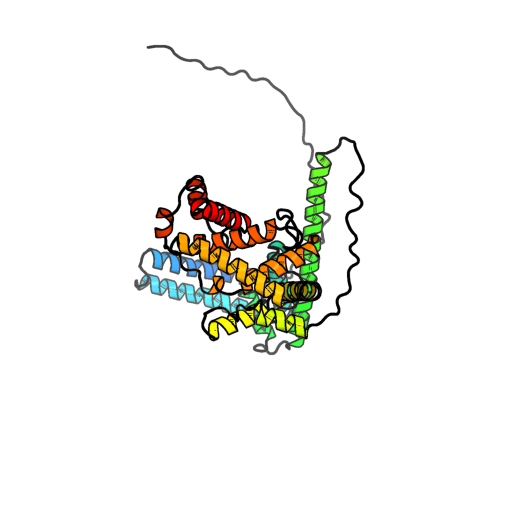C CA . THR A 1 251 ? 8.907 -5.334 1.670 1.00 92.19 251 THR A CA 1
ATOM 2023 C C . THR A 1 251 ? 9.842 -5.856 0.571 1.00 92.19 251 THR A C 1
ATOM 2025 O O . THR A 1 251 ? 10.395 -5.049 -0.171 1.00 92.19 251 THR A O 1
ATOM 2028 N N . ARG A 1 252 ? 10.006 -7.176 0.396 1.00 91.81 252 ARG A N 1
ATOM 2029 C CA . ARG A 1 252 ? 10.775 -7.756 -0.725 1.00 91.81 252 ARG A CA 1
ATOM 2030 C C . ARG A 1 252 ? 10.139 -7.457 -2.084 1.00 91.81 252 ARG A C 1
ATOM 2032 O O . ARG A 1 252 ? 10.861 -7.108 -3.021 1.00 91.81 252 ARG A O 1
ATOM 2039 N N . GLU A 1 253 ? 8.815 -7.562 -2.154 1.00 88.94 253 GLU A N 1
ATOM 2040 C CA . GLU A 1 253 ? 7.988 -7.318 -3.346 1.00 88.94 253 GLU A CA 1
ATOM 2041 C C . GLU A 1 253 ? 7.764 -5.820 -3.637 1.00 88.94 253 GLU A C 1
ATOM 2043 O O . GLU A 1 253 ? 7.445 -5.443 -4.761 1.00 88.94 253 GLU A O 1
ATOM 2048 N N . SER A 1 254 ? 7.964 -4.939 -2.654 1.00 90.19 254 SER A N 1
ATOM 2049 C CA . SER A 1 254 ? 7.761 -3.496 -2.810 1.00 90.19 254 SER A CA 1
ATOM 2050 C C . SER A 1 254 ? 8.866 -2.826 -3.642 1.00 90.19 254 SER A C 1
ATOM 2052 O O . SER A 1 254 ? 9.988 -2.629 -3.169 1.00 90.19 254 SER A O 1
ATOM 2054 N N . GLY A 1 255 ? 8.525 -2.357 -4.849 1.00 89.88 255 GLY A N 1
ATOM 2055 C CA . GLY A 1 255 ? 9.413 -1.533 -5.682 1.00 89.88 255 GLY A CA 1
ATOM 2056 C C . GLY A 1 255 ? 9.896 -0.258 -4.971 1.00 89.88 255 GLY A C 1
ATOM 2057 O O . GLY A 1 255 ? 11.066 0.112 -5.072 1.00 89.88 255 GLY A O 1
ATOM 2058 N N . SER A 1 256 ? 9.049 0.367 -4.141 1.00 90.56 256 SER A N 1
ATOM 2059 C CA . SER A 1 256 ? 9.462 1.488 -3.282 1.00 90.56 256 SER A CA 1
ATOM 2060 C C . SER A 1 256 ? 10.514 1.078 -2.248 1.00 90.56 256 SER A C 1
ATOM 2062 O O . SER A 1 256 ? 11.459 1.827 -2.025 1.00 90.56 256 SER A O 1
ATOM 2064 N N . ALA A 1 257 ? 10.399 -0.104 -1.635 1.00 91.25 257 ALA A N 1
ATOM 2065 C CA . ALA A 1 257 ? 11.411 -0.589 -0.696 1.00 91.25 257 ALA A CA 1
ATOM 2066 C C . ALA A 1 257 ? 12.754 -0.872 -1.381 1.00 91.25 257 ALA A C 1
ATOM 2068 O O . ALA A 1 257 ? 13.796 -0.672 -0.766 1.00 91.25 257 ALA A O 1
ATOM 2069 N N . GLN A 1 258 ? 12.744 -1.305 -2.645 1.00 92.12 258 GLN A N 1
ATOM 2070 C CA . GLN A 1 258 ? 13.960 -1.495 -3.440 1.00 92.12 258 GLN A CA 1
ATOM 2071 C C . GLN A 1 258 ? 14.620 -0.143 -3.763 1.00 92.12 258 GLN A C 1
ATOM 2073 O O . GLN A 1 258 ? 15.777 0.064 -3.398 1.00 92.12 258 GLN A O 1
ATOM 2078 N N . LYS A 1 259 ? 13.855 0.814 -4.316 1.00 93.25 259 LYS A N 1
ATOM 2079 C CA . LYS A 1 259 ? 14.284 2.211 -4.545 1.00 93.25 259 LYS A CA 1
ATOM 2080 C C . LYS A 1 259 ? 14.884 2.848 -3.285 1.00 93.25 259 LYS A C 1
ATOM 2082 O O . LYS A 1 259 ? 15.956 3.448 -3.316 1.00 93.25 259 LYS A O 1
ATOM 2087 N N . TYR A 1 260 ? 14.202 2.702 -2.152 1.00 95.44 260 TYR A N 1
ATOM 2088 C CA . TYR A 1 260 ? 14.633 3.295 -0.890 1.00 95.44 260 TYR A CA 1
ATOM 2089 C C . TYR A 1 260 ? 15.781 2.520 -0.233 1.00 95.44 260 TYR A C 1
ATOM 2091 O O . TYR A 1 260 ? 16.607 3.143 0.424 1.00 95.44 260 TYR A O 1
ATOM 2099 N N . ALA A 1 261 ? 15.916 1.207 -0.436 1.00 95.44 261 ALA A N 1
ATOM 2100 C CA . ALA A 1 261 ? 17.105 0.478 0.003 1.00 95.44 261 ALA A CA 1
ATOM 2101 C C . ALA A 1 261 ? 18.363 0.947 -0.741 1.00 95.44 261 ALA A C 1
ATOM 2103 O O . ALA A 1 261 ? 19.386 1.167 -0.093 1.00 95.44 261 ALA A O 1
ATOM 2104 N N . GLU A 1 262 ? 18.266 1.198 -2.051 1.00 94.25 262 GLU A N 1
ATOM 2105 C CA . GLU A 1 262 ? 19.357 1.769 -2.851 1.00 94.25 262 GLU A CA 1
ATOM 2106 C C . GLU A 1 262 ? 19.733 3.184 -2.372 1.00 94.25 262 GLU A C 1
ATOM 2108 O O . GLU A 1 262 ? 20.899 3.440 -2.058 1.00 94.25 262 GLU A O 1
ATOM 2113 N N . SER A 1 263 ? 18.766 4.095 -2.200 1.00 94.31 263 SER A N 1
ATOM 2114 C CA . SER A 1 263 ? 19.052 5.426 -1.630 1.00 94.31 263 SER A CA 1
ATOM 2115 C C . SER A 1 263 ? 19.596 5.359 -0.200 1.00 94.31 263 SER A C 1
ATOM 2117 O O . SER A 1 263 ? 20.482 6.136 0.160 1.00 94.31 263 SER A O 1
ATOM 2119 N N . LEU A 1 264 ? 19.127 4.413 0.621 1.00 94.81 264 LEU A N 1
ATOM 2120 C CA . LEU A 1 264 ? 19.645 4.200 1.972 1.00 94.81 264 LEU A CA 1
ATOM 2121 C C . LEU A 1 264 ? 21.069 3.627 1.951 1.00 94.81 264 LEU A C 1
ATOM 2123 O O . LEU A 1 264 ? 21.868 4.000 2.811 1.00 94.81 264 LEU A O 1
ATOM 2127 N N . ARG A 1 265 ? 21.430 2.806 0.953 1.00 94.62 265 ARG A N 1
ATOM 2128 C CA . ARG A 1 265 ? 22.817 2.389 0.695 1.00 94.62 265 ARG A CA 1
ATOM 2129 C C . ARG A 1 265 ? 23.680 3.581 0.289 1.00 94.62 265 ARG A C 1
ATOM 2131 O O . ARG A 1 265 ? 24.712 3.798 0.918 1.00 94.62 265 ARG A O 1
ATOM 2138 N N . HIS A 1 266 ? 23.258 4.391 -0.682 1.00 91.62 266 HIS A N 1
ATOM 2139 C CA . HIS A 1 266 ? 23.993 5.595 -1.105 1.00 91.62 266 HIS A CA 1
ATOM 2140 C C . HIS A 1 266 ? 24.198 6.579 0.056 1.00 91.62 266 HIS A C 1
ATOM 2142 O O . HIS A 1 266 ? 25.260 7.199 0.193 1.00 91.62 266 HIS A O 1
ATOM 2148 N N . LEU A 1 267 ? 23.214 6.699 0.948 1.00 91.19 267 LEU A N 1
ATOM 2149 C CA . LEU A 1 267 ? 23.327 7.492 2.167 1.00 91.19 267 LEU A CA 1
ATOM 2150 C C . LEU A 1 267 ? 24.261 6.837 3.198 1.00 91.19 267 LEU A C 1
ATOM 2152 O O . LEU A 1 267 ? 25.087 7.525 3.796 1.00 91.19 267 LEU A O 1
ATOM 2156 N N . ALA A 1 268 ? 24.203 5.515 3.372 1.00 90.12 268 ALA A N 1
ATOM 2157 C CA . ALA A 1 268 ? 25.097 4.760 4.251 1.00 90.12 268 ALA A CA 1
ATOM 2158 C C . ALA A 1 268 ? 26.561 4.764 3.771 1.00 90.12 268 ALA A C 1
ATOM 2160 O O . ALA A 1 268 ? 27.468 4.790 4.601 1.00 90.12 268 ALA A O 1
ATOM 2161 N N . GLU A 1 269 ? 26.821 4.821 2.467 1.00 88.12 269 GLU A N 1
ATOM 2162 C CA . GLU A 1 269 ? 28.166 5.009 1.903 1.00 88.12 269 GLU A CA 1
ATOM 2163 C C . GLU A 1 269 ? 28.716 6.423 2.184 1.00 88.12 269 GLU A C 1
ATOM 2165 O O . GLU A 1 269 ? 29.928 6.610 2.301 1.00 88.12 269 GLU A O 1
ATOM 2170 N N . ARG A 1 270 ? 27.833 7.419 2.361 1.00 89.50 270 ARG A N 1
ATOM 2171 C CA . ARG A 1 270 ? 28.178 8.806 2.737 1.00 89.50 270 ARG A CA 1
ATOM 2172 C C . ARG A 1 270 ? 28.270 9.037 4.256 1.00 89.50 270 ARG A C 1
ATOM 2174 O O . ARG A 1 270 ? 29.033 9.905 4.679 1.00 89.50 270 ARG A O 1
ATOM 2181 N N . ARG A 1 271 ? 27.473 8.325 5.067 1.00 82.62 271 ARG A N 1
ATOM 2182 C CA . ARG A 1 271 ? 27.225 8.618 6.502 1.00 82.62 271 ARG A CA 1
ATOM 2183 C C . ARG A 1 271 ? 27.361 7.430 7.464 1.00 82.62 271 ARG A C 1
ATOM 2185 O O . ARG A 1 271 ? 27.270 7.633 8.663 1.00 82.62 271 ARG A O 1
ATOM 2192 N N . ASN A 1 272 ? 27.612 6.216 6.973 1.00 89.56 272 ASN A N 1
ATOM 2193 C CA . ASN A 1 272 ? 27.547 4.946 7.712 1.00 89.56 272 ASN A CA 1
ATOM 2194 C C . ASN A 1 272 ? 26.124 4.555 8.179 1.00 89.56 272 ASN A C 1
ATOM 2196 O O . ASN A 1 272 ? 25.409 5.320 8.822 1.00 89.56 272 ASN A O 1
ATOM 2200 N N . LEU A 1 273 ? 25.726 3.305 7.913 1.00 89.06 273 LEU A N 1
ATOM 2201 C CA . LEU A 1 273 ? 24.407 2.765 8.275 1.00 89.06 273 LEU A CA 1
ATOM 2202 C C . LEU A 1 273 ? 24.124 2.805 9.791 1.00 89.06 273 LEU A C 1
ATOM 2204 O O . LEU A 1 273 ? 22.981 2.986 10.204 1.00 89.06 273 LEU A O 1
ATOM 2208 N N . SER A 1 274 ? 25.160 2.696 10.630 1.00 88.38 274 SER A N 1
ATOM 2209 C CA . SER A 1 274 ? 25.038 2.792 12.089 1.00 88.38 274 SER A CA 1
ATOM 2210 C C . SER A 1 274 ? 24.713 4.209 12.577 1.00 88.38 274 SER A C 1
ATOM 2212 O O . SER A 1 274 ? 24.095 4.347 13.635 1.00 88.38 274 SER A O 1
ATOM 2214 N N . GLU A 1 275 ? 25.114 5.258 11.850 1.00 91.31 275 GLU A N 1
ATOM 2215 C CA . GLU A 1 275 ? 24.724 6.637 12.179 1.00 91.31 275 GLU A CA 1
ATOM 2216 C C . GLU A 1 275 ? 23.228 6.828 11.908 1.00 91.31 275 GLU A C 1
ATOM 2218 O O . GLU A 1 275 ? 22.498 7.328 12.766 1.00 91.31 275 GLU A O 1
ATOM 2223 N N . LEU A 1 276 ? 22.760 6.333 10.757 1.00 92.12 276 LEU A N 1
ATOM 2224 C CA . LEU A 1 276 ? 21.355 6.376 10.344 1.00 92.12 276 LEU A CA 1
ATOM 2225 C C . LEU A 1 276 ? 20.458 5.595 11.320 1.00 92.12 276 LEU A C 1
ATOM 2227 O O . LEU A 1 276 ? 19.440 6.124 11.766 1.00 92.12 276 LEU A O 1
ATOM 2231 N N . ASP A 1 277 ? 20.876 4.397 11.745 1.00 91.12 277 ASP A N 1
ATOM 2232 C CA . ASP A 1 277 ? 20.205 3.611 12.796 1.00 91.12 277 ASP A CA 1
ATOM 2233 C C . ASP A 1 277 ? 20.063 4.410 14.106 1.00 91.12 277 ASP A C 1
ATOM 2235 O O . ASP A 1 277 ? 18.991 4.468 14.715 1.00 91.12 277 ASP A O 1
ATOM 2239 N N . GLY A 1 278 ? 21.135 5.101 14.508 1.00 94.06 278 GLY A N 1
ATOM 2240 C CA . GLY A 1 278 ? 21.155 5.976 15.678 1.00 94.06 278 GLY A CA 1
ATOM 2241 C C . GLY A 1 278 ? 20.262 7.217 15.548 1.00 94.06 278 GLY A C 1
ATOM 2242 O O . GLY A 1 278 ? 19.732 7.688 16.558 1.00 94.06 278 GLY A O 1
ATOM 2243 N N . ILE A 1 279 ? 20.062 7.745 14.337 1.00 95.19 279 ILE A N 1
ATOM 2244 C CA . ILE A 1 279 ? 19.100 8.825 14.060 1.00 95.19 279 ILE A CA 1
ATOM 2245 C C . ILE A 1 279 ? 17.666 8.293 14.167 1.00 95.19 279 ILE A C 1
ATOM 2247 O O . ILE A 1 279 ? 16.858 8.898 14.875 1.00 95.19 279 ILE A O 1
ATOM 2251 N N . GLY A 1 280 ? 17.371 7.139 13.558 1.00 95.88 280 GLY A N 1
ATOM 2252 C CA . GLY A 1 280 ? 16.054 6.499 13.634 1.00 95.88 280 GLY A CA 1
ATOM 2253 C C . GLY A 1 280 ? 15.620 6.231 15.078 1.00 95.88 280 GLY A C 1
ATOM 2254 O O . GLY A 1 280 ? 14.534 6.635 15.488 1.00 95.88 280 GLY A O 1
ATOM 2255 N N . ARG A 1 281 ? 16.509 5.675 15.913 1.00 96.56 281 ARG A N 1
ATOM 2256 C CA . ARG A 1 281 ? 16.238 5.470 17.353 1.00 96.56 281 ARG A CA 1
ATOM 2257 C C . ARG A 1 281 ? 15.913 6.763 18.107 1.00 96.56 281 ARG A C 1
ATOM 2259 O O . ARG A 1 281 ? 15.052 6.753 18.983 1.00 96.56 281 ARG A O 1
ATOM 2266 N N . LYS A 1 282 ? 16.573 7.881 17.779 1.00 97.44 282 LYS A N 1
ATOM 2267 C CA . LYS A 1 282 ? 16.275 9.189 18.394 1.00 97.44 282 LYS A CA 1
ATOM 2268 C C . LYS A 1 282 ? 14.888 9.696 17.993 1.00 97.44 282 LYS A C 1
ATOM 2270 O O . LYS A 1 282 ? 14.172 10.197 18.852 1.00 97.44 282 LYS A O 1
ATOM 2275 N N . MET A 1 283 ? 14.489 9.515 16.730 1.00 97.56 283 MET A N 1
ATOM 2276 C CA . MET A 1 283 ? 13.139 9.856 16.257 1.00 97.56 283 MET A CA 1
ATOM 2277 C C . MET A 1 283 ? 12.057 9.056 17.005 1.00 97.56 283 MET A C 1
ATOM 2279 O O . MET A 1 283 ? 11.072 9.641 17.448 1.00 97.56 283 MET A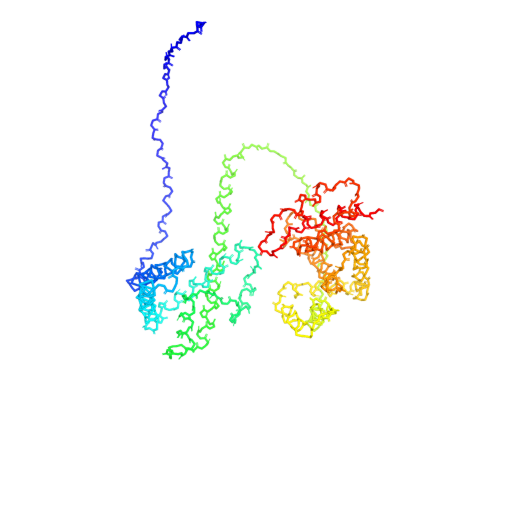 O 1
ATOM 2283 N N . ILE A 1 284 ? 12.268 7.752 17.228 1.00 97.62 284 ILE A N 1
ATOM 2284 C CA . ILE A 1 284 ? 11.359 6.893 18.013 1.00 97.62 284 ILE A CA 1
ATOM 2285 C C . ILE A 1 284 ? 11.217 7.394 19.454 1.00 97.62 284 ILE A C 1
ATOM 2287 O O . ILE A 1 284 ? 10.102 7.558 19.945 1.00 97.62 284 ILE A O 1
ATOM 2291 N N . GLU A 1 285 ? 12.327 7.676 20.139 1.00 97.94 285 GLU A N 1
ATOM 2292 C CA . GLU A 1 285 ? 12.285 8.173 21.522 1.00 97.94 285 GLU A CA 1
ATOM 2293 C C . GLU A 1 285 ? 11.664 9.583 21.623 1.00 97.94 285 GLU A C 1
ATOM 2295 O O . GLU A 1 285 ? 11.004 9.893 22.617 1.00 97.94 285 GLU A O 1
ATOM 2300 N N . GLU A 1 286 ? 11.784 10.421 20.585 1.00 97.69 286 GLU A N 1
ATOM 2301 C CA . GLU A 1 286 ? 11.052 11.691 20.478 1.00 97.69 286 GLU A CA 1
ATOM 2302 C C . GLU A 1 286 ? 9.529 11.471 20.401 1.00 97.69 286 GLU A C 1
ATOM 2304 O O . GLU A 1 286 ? 8.803 12.065 21.205 1.00 97.69 286 GLU A O 1
ATOM 2309 N N . VAL A 1 287 ? 9.041 10.581 19.524 1.00 98.31 287 VAL A N 1
ATOM 2310 C CA . VAL A 1 287 ? 7.605 10.232 19.426 1.00 98.31 287 VAL A CA 1
ATOM 2311 C C . VAL A 1 287 ? 7.098 9.632 20.741 1.00 98.31 287 VAL A C 1
ATOM 2313 O O . VAL A 1 287 ? 6.125 10.112 21.328 1.00 98.31 287 VAL A O 1
ATOM 2316 N N . LYS A 1 288 ? 7.796 8.623 21.265 1.00 97.94 288 LYS A N 1
ATOM 2317 C CA . LYS A 1 288 ? 7.457 7.915 22.508 1.00 97.94 288 LYS A CA 1
ATOM 2318 C C . LYS A 1 288 ? 7.343 8.854 23.707 1.00 97.94 288 LYS A C 1
ATOM 2320 O O . LYS A 1 288 ? 6.421 8.719 24.511 1.00 97.94 288 LYS A O 1
ATOM 2325 N N . LYS A 1 289 ? 8.231 9.849 23.813 1.00 97.94 289 LYS A N 1
ATOM 2326 C CA . LYS A 1 289 ? 8.182 10.891 24.853 1.00 97.94 289 LYS A CA 1
ATOM 2327 C C . LYS A 1 289 ? 6.935 11.776 24.743 1.00 97.94 289 LYS A C 1
ATOM 2329 O O . LYS A 1 289 ? 6.419 12.212 25.773 1.00 97.94 289 LYS A O 1
ATOM 2334 N N . VAL A 1 290 ? 6.450 12.049 23.532 1.00 97.69 290 VAL A N 1
ATOM 2335 C CA . VAL A 1 290 ? 5.211 12.811 23.297 1.00 97.69 290 VAL A CA 1
ATOM 2336 C C . VAL A 1 290 ? 3.984 11.967 23.658 1.00 97.69 290 VAL A C 1
ATOM 2338 O O . VAL A 1 290 ? 3.149 12.414 24.445 1.00 97.69 290 VAL A O 1
ATOM 2341 N N . LEU A 1 291 ? 3.914 10.720 23.184 1.00 97.94 291 LEU A N 1
ATOM 2342 C CA . LEU A 1 291 ? 2.812 9.796 23.489 1.00 97.94 291 LEU A CA 1
ATOM 2343 C C . LEU A 1 291 ? 2.705 9.486 24.992 1.00 97.94 291 LEU A C 1
ATOM 2345 O O . LEU A 1 291 ? 1.610 9.508 25.552 1.00 97.94 291 LEU A O 1
ATOM 2349 N N . ALA A 1 292 ? 3.834 9.322 25.688 1.00 97.56 292 ALA A N 1
ATOM 2350 C CA . ALA A 1 292 ? 3.851 9.095 27.134 1.00 97.56 292 ALA A CA 1
ATOM 2351 C C . ALA A 1 292 ? 3.213 10.249 27.936 1.00 97.56 292 ALA A C 1
ATOM 2353 O O . ALA A 1 292 ? 2.530 10.000 28.932 1.00 97.56 292 ALA A O 1
ATOM 2354 N N . LYS A 1 293 ? 3.366 11.508 27.493 1.00 96.81 293 LYS A N 1
ATOM 2355 C CA . LYS A 1 293 ? 2.687 12.670 28.105 1.00 96.81 293 LYS A CA 1
ATOM 2356 C C . LYS A 1 293 ? 1.165 12.593 27.923 1.00 96.81 293 LYS A C 1
ATOM 2358 O O . LYS A 1 293 ? 0.411 12.845 28.866 1.00 96.81 293 LYS A O 1
ATOM 2363 N N . LEU A 1 294 ? 0.721 12.165 26.741 1.00 96.38 294 LEU A N 1
ATOM 2364 C CA . LEU A 1 294 ? -0.682 11.869 26.434 1.00 96.38 294 LEU A CA 1
ATOM 2365 C C . LEU A 1 294 ? -1.229 10.639 27.180 1.00 96.38 294 LEU A C 1
ATOM 2367 O O . LEU A 1 294 ? -2.441 10.477 27.284 1.00 96.38 294 LEU A O 1
ATOM 2371 N N . GLY A 1 295 ? -0.358 9.800 27.747 1.00 97.06 295 GLY A N 1
ATOM 2372 C CA . GLY A 1 295 ? -0.736 8.515 28.338 1.00 97.06 295 GLY A CA 1
ATOM 2373 C C . GLY A 1 295 ? -1.006 7.419 27.311 1.00 97.06 295 GLY A C 1
ATOM 2374 O O . GLY A 1 295 ? -1.419 6.334 27.709 1.00 97.06 295 GLY A O 1
ATOM 2375 N N . LEU A 1 296 ? -0.750 7.697 26.031 1.00 97.62 296 LEU A N 1
ATOM 2376 C CA . LEU A 1 296 ? -0.846 6.733 24.946 1.00 97.62 296 LEU A CA 1
ATOM 2377 C C . LEU A 1 296 ? 0.358 5.791 24.979 1.00 97.62 296 LEU A C 1
ATOM 2379 O O . LEU A 1 296 ? 1.486 6.197 25.282 1.00 97.62 296 LEU A O 1
ATOM 2383 N N . LYS A 1 297 ? 0.121 4.531 24.619 1.00 96.56 297 LYS A N 1
ATOM 2384 C CA . LYS A 1 297 ? 1.189 3.596 24.265 1.00 96.56 297 LYS A CA 1
ATOM 2385 C C . LYS A 1 297 ? 1.456 3.716 22.772 1.00 96.56 297 LYS A C 1
ATOM 2387 O O . LYS A 1 297 ? 0.521 3.790 21.987 1.00 96.56 297 LYS A O 1
ATOM 2392 N N . MET A 1 298 ? 2.729 3.717 22.400 1.00 96.75 298 MET A N 1
ATOM 2393 C CA . MET A 1 298 ? 3.127 3.616 21.000 1.00 96.75 298 MET A CA 1
ATOM 2394 C C . MET A 1 298 ? 2.762 2.227 20.470 1.00 96.75 298 MET A C 1
ATOM 2396 O O . MET A 1 298 ? 2.839 1.244 21.215 1.00 96.75 298 MET A O 1
ATOM 2400 N N . SER A 1 299 ? 2.343 2.129 19.211 1.00 97.06 299 SER A N 1
ATOM 2401 C CA . SER A 1 299 ? 2.073 0.830 18.603 1.00 97.06 299 SER A CA 1
ATOM 2402 C C . SER A 1 299 ? 3.366 0.029 18.402 1.00 97.06 299 SER A C 1
ATOM 2404 O O . SER A 1 299 ? 4.458 0.592 18.313 1.00 97.06 299 SER A O 1
ATOM 2406 N N . ALA A 1 300 ? 3.251 -1.295 18.255 1.00 96.69 300 ALA A N 1
ATOM 2407 C CA . ALA A 1 300 ? 4.396 -2.151 17.927 1.00 96.69 300 ALA A CA 1
ATOM 2408 C C . ALA A 1 300 ? 5.137 -1.672 16.658 1.00 96.69 300 ALA A C 1
ATOM 2410 O O . ALA A 1 300 ? 6.360 -1.742 16.574 1.00 96.69 300 ALA A O 1
ATOM 2411 N N . TYR A 1 301 ? 4.408 -1.111 15.691 1.00 95.25 301 TYR A N 1
ATOM 2412 C CA . TYR A 1 301 ? 5.000 -0.550 14.479 1.00 95.25 301 TYR A CA 1
ATOM 2413 C C . TYR A 1 301 ? 5.741 0.767 14.723 1.00 95.25 301 TYR A C 1
ATOM 2415 O O . TYR A 1 301 ? 6.767 0.989 14.088 1.00 95.25 301 TYR A O 1
ATOM 2423 N N . GLY A 1 302 ? 5.298 1.596 15.672 1.00 95.88 302 GLY A N 1
ATOM 2424 C CA . GLY A 1 302 ? 6.030 2.797 16.082 1.00 95.88 302 GLY A CA 1
ATOM 2425 C C . GLY A 1 302 ? 7.290 2.510 16.909 1.00 95.88 302 GLY A C 1
ATOM 2426 O O . GLY A 1 302 ? 8.233 3.300 16.880 1.00 95.88 302 GLY A O 1
ATOM 2427 N N . GLU A 1 303 ? 7.358 1.363 17.600 1.00 96.44 303 GLU A N 1
ATOM 2428 C CA . GLU A 1 303 ? 8.566 0.908 18.319 1.00 96.44 303 GLU A CA 1
ATOM 2429 C C . GLU A 1 303 ? 9.694 0.405 17.402 1.00 96.44 303 GLU A C 1
ATOM 2431 O O . GLU A 1 303 ? 10.855 0.383 17.816 1.00 96.44 303 GLU A O 1
ATOM 2436 N N . SER A 1 304 ? 9.383 0.042 16.157 1.00 96.69 304 SER A N 1
ATOM 2437 C CA . SER A 1 304 ? 10.374 -0.335 15.145 1.00 96.69 304 SER A CA 1
ATOM 2438 C C . SER A 1 304 ? 11.098 0.882 14.578 1.00 96.69 304 SER A C 1
ATOM 2440 O O . SER A 1 304 ? 10.485 1.912 14.310 1.00 96.69 304 SER A O 1
ATOM 2442 N N . ARG A 1 305 ? 12.400 0.761 14.293 1.00 95.44 305 ARG A N 1
ATOM 2443 C CA . ARG A 1 305 ? 13.144 1.832 13.597 1.00 95.44 305 ARG A CA 1
ATOM 2444 C C . ARG A 1 305 ? 12.917 1.872 12.088 1.00 95.44 305 ARG A C 1
ATOM 2446 O O . ARG A 1 305 ? 13.388 2.806 11.438 1.00 95.44 305 ARG A O 1
ATOM 2453 N N . THR A 1 306 ? 12.192 0.896 11.538 1.00 95.50 306 THR A N 1
ATOM 2454 C CA . THR A 1 306 ? 11.910 0.812 10.105 1.00 95.50 306 THR A CA 1
ATOM 2455 C C . THR A 1 306 ? 11.179 2.039 9.587 1.00 95.50 306 THR A C 1
ATOM 2457 O O . THR A 1 306 ? 11.619 2.586 8.584 1.00 95.50 306 THR A O 1
ATOM 2460 N N . TRP A 1 307 ? 10.130 2.529 10.260 1.00 95.69 307 TRP A N 1
ATOM 2461 C CA . TRP A 1 307 ? 9.376 3.685 9.749 1.00 95.69 307 TRP A CA 1
ATOM 2462 C C . TRP A 1 307 ? 10.268 4.924 9.585 1.00 95.69 307 TRP A C 1
ATOM 2464 O O . TRP A 1 307 ? 10.183 5.621 8.577 1.00 95.69 307 TRP A O 1
ATOM 2474 N N . ALA A 1 308 ? 11.177 5.155 10.536 1.00 96.75 308 ALA A N 1
ATOM 2475 C CA . ALA A 1 308 ? 12.090 6.290 10.518 1.00 96.75 308 ALA A CA 1
ATOM 2476 C C . ALA A 1 308 ? 13.148 6.155 9.412 1.00 96.75 308 ALA A C 1
ATOM 2478 O O . ALA A 1 308 ? 13.406 7.111 8.684 1.00 96.75 308 ALA A O 1
ATOM 2479 N N . LEU A 1 309 ? 13.741 4.967 9.250 1.00 97.25 309 LEU A N 1
ATOM 2480 C CA . LEU A 1 309 ? 14.728 4.709 8.195 1.00 97.25 309 LEU A CA 1
ATOM 2481 C C . LEU A 1 309 ? 14.106 4.713 6.796 1.00 97.25 309 LEU A C 1
ATOM 2483 O O . LEU A 1 309 ? 14.730 5.212 5.864 1.00 97.25 309 LEU A O 1
ATOM 2487 N N . TRP A 1 310 ? 12.871 4.230 6.663 1.00 95.94 310 TRP A N 1
ATOM 2488 C CA . TRP A 1 310 ? 12.093 4.287 5.428 1.00 95.94 310 TRP A CA 1
ATOM 2489 C C . TRP A 1 310 ? 11.806 5.738 5.026 1.00 95.94 310 TRP A C 1
ATOM 2491 O O . TRP A 1 310 ? 12.016 6.107 3.872 1.00 95.94 310 TRP A O 1
ATOM 2501 N N . ASP A 1 311 ? 11.390 6.591 5.968 1.00 95.06 311 ASP A N 1
ATOM 2502 C CA . ASP A 1 311 ? 11.160 8.015 5.695 1.00 95.06 311 ASP A CA 1
ATOM 2503 C C . ASP A 1 311 ? 12.464 8.772 5.370 1.00 95.06 311 ASP A C 1
ATOM 2505 O O . ASP A 1 311 ? 12.479 9.585 4.445 1.00 95.06 311 ASP A O 1
ATOM 2509 N N . ILE A 1 312 ? 13.574 8.476 6.062 1.00 95.50 312 ILE A N 1
ATOM 2510 C CA . ILE A 1 312 ? 14.909 9.023 5.743 1.00 95.50 312 ILE A CA 1
ATOM 2511 C C . ILE A 1 312 ? 15.316 8.650 4.313 1.00 95.50 312 ILE A C 1
ATOM 2513 O O . ILE A 1 312 ? 15.678 9.523 3.524 1.00 95.50 312 ILE A O 1
ATOM 2517 N N . ALA A 1 313 ? 15.215 7.366 3.970 1.00 95.50 313 ALA A N 1
ATOM 2518 C CA . ALA A 1 313 ? 15.556 6.844 2.654 1.00 95.50 313 ALA A CA 1
ATOM 2519 C C . ALA A 1 313 ? 14.683 7.441 1.539 1.00 95.50 313 ALA A C 1
ATOM 2521 O O . ALA A 1 313 ? 15.186 7.784 0.472 1.00 95.50 313 ALA A O 1
ATOM 2522 N N . LYS A 1 314 ? 13.388 7.631 1.812 1.00 93.62 314 LYS A N 1
ATOM 2523 C CA . LYS A 1 314 ? 12.427 8.271 0.908 1.00 93.62 314 LYS A CA 1
ATOM 2524 C C . LYS A 1 314 ? 12.731 9.749 0.658 1.00 93.62 314 LYS A C 1
ATOM 2526 O O . LYS A 1 314 ? 12.634 10.195 -0.483 1.00 93.62 314 LYS A O 1
ATOM 2531 N N . GLN A 1 315 ? 13.092 10.517 1.693 1.00 92.06 315 GLN A N 1
ATOM 2532 C CA . GLN A 1 315 ? 13.496 11.918 1.500 1.00 92.06 315 GLN A CA 1
ATOM 2533 C C . GLN A 1 315 ? 14.810 12.024 0.714 1.00 92.06 315 GLN A C 1
ATOM 2535 O O . GLN A 1 315 ? 14.934 12.914 -0.124 1.00 92.06 315 GLN A O 1
ATOM 2540 N N . GLU A 1 316 ? 15.760 11.109 0.936 1.00 91.81 316 GLU A N 1
ATOM 2541 C CA . GLU A 1 316 ? 16.999 11.052 0.152 1.00 91.81 316 GLU A CA 1
ATOM 2542 C C . GLU A 1 316 ? 16.726 10.691 -1.316 1.00 91.81 316 GLU A C 1
ATOM 2544 O O . GLU A 1 316 ? 17.238 11.362 -2.210 1.00 91.81 316 GLU A O 1
ATOM 2549 N N . TYR A 1 317 ? 15.863 9.699 -1.573 1.00 92.81 317 TYR A N 1
ATOM 2550 C CA . TYR A 1 317 ? 15.463 9.305 -2.926 1.00 92.81 317 TYR A CA 1
ATOM 2551 C C . TYR A 1 317 ? 14.910 10.493 -3.713 1.00 92.81 317 TYR A C 1
ATOM 2553 O O . TYR A 1 317 ? 15.415 10.797 -4.790 1.00 92.81 317 TYR A O 1
ATOM 2561 N N . PHE A 1 318 ? 13.930 11.214 -3.159 1.00 88.81 318 PHE A N 1
ATOM 2562 C CA . PHE A 1 318 ? 13.345 12.379 -3.829 1.00 88.81 318 PHE A CA 1
ATOM 2563 C C . PHE A 1 318 ? 14.290 13.585 -3.908 1.00 88.81 318 PHE A C 1
ATOM 2565 O O . PHE A 1 318 ? 14.127 14.415 -4.796 1.00 88.81 318 PHE A O 1
ATOM 2572 N N . ALA A 1 319 ? 15.300 13.687 -3.037 1.00 85.88 319 ALA A N 1
ATOM 2573 C CA . ALA A 1 319 ? 16.364 14.684 -3.181 1.00 85.88 319 ALA A CA 1
ATOM 2574 C C . ALA A 1 319 ? 17.295 14.403 -4.376 1.00 85.88 319 ALA A C 1
ATOM 2576 O O . ALA A 1 319 ? 17.936 15.330 -4.876 1.00 85.88 319 ALA A O 1
ATOM 2577 N N . GLU A 1 320 ? 17.362 13.150 -4.833 1.00 82.88 320 GLU A N 1
ATOM 2578 C CA . GLU A 1 320 ? 18.112 12.718 -6.019 1.00 82.88 320 GLU A CA 1
ATOM 2579 C C . GLU A 1 320 ? 17.200 12.567 -7.269 1.00 82.88 320 GLU A C 1
ATOM 2581 O O . GLU A 1 320 ? 17.695 12.689 -8.389 1.00 82.88 320 GLU A O 1
ATOM 2586 N N . HIS A 1 321 ? 15.879 12.407 -7.077 1.00 85.50 321 HIS A N 1
ATOM 2587 C CA . HIS A 1 321 ? 14.828 12.209 -8.096 1.00 85.50 321 HIS A CA 1
ATOM 2588 C C . HIS A 1 321 ? 13.646 13.175 -7.860 1.00 85.50 321 HIS A C 1
ATOM 2590 O O . HIS A 1 321 ? 12.539 12.774 -7.489 1.00 85.50 321 HIS A O 1
ATOM 2596 N N . SER A 1 322 ? 13.893 14.482 -7.992 1.00 80.69 322 SER A N 1
ATOM 2597 C CA . SER A 1 322 ? 12.913 15.535 -7.666 1.00 80.69 322 SER A CA 1
ATOM 2598 C C . SER A 1 322 ? 11.687 15.563 -8.584 1.00 80.69 322 SER A C 1
ATOM 2600 O O . SER A 1 322 ? 10.661 16.129 -8.217 1.00 80.69 322 SER A O 1
ATOM 2602 N N . ASP A 1 323 ? 11.803 14.973 -9.768 1.00 79.94 323 ASP A N 1
ATOM 2603 C CA . ASP A 1 323 ? 10.756 14.798 -10.775 1.00 79.94 323 ASP A CA 1
ATOM 2604 C C . ASP A 1 323 ? 9.755 13.683 -10.423 1.00 79.94 323 ASP A C 1
ATOM 2606 O O . ASP A 1 323 ? 8.613 13.729 -10.871 1.00 79.94 323 ASP A O 1
ATOM 2610 N N . GLU A 1 324 ? 10.132 12.738 -9.554 1.00 77.56 324 GLU A N 1
ATOM 2611 C CA . GLU A 1 324 ? 9.215 11.736 -8.982 1.00 77.56 324 GLU A CA 1
ATOM 2612 C C . GLU A 1 324 ? 8.466 12.236 -7.731 1.00 77.56 324 GLU A C 1
ATOM 2614 O O . GLU A 1 324 ? 7.655 11.507 -7.154 1.00 77.56 324 GLU A O 1
ATOM 2619 N N . ASN A 1 325 ? 8.734 13.461 -7.272 1.00 75.69 325 ASN A N 1
ATOM 2620 C CA . ASN A 1 325 ? 8.110 14.023 -6.079 1.00 75.69 325 ASN A CA 1
ATOM 2621 C C . ASN A 1 325 ? 6.902 14.911 -6.425 1.00 75.69 325 ASN A C 1
ATOM 2623 O O . ASN A 1 325 ? 6.994 15.818 -7.248 1.00 75.69 325 ASN A O 1
ATOM 2627 N N . ASP A 1 326 ? 5.794 14.718 -5.707 1.00 67.00 326 ASP A N 1
ATOM 2628 C CA . ASP A 1 326 ? 4.626 15.607 -5.753 1.00 67.00 326 ASP A CA 1
ATOM 2629 C C . ASP A 1 326 ? 5.034 17.046 -5.374 1.00 67.00 326 ASP A C 1
ATOM 2631 O O . ASP A 1 326 ? 5.559 17.299 -4.285 1.00 67.00 326 ASP A O 1
ATOM 2635 N N . GLY A 1 327 ? 4.782 17.997 -6.282 1.00 64.81 327 GLY A N 1
ATOM 2636 C CA . GLY A 1 327 ? 5.186 19.402 -6.165 1.00 64.81 327 GLY A CA 1
ATOM 2637 C C . GLY A 1 327 ? 4.657 20.138 -4.928 1.00 64.81 327 GLY A C 1
ATOM 2638 O O . GLY A 1 327 ? 5.169 21.209 -4.601 1.00 64.81 327 GLY A O 1
ATOM 2639 N N . ALA A 1 328 ? 3.688 19.571 -4.201 1.00 63.84 328 ALA A N 1
ATOM 2640 C CA . ALA A 1 328 ? 3.261 20.068 -2.894 1.00 63.84 328 ALA A CA 1
ATOM 2641 C C . ALA A 1 328 ? 4.315 19.883 -1.776 1.00 63.84 328 ALA A C 1
ATOM 2643 O O . ALA A 1 328 ? 4.247 20.564 -0.748 1.00 63.84 328 ALA A O 1
ATOM 2644 N N . TYR A 1 329 ? 5.291 18.983 -1.940 1.00 65.19 329 TYR A N 1
ATOM 2645 C CA . TYR A 1 329 ? 6.302 18.681 -0.921 1.00 65.19 329 TYR A CA 1
ATOM 2646 C C . TYR A 1 329 ? 7.628 19.396 -1.183 1.00 65.19 329 TYR A C 1
ATOM 2648 O O . TYR A 1 329 ? 8.227 19.280 -2.250 1.00 65.19 329 TYR A O 1
ATOM 2656 N N . LYS A 1 330 ? 8.166 20.055 -0.148 1.00 75.12 330 LYS A N 1
ATOM 2657 C CA . LYS A 1 330 ? 9.552 20.539 -0.158 1.00 75.12 330 LYS A CA 1
ATOM 2658 C C . LYS A 1 330 ? 10.502 19.341 -0.249 1.00 75.12 330 LYS A C 1
ATOM 2660 O O . LYS A 1 330 ? 10.539 18.533 0.675 1.00 75.12 330 LYS A O 1
ATOM 2665 N N . VAL A 1 331 ? 11.277 19.246 -1.322 1.00 78.12 331 VAL A N 1
ATOM 2666 C CA . VAL A 1 331 ? 12.297 18.203 -1.514 1.00 78.12 331 VAL A CA 1
ATOM 2667 C C . VAL A 1 331 ? 13.551 18.504 -0.682 1.00 78.12 331 VAL A C 1
ATOM 2669 O O . VAL A 1 331 ? 14.004 19.649 -0.634 1.00 78.12 331 VAL A O 1
ATOM 2672 N N . GLY A 1 332 ? 14.135 17.480 -0.050 1.00 79.75 332 GLY A N 1
ATOM 2673 C CA . GLY A 1 332 ? 15.467 17.552 0.564 1.00 79.75 332 GLY A CA 1
ATOM 2674 C C . GLY A 1 332 ? 15.698 16.528 1.679 1.00 79.75 332 GLY A C 1
ATOM 2675 O O . GLY A 1 332 ? 14.767 16.152 2.391 1.00 79.75 332 GLY A O 1
ATOM 2676 N N . GLY A 1 333 ? 16.953 16.096 1.831 1.00 83.38 333 GLY A N 1
ATOM 2677 C CA . GLY A 1 333 ? 17.382 15.139 2.850 1.00 83.38 333 GLY A CA 1
ATOM 2678 C C . GLY A 1 333 ? 17.406 15.718 4.271 1.00 83.38 333 GLY A C 1
ATOM 2679 O O . GLY A 1 333 ? 17.435 16.933 4.489 1.00 83.38 333 GLY A O 1
ATOM 2680 N N . ILE A 1 334 ? 17.414 14.826 5.267 1.00 86.69 334 ILE A N 1
ATOM 2681 C CA . ILE A 1 334 ? 17.394 15.189 6.699 1.00 86.69 334 ILE A CA 1
ATOM 2682 C C . ILE A 1 334 ? 18.692 15.845 7.206 1.00 86.69 334 ILE A C 1
ATOM 2684 O O . ILE A 1 334 ? 18.725 16.328 8.339 1.00 86.69 334 ILE A O 1
ATOM 2688 N N . PHE A 1 335 ? 19.764 15.833 6.408 1.00 85.44 335 PHE A N 1
ATOM 2689 C CA . PHE A 1 335 ? 21.049 16.455 6.741 1.00 85.44 335 PHE A CA 1
ATOM 2690 C C . PHE A 1 335 ? 21.162 17.879 6.181 1.00 85.44 335 PHE A C 1
ATOM 2692 O O . PHE A 1 335 ? 21.854 18.717 6.756 1.00 85.44 335 PHE A O 1
ATOM 2699 N N . GLU A 1 336 ? 20.475 18.146 5.073 1.00 85.31 336 GLU A N 1
ATOM 2700 C CA . GLU A 1 336 ? 20.412 19.427 4.375 1.00 85.31 336 GLU A CA 1
ATOM 2701 C C . GLU A 1 336 ? 19.317 20.326 4.962 1.00 85.31 336 GLU A C 1
ATOM 2703 O O . GLU A 1 336 ? 19.503 21.538 5.057 1.00 85.31 336 GLU A O 1
ATOM 2708 N N . LEU A 1 337 ? 18.190 19.728 5.369 1.00 84.94 337 LEU A N 1
ATOM 2709 C CA . LEU A 1 337 ? 17.009 20.405 5.905 1.00 84.94 337 LEU A CA 1
ATOM 2710 C C . LEU A 1 337 ? 16.673 19.868 7.311 1.00 84.94 337 LEU A C 1
ATOM 2712 O O . LEU A 1 337 ? 15.968 18.862 7.430 1.00 84.94 337 LEU A O 1
ATOM 2716 N N . PRO A 1 338 ? 17.135 20.506 8.404 1.00 83.56 338 PRO A N 1
ATOM 2717 C CA . PRO A 1 338 ? 16.827 20.071 9.770 1.00 83.56 338 PRO A CA 1
ATOM 2718 C C . PRO A 1 338 ? 15.322 19.962 10.063 1.00 83.56 338 PRO A C 1
ATOM 2720 O O . PRO A 1 338 ? 14.897 19.083 10.817 1.00 83.56 338 PRO A O 1
ATOM 2723 N N . GLU A 1 339 ? 14.503 20.801 9.423 1.00 89.31 339 GLU A N 1
ATOM 2724 C CA . GLU A 1 339 ? 13.043 20.764 9.517 1.00 89.31 339 GLU A CA 1
ATOM 2725 C C . GLU A 1 339 ? 12.439 19.449 8.997 1.00 89.31 339 GLU A C 1
ATOM 2727 O O . GLU A 1 339 ? 11.364 19.058 9.446 1.00 89.31 339 GLU A O 1
ATOM 2732 N N . LYS A 1 340 ? 13.133 18.709 8.118 1.00 89.31 340 LYS A N 1
ATOM 2733 C CA . LYS A 1 340 ? 12.648 17.421 7.602 1.00 89.31 340 LYS A CA 1
ATOM 2734 C C . LYS A 1 340 ? 12.645 16.324 8.650 1.00 89.31 340 LYS A C 1
ATOM 2736 O O . LYS A 1 340 ? 11.712 15.524 8.689 1.00 89.31 340 LYS A O 1
ATOM 2741 N N . LYS A 1 341 ? 13.631 16.315 9.551 1.00 93.62 341 LYS A N 1
ATOM 2742 C CA . LYS A 1 341 ? 13.600 15.424 10.719 1.00 93.62 341 LYS A CA 1
ATOM 2743 C C . LYS A 1 341 ? 12.384 15.722 11.598 1.00 93.62 341 LYS A C 1
ATOM 2745 O O . LYS A 1 341 ? 11.745 14.790 12.082 1.00 93.62 341 LYS A O 1
ATOM 2750 N N . GLU A 1 342 ? 12.064 16.998 11.802 1.00 94.94 342 GLU A N 1
ATOM 2751 C CA . GLU A 1 342 ? 10.891 17.392 12.582 1.00 94.94 342 GLU A CA 1
ATOM 2752 C C . GLU A 1 342 ? 9.577 17.037 11.868 1.00 94.94 342 GLU A C 1
ATOM 2754 O O . GLU A 1 342 ? 8.693 16.479 12.509 1.00 94.94 342 GLU A O 1
ATOM 2759 N N . GLU A 1 343 ? 9.469 17.251 10.555 1.00 94.75 343 GLU A N 1
ATOM 2760 C CA . GLU A 1 343 ? 8.314 16.843 9.740 1.00 94.75 343 GLU A CA 1
ATOM 2761 C C . GLU A 1 343 ? 8.027 15.334 9.862 1.00 94.75 343 GLU A C 1
ATOM 2763 O O . GLU A 1 343 ? 6.885 14.946 10.109 1.00 94.75 343 GLU A O 1
ATOM 2768 N N . ILE A 1 344 ? 9.062 14.490 9.759 1.00 95.69 344 ILE A N 1
ATOM 2769 C CA . ILE A 1 344 ? 8.972 13.024 9.902 1.00 95.69 344 ILE A CA 1
ATOM 2770 C C . ILE A 1 344 ? 8.481 12.633 11.308 1.00 95.69 344 ILE A C 1
ATOM 2772 O O . ILE A 1 344 ? 7.515 11.878 11.447 1.00 95.69 344 ILE A O 1
ATOM 2776 N N . VAL A 1 345 ? 9.098 13.182 12.362 1.00 97.69 345 VAL A N 1
ATOM 2777 C CA . VAL A 1 345 ? 8.702 12.927 13.762 1.00 97.69 345 VAL A CA 1
ATOM 2778 C C . VAL A 1 345 ? 7.270 13.396 14.028 1.00 97.69 345 VAL A C 1
ATOM 2780 O O . VAL A 1 345 ? 6.499 12.692 14.688 1.00 97.69 345 VAL A O 1
ATOM 2783 N N . ASN A 1 346 ? 6.886 14.557 13.497 1.00 97.62 346 ASN A N 1
ATOM 2784 C CA . ASN A 1 346 ? 5.534 15.085 13.627 1.00 97.62 346 ASN A CA 1
ATOM 2785 C C . ASN A 1 346 ? 4.530 14.177 12.902 1.00 97.62 346 ASN A C 1
ATOM 2787 O O . ASN A 1 346 ? 3.546 13.768 13.511 1.00 97.62 346 ASN A O 1
ATOM 2791 N N . ARG A 1 347 ? 4.796 13.781 11.651 1.00 97.06 347 ARG A N 1
ATOM 2792 C CA . ARG A 1 347 ? 3.921 12.884 10.879 1.00 97.06 347 ARG A CA 1
ATOM 2793 C C . ARG A 1 347 ? 3.657 11.571 11.612 1.00 97.06 347 ARG A C 1
ATOM 2795 O O . ARG A 1 347 ? 2.504 11.159 11.721 1.00 97.06 347 ARG A O 1
ATOM 2802 N N . HIS A 1 348 ? 4.696 10.942 12.161 1.00 97.94 348 HIS A N 1
ATOM 2803 C CA . HIS A 1 348 ? 4.528 9.690 12.898 1.00 97.94 348 HIS A CA 1
ATOM 2804 C C . HIS A 1 348 ? 3.810 9.886 14.248 1.00 97.94 348 HIS A C 1
ATOM 2806 O O . HIS A 1 348 ? 2.945 9.089 14.609 1.00 97.94 348 HIS A O 1
ATOM 2812 N N . THR A 1 349 ? 4.070 10.999 14.947 1.00 98.38 349 THR A N 1
ATOM 2813 C CA . THR A 1 349 ? 3.309 11.393 16.152 1.00 98.38 349 THR A CA 1
ATOM 2814 C C . THR A 1 349 ? 1.818 11.566 15.842 1.00 98.38 349 THR A C 1
ATOM 2816 O O . THR A 1 349 ? 0.974 11.059 16.579 1.00 98.38 349 THR A O 1
ATOM 2819 N N . GLY A 1 350 ? 1.480 12.258 14.749 1.00 98.00 350 GLY A N 1
ATOM 2820 C CA . GLY A 1 350 ? 0.098 12.446 14.309 1.00 98.00 350 GLY A CA 1
ATOM 2821 C C . GLY A 1 350 ? -0.581 11.132 13.927 1.00 98.00 350 GLY A C 1
ATOM 2822 O O . GLY A 1 350 ? -1.747 10.943 14.259 1.00 98.00 350 GLY A O 1
ATOM 2823 N N . TRP A 1 351 ? 0.145 10.197 13.305 1.00 98.00 351 TRP A N 1
ATOM 2824 C CA . TRP A 1 351 ? -0.387 8.877 12.951 1.00 98.00 351 TRP A CA 1
ATOM 2825 C C . TRP A 1 351 ? -0.754 8.037 14.180 1.00 98.00 351 TRP A C 1
ATOM 2827 O O . TRP A 1 351 ? -1.881 7.549 14.255 1.00 98.00 351 TRP A O 1
ATOM 2837 N N . GLU A 1 352 ? 0.138 7.922 15.170 1.00 98.44 352 GLU A N 1
ATOM 2838 C CA . GLU A 1 352 ? -0.149 7.208 16.429 1.00 98.44 352 GLU A CA 1
ATOM 2839 C C . GLU A 1 352 ? -1.357 7.828 17.163 1.00 98.44 352 GLU A C 1
ATOM 2841 O O . GLU A 1 352 ? -2.249 7.115 17.626 1.00 98.44 352 GLU A O 1
ATOM 2846 N N . VAL A 1 353 ? -1.455 9.163 17.198 1.00 98.19 353 VAL A N 1
ATOM 2847 C CA . VAL A 1 353 ? -2.578 9.884 17.826 1.00 98.19 353 VAL A CA 1
ATOM 2848 C C . VAL A 1 353 ? -3.899 9.700 17.066 1.00 98.19 353 VAL A C 1
ATOM 2850 O O . VAL A 1 353 ? -4.932 9.438 17.688 1.00 98.19 353 VAL A O 1
ATOM 2853 N N . TYR A 1 354 ? -3.895 9.801 15.733 1.00 97.94 354 TYR A N 1
ATOM 2854 C CA . TYR A 1 354 ? -5.089 9.577 14.908 1.00 97.94 354 TYR A CA 1
ATOM 2855 C C . TYR A 1 354 ? -5.570 8.124 15.003 1.00 97.94 354 TYR A C 1
ATOM 2857 O O . TYR A 1 354 ? -6.772 7.865 15.104 1.00 97.94 354 TYR A O 1
ATOM 2865 N N . LYS A 1 355 ? -4.636 7.167 15.040 1.00 96.50 355 LYS A N 1
ATOM 2866 C CA . LYS A 1 355 ? -4.919 5.739 15.219 1.00 96.50 355 LYS A CA 1
ATOM 2867 C C . LYS A 1 355 ? -5.522 5.436 16.593 1.00 96.50 355 LYS A C 1
ATOM 2869 O O . LYS A 1 355 ? -6.500 4.697 16.667 1.00 96.50 355 LYS A O 1
ATOM 2874 N N . ALA A 1 356 ? -5.007 6.042 17.664 1.00 97.00 356 ALA A N 1
ATOM 2875 C CA . ALA A 1 356 ? -5.613 5.941 18.993 1.00 97.00 356 ALA A CA 1
ATOM 2876 C C . ALA A 1 356 ? -7.049 6.506 19.001 1.00 97.00 356 ALA A C 1
ATOM 2878 O O . ALA A 1 356 ? -7.980 5.838 19.453 1.00 97.00 356 ALA A O 1
ATOM 2879 N N . HIS A 1 357 ? -7.256 7.696 18.423 1.00 97.00 357 HIS A N 1
ATOM 2880 C CA . HIS A 1 357 ? -8.571 8.341 18.358 1.00 97.00 357 HIS A CA 1
ATOM 2881 C C . HIS A 1 357 ? -9.614 7.532 17.567 1.00 97.00 357 HIS A C 1
ATOM 2883 O O . HIS A 1 357 ? -10.741 7.348 18.040 1.00 97.00 357 HIS A O 1
ATOM 2889 N N . SER A 1 358 ? -9.243 7.046 16.378 1.00 94.31 358 SER A N 1
ATOM 2890 C CA . SER A 1 358 ? -10.099 6.219 15.512 1.00 94.31 358 SER A CA 1
ATOM 2891 C C . SER A 1 358 ? -10.354 4.826 16.100 1.00 94.31 358 SER A C 1
ATOM 2893 O O . SER A 1 358 ? -11.465 4.315 15.983 1.00 94.31 358 SER A O 1
ATOM 2895 N N . GLY A 1 359 ? -9.391 4.265 16.840 1.00 93.88 359 GLY A N 1
ATOM 2896 C CA . GLY A 1 359 ? -9.563 3.067 17.670 1.00 93.88 359 GLY A CA 1
ATOM 2897 C C . GLY A 1 359 ? -10.405 3.268 18.941 1.00 93.88 359 GLY A C 1
ATOM 2898 O O . GLY A 1 359 ? -10.590 2.321 19.702 1.00 93.88 359 GLY A O 1
ATOM 2899 N N . GLY A 1 360 ? -10.916 4.479 19.196 1.00 95.12 360 GLY A N 1
ATOM 2900 C CA . GLY A 1 360 ? -11.779 4.796 20.339 1.00 95.12 360 GLY A CA 1
ATOM 2901 C C . GLY A 1 360 ? -11.047 5.185 21.631 1.00 95.12 360 GLY A C 1
ATOM 2902 O O . GLY A 1 360 ? -11.701 5.557 22.609 1.00 95.12 360 GLY A O 1
ATOM 2903 N N . GLU A 1 361 ? -9.712 5.181 21.657 1.00 95.88 361 GLU A N 1
ATOM 2904 C CA . GLU A 1 361 ? -8.922 5.644 22.801 1.00 95.88 361 GLU A CA 1
ATOM 2905 C C . GLU A 1 361 ? -8.914 7.180 22.845 1.00 95.88 361 GLU A C 1
ATOM 2907 O O . GLU A 1 361 ? -8.019 7.843 22.334 1.00 95.88 361 GLU A O 1
ATOM 2912 N N . ARG A 1 362 ? -9.953 7.772 23.448 1.00 95.94 362 ARG A N 1
ATOM 2913 C CA . ARG A 1 362 ? -10.156 9.237 23.493 1.00 95.94 362 ARG A CA 1
ATOM 2914 C C . ARG A 1 362 ? -9.692 9.917 24.785 1.00 95.94 362 ARG A C 1
ATOM 2916 O O . ARG A 1 362 ? -9.672 11.143 24.853 1.00 95.94 362 ARG A O 1
ATOM 2923 N N . ALA A 1 363 ? -9.279 9.153 25.798 1.00 95.00 363 ALA A N 1
ATOM 2924 C CA . ALA A 1 363 ? -8.899 9.682 27.115 1.00 95.00 363 ALA A CA 1
ATOM 2925 C C . ALA A 1 363 ? -7.707 10.663 27.075 1.00 95.00 363 ALA A C 1
ATOM 2927 O O . ALA A 1 363 ? -7.575 11.528 27.940 1.00 95.00 363 ALA A O 1
ATOM 2928 N N . PHE A 1 364 ? -6.847 10.585 26.053 1.00 95.38 364 PHE A N 1
ATOM 2929 C CA . PHE A 1 364 ? -5.728 11.517 25.898 1.00 95.38 364 PHE A CA 1
ATOM 2930 C C . PHE A 1 364 ? -6.166 12.967 25.615 1.00 95.38 364 PHE A C 1
ATOM 2932 O O . PHE A 1 364 ? -5.419 13.899 25.922 1.00 95.38 364 PHE A O 1
ATOM 2939 N N . LEU A 1 365 ? -7.377 13.184 25.082 1.00 95.25 365 LEU A N 1
ATOM 2940 C CA . LEU A 1 365 ? -7.908 14.514 24.745 1.00 95.25 365 LEU A CA 1
ATOM 2941 C C . LEU A 1 365 ? -8.081 15.420 25.977 1.00 95.25 365 LEU A C 1
ATOM 2943 O O . LEU A 1 365 ? -8.038 16.650 25.867 1.00 95.25 365 LEU A O 1
ATOM 2947 N N . GLU A 1 366 ? -8.238 14.824 27.161 1.00 93.81 366 GLU A N 1
ATOM 2948 C CA . GLU A 1 366 ? -8.289 15.524 28.451 1.00 93.81 366 GLU A CA 1
ATOM 2949 C C . GLU A 1 366 ? -6.925 16.098 28.863 1.00 93.81 366 GLU A C 1
ATOM 2951 O O . GLU A 1 366 ? -6.858 17.039 29.654 1.00 93.81 366 GLU A O 1
ATOM 2956 N N . ARG A 1 367 ? -5.827 15.560 28.314 1.00 93.75 367 ARG A N 1
ATOM 2957 C CA . ARG A 1 367 ? -4.452 15.969 28.644 1.00 93.75 367 ARG A CA 1
ATOM 2958 C C . ARG A 1 367 ? -3.898 17.062 27.735 1.00 93.75 367 ARG A C 1
ATOM 2960 O O . ARG A 1 367 ? -2.872 17.644 28.078 1.00 93.75 367 ARG A O 1
ATOM 2967 N N . LEU A 1 368 ? -4.569 17.349 26.618 1.00 93.94 368 LEU A N 1
ATOM 2968 C CA . LEU A 1 368 ? -4.217 18.432 25.697 1.00 93.94 368 LEU A CA 1
ATOM 2969 C C . LEU A 1 368 ? -4.433 19.801 26.351 1.00 93.94 368 LEU A C 1
ATOM 2971 O O . LEU A 1 368 ? -5.523 20.087 26.859 1.00 93.94 368 LEU A O 1
ATOM 2975 N N . ARG A 1 369 ? -3.401 20.647 26.310 1.00 87.62 369 ARG A N 1
ATOM 2976 C CA . ARG A 1 369 ? -3.373 22.003 26.877 1.00 87.62 369 ARG A CA 1
ATOM 2977 C C . ARG A 1 369 ? -3.018 23.030 25.800 1.00 87.62 369 ARG A C 1
ATOM 2979 O O . ARG A 1 369 ? -2.535 22.671 24.736 1.00 87.62 369 ARG A O 1
ATOM 2986 N N . GLY A 1 370 ? -3.211 24.309 26.114 1.00 80.62 370 GLY A N 1
ATOM 2987 C CA . GLY A 1 370 ? -2.784 25.415 25.256 1.00 80.62 370 GLY A CA 1
ATOM 2988 C C . GLY A 1 370 ? -3.669 25.661 24.032 1.00 80.62 370 GLY A C 1
ATOM 2989 O O . GLY A 1 370 ? -4.758 25.104 23.882 1.00 80.62 370 GLY A O 1
ATOM 2990 N N . GLU A 1 371 ? -3.191 26.563 23.182 1.00 76.56 371 GLU A N 1
ATOM 2991 C CA . GLU A 1 371 ? -3.842 26.981 21.940 1.00 76.56 371 GLU A CA 1
ATOM 2992 C C . GLU A 1 371 ? -3.701 25.894 20.858 1.00 76.56 371 GLU A C 1
ATOM 2994 O O . GLU A 1 371 ? -2.700 25.181 20.808 1.00 76.56 371 GLU A O 1
ATOM 2999 N N . GLY A 1 372 ? -4.713 25.751 19.995 1.00 86.19 372 GLY A N 1
ATOM 3000 C CA . GLY A 1 372 ? -4.743 24.733 18.932 1.00 86.19 372 GLY A CA 1
ATOM 3001 C C . GLY A 1 372 ? -5.545 23.462 19.247 1.00 86.19 372 GLY A C 1
ATOM 3002 O O . GLY A 1 372 ? -5.673 22.605 18.377 1.00 86.19 372 GLY A O 1
ATOM 3003 N N . LYS A 1 373 ? -6.155 23.329 20.438 1.00 91.69 373 LYS A N 1
ATOM 3004 C CA . LYS A 1 373 ? -7.025 22.175 20.759 1.00 91.69 373 LYS A CA 1
ATOM 3005 C C . LYS A 1 373 ? -8.203 22.018 19.786 1.00 91.69 373 LYS A C 1
ATOM 3007 O O . LYS A 1 373 ? -8.548 20.894 19.445 1.00 91.69 373 LYS A O 1
ATOM 3012 N N . GLU A 1 374 ? -8.796 23.117 19.327 1.00 93.06 374 GLU A N 1
ATOM 3013 C CA . GLU A 1 374 ? -9.880 23.099 18.334 1.00 93.06 374 GLU A CA 1
ATOM 3014 C C . GLU A 1 374 ? -9.400 22.582 16.967 1.00 93.06 374 GLU A C 1
ATOM 3016 O O . GLU A 1 374 ? -10.035 21.706 16.389 1.00 93.06 374 GLU A O 1
ATOM 3021 N N . GLU A 1 375 ? -8.222 23.019 16.510 1.00 96.56 375 GLU A N 1
ATOM 3022 C CA . GLU A 1 375 ? -7.594 22.543 15.268 1.00 96.56 375 GLU A CA 1
ATOM 3023 C C . GLU A 1 375 ? -7.239 21.045 15.343 1.00 96.56 375 GLU A C 1
ATOM 3025 O O . GLU A 1 375 ? -7.501 20.297 14.402 1.00 96.56 375 GLU A O 1
ATOM 3030 N N . ILE A 1 376 ? -6.736 20.575 16.495 1.00 97.62 376 ILE A N 1
ATOM 3031 C CA . ILE A 1 376 ? -6.521 19.141 16.763 1.00 97.62 376 ILE A CA 1
ATOM 3032 C C . ILE A 1 376 ? -7.839 18.364 16.649 1.00 97.62 376 ILE A C 1
ATOM 3034 O O . ILE A 1 376 ? -7.873 17.321 16.000 1.00 97.62 376 ILE A O 1
ATOM 3038 N N . MET A 1 377 ? -8.925 18.853 17.258 1.00 96.44 377 MET A N 1
ATOM 3039 C CA . MET A 1 377 ? -10.233 18.189 17.180 1.00 96.44 377 MET A CA 1
ATOM 3040 C C . MET A 1 377 ? -10.793 18.171 15.752 1.00 96.44 377 MET A C 1
ATOM 3042 O O . MET A 1 377 ? -11.397 17.171 15.373 1.00 96.44 377 MET A O 1
ATOM 3046 N N . GLY A 1 378 ? -10.560 19.226 14.963 1.00 96.94 378 GLY A N 1
ATOM 3047 C CA . GLY A 1 378 ? -10.901 19.272 13.539 1.00 96.94 378 GLY A CA 1
ATOM 3048 C C . GLY A 1 378 ? -10.190 18.172 12.751 1.00 96.94 378 GLY A C 1
ATOM 3049 O O . GLY A 1 378 ? -10.850 17.313 12.172 1.00 96.94 378 GLY A O 1
ATOM 3050 N N . LEU A 1 379 ? -8.856 18.116 12.825 1.00 97.56 379 LEU A N 1
ATOM 3051 C CA . LEU A 1 379 ? -8.050 17.087 12.151 1.00 97.56 379 LEU A CA 1
ATOM 3052 C C . LEU A 1 379 ? -8.424 15.659 12.589 1.00 97.56 379 LEU A C 1
ATOM 3054 O O . LEU A 1 379 ? -8.460 14.746 11.770 1.00 97.56 379 LEU A O 1
ATOM 3058 N N . LEU A 1 380 ? -8.746 15.450 13.869 1.00 97.25 380 LEU A N 1
ATOM 3059 C CA . LEU A 1 380 ? -9.204 14.152 14.384 1.00 97.25 380 LEU A CA 1
ATOM 3060 C C . LEU A 1 380 ? -10.619 13.754 13.926 1.00 97.25 380 LEU A C 1
ATOM 3062 O O . LEU A 1 380 ? -10.980 12.582 14.063 1.00 97.25 380 LEU A O 1
ATOM 3066 N N . ALA A 1 381 ? -11.406 14.700 13.410 1.00 96.12 381 ALA A N 1
ATOM 3067 C CA . ALA A 1 381 ? -12.741 14.482 12.860 1.00 96.12 381 ALA A CA 1
ATOM 3068 C C . ALA A 1 381 ? -12.763 14.379 11.322 1.00 96.12 381 ALA A C 1
ATOM 3070 O O . ALA A 1 381 ? -13.811 14.054 10.767 1.00 96.12 381 ALA A O 1
ATOM 3071 N N . HIS A 1 382 ? -11.643 14.635 10.636 1.00 95.38 382 HIS A N 1
ATOM 3072 C CA . HIS A 1 382 ? -11.541 14.458 9.186 1.00 95.38 382 HIS A CA 1
ATOM 3073 C C . HIS A 1 382 ? -11.727 12.985 8.791 1.00 95.38 382 HIS A C 1
ATOM 3075 O O . HIS A 1 382 ? -11.188 12.072 9.434 1.00 95.38 382 HIS A O 1
ATOM 3081 N N . GLU A 1 383 ? -12.468 12.769 7.702 1.00 92.06 383 GLU A N 1
ATOM 3082 C CA . GLU A 1 383 ? -12.633 11.447 7.104 1.00 92.06 383 GLU A CA 1
ATOM 3083 C C . GLU A 1 383 ? -11.273 10.905 6.627 1.00 92.06 383 GLU A C 1
ATOM 3085 O O . GLU A 1 383 ? -10.470 11.649 6.053 1.00 92.06 383 GLU A O 1
ATOM 3090 N N . PRO A 1 384 ? -10.974 9.618 6.871 1.00 91.25 384 PRO A N 1
ATOM 3091 C CA . PRO A 1 384 ? -9.743 9.014 6.392 1.00 91.25 384 PRO A CA 1
ATOM 3092 C C . PRO A 1 384 ? -9.753 8.892 4.864 1.00 91.25 384 PRO A C 1
ATOM 3094 O O . PRO A 1 384 ? -10.791 8.671 4.241 1.00 91.25 384 PRO A O 1
ATOM 3097 N N . LYS A 1 385 ? -8.565 8.934 4.259 1.00 90.31 385 LYS A N 1
ATOM 3098 C CA . LYS A 1 385 ? -8.363 8.508 2.869 1.00 90.31 385 LYS A CA 1
ATOM 3099 C C . LYS A 1 385 ? -8.621 7.003 2.723 1.00 90.31 385 LYS A C 1
ATOM 3101 O O . LYS A 1 385 ? -8.710 6.280 3.713 1.00 90.31 385 LYS A O 1
ATOM 3106 N N . GLU A 1 386 ? -8.622 6.504 1.485 1.00 83.00 386 GLU A N 1
ATOM 3107 C CA . GLU A 1 386 ? -8.760 5.070 1.157 1.00 83.00 386 GLU A CA 1
ATOM 3108 C C . GLU A 1 386 ? -7.849 4.131 1.975 1.00 83.00 386 GLU A C 1
ATOM 3110 O O . GLU A 1 386 ? -8.205 2.984 2.223 1.00 83.00 386 GLU A O 1
ATOM 3115 N N . ASN A 1 387 ? -6.678 4.605 2.420 1.00 79.94 387 ASN A N 1
ATOM 3116 C CA . ASN A 1 387 ? -5.735 3.839 3.242 1.00 79.94 387 ASN A CA 1
ATOM 3117 C C . ASN A 1 387 ? -6.022 3.889 4.762 1.00 79.94 387 ASN A C 1
ATOM 3119 O O . ASN A 1 387 ? -5.182 3.457 5.553 1.00 79.94 387 ASN A O 1
ATOM 3123 N N . GLY A 1 388 ? -7.165 4.432 5.188 1.00 85.56 388 GLY A N 1
ATOM 3124 C CA . GLY A 1 388 ? -7.584 4.484 6.592 1.00 85.56 388 GLY A CA 1
ATOM 3125 C C . GLY A 1 388 ? -6.895 5.557 7.445 1.00 85.56 388 GLY A C 1
ATOM 3126 O O . GLY A 1 388 ? -6.948 5.479 8.672 1.00 85.56 388 GLY A O 1
ATOM 3127 N N . THR A 1 389 ? -6.229 6.551 6.845 1.00 92.50 389 THR A N 1
ATOM 3128 C CA . THR A 1 389 ? -5.558 7.633 7.589 1.00 92.50 389 THR A CA 1
ATOM 3129 C C . THR A 1 389 ? -5.623 8.986 6.867 1.00 92.50 389 THR A C 1
ATOM 3131 O O . THR A 1 389 ? -6.115 9.078 5.743 1.00 92.50 389 THR A O 1
ATOM 3134 N N . LEU A 1 390 ? -5.168 10.056 7.524 1.00 93.06 390 LEU A N 1
ATOM 3135 C CA . LEU A 1 390 ? -5.135 11.413 6.964 1.00 93.06 390 LEU A CA 1
ATOM 3136 C C . LEU A 1 390 ? -4.002 11.577 5.931 1.00 93.06 390 LEU A C 1
ATOM 3138 O O . LEU A 1 390 ? -3.140 10.707 5.778 1.00 93.06 390 LEU A O 1
ATOM 3142 N N . SER A 1 391 ? -3.950 12.712 5.225 1.00 92.69 391 SER A N 1
ATOM 3143 C CA . SER A 1 391 ? -2.782 13.037 4.393 1.00 92.69 391 SER A CA 1
ATOM 3144 C C . SER A 1 391 ? -1.502 13.189 5.224 1.00 92.69 391 SER A C 1
ATOM 3146 O O . SER A 1 391 ? -1.531 13.577 6.390 1.00 92.69 391 SER A O 1
ATOM 3148 N N . SER A 1 392 ? -0.343 12.976 4.595 1.00 90.19 392 SER A N 1
ATOM 3149 C CA . SER A 1 392 ? 0.968 13.211 5.216 1.00 90.19 392 SER A CA 1
ATOM 3150 C C . SER A 1 392 ? 1.123 14.625 5.792 1.00 90.19 392 SER A C 1
ATOM 3152 O O . SER A 1 392 ? 1.801 14.787 6.805 1.00 90.19 392 SER A O 1
ATOM 3154 N N . TYR A 1 393 ? 0.492 15.628 5.166 1.00 91.69 393 TYR A N 1
ATOM 3155 C CA . TYR A 1 393 ? 0.472 17.014 5.638 1.00 91.69 393 TYR A CA 1
ATOM 3156 C C . TYR A 1 393 ? -0.378 17.170 6.905 1.00 91.69 393 TYR A C 1
ATOM 3158 O O . TYR A 1 393 ? 0.102 17.703 7.901 1.00 91.69 393 TYR A O 1
ATOM 3166 N N . GLU A 1 394 ? -1.606 16.647 6.907 1.00 95.69 394 GLU A N 1
ATOM 3167 C CA . GLU A 1 394 ? -2.496 16.673 8.077 1.00 95.69 394 GLU A CA 1
ATOM 3168 C C . GLU A 1 394 ? -1.914 15.888 9.257 1.00 95.69 394 GLU A C 1
ATOM 3170 O O . GLU A 1 394 ? -1.985 16.354 10.389 1.00 95.69 394 GLU A O 1
ATOM 3175 N N . LEU A 1 395 ? -1.272 14.740 9.008 1.00 97.19 395 LEU A N 1
ATOM 3176 C CA . LEU A 1 395 ? -0.561 13.974 10.036 1.00 97.19 395 LEU A CA 1
ATOM 3177 C C . LEU A 1 395 ? 0.626 14.761 10.610 1.00 97.19 395 LEU A C 1
ATOM 3179 O O . LEU A 1 395 ? 0.805 14.801 11.829 1.00 97.19 395 LEU A O 1
ATOM 3183 N N . ALA A 1 396 ? 1.424 15.418 9.760 1.00 96.25 396 ALA A N 1
ATOM 3184 C CA . ALA A 1 396 ? 2.518 16.277 10.214 1.00 96.25 396 ALA A CA 1
ATOM 3185 C C . ALA A 1 396 ? 1.995 17.476 11.023 1.00 96.25 396 ALA A C 1
ATOM 3187 O O . ALA A 1 396 ? 2.532 17.785 12.087 1.00 96.25 396 ALA A O 1
ATOM 3188 N N . ARG A 1 397 ? 0.907 18.109 10.576 1.00 96.69 397 ARG A N 1
ATOM 3189 C CA . ARG A 1 397 ? 0.265 19.220 11.285 1.00 96.69 397 ARG A CA 1
ATOM 3190 C C . ARG A 1 397 ? -0.324 18.781 12.627 1.00 96.69 397 ARG A C 1
ATOM 3192 O O . ARG A 1 397 ? -0.090 19.437 13.640 1.00 96.69 397 ARG A O 1
ATOM 3199 N N . LEU A 1 398 ? -1.011 17.641 12.665 1.00 97.94 398 LEU A N 1
ATOM 3200 C CA . LEU A 1 398 ? -1.557 17.050 13.885 1.00 97.94 398 LEU A CA 1
ATOM 3201 C C . LEU A 1 398 ? -0.445 16.775 14.904 1.00 97.94 398 LEU A C 1
ATOM 3203 O O . LEU A 1 398 ? -0.553 17.200 16.051 1.00 97.94 398 LEU A O 1
ATOM 3207 N N . GLY A 1 399 ? 0.653 16.129 14.503 1.00 97.88 399 GLY A N 1
ATOM 3208 C CA . GLY A 1 399 ? 1.773 15.861 15.411 1.00 97.88 399 GLY A CA 1
ATOM 3209 C C . GLY A 1 399 ? 2.501 17.115 15.899 1.00 97.88 399 GLY A C 1
ATOM 3210 O O . GLY A 1 399 ? 2.928 17.162 17.055 1.00 97.88 399 GLY A O 1
ATOM 3211 N N . GLU A 1 400 ? 2.604 18.150 15.061 1.00 97.06 400 GLU A N 1
ATOM 3212 C CA . GLU A 1 400 ? 3.131 19.461 15.452 1.00 97.06 400 GLU A CA 1
ATOM 3213 C C . GLU A 1 400 ? 2.268 20.102 16.554 1.00 97.06 400 GLU A C 1
ATOM 3215 O O . GLU A 1 400 ? 2.783 20.497 17.606 1.00 97.06 400 GLU A O 1
ATOM 3220 N N . LEU A 1 401 ? 0.951 20.165 16.336 1.00 97.12 401 LEU A N 1
ATOM 3221 C CA . LEU A 1 401 ? -0.014 20.700 17.296 1.00 97.12 401 LEU A CA 1
ATOM 3222 C C . LEU A 1 401 ? -0.015 19.894 18.598 1.00 97.12 401 LEU A C 1
ATOM 3224 O O . LEU A 1 401 ? 0.027 20.476 19.680 1.00 97.12 401 LEU A O 1
ATOM 3228 N N . ILE A 1 402 ? 0.017 18.563 18.509 1.00 97.44 402 ILE A N 1
ATOM 3229 C CA . ILE A 1 402 ? 0.115 17.669 19.667 1.00 97.44 402 ILE A CA 1
ATOM 3230 C C . ILE A 1 402 ? 1.381 17.958 20.478 1.00 97.44 402 ILE A C 1
ATOM 3232 O O . ILE A 1 402 ? 1.290 18.108 21.695 1.00 97.44 402 ILE A O 1
ATOM 3236 N N . LYS A 1 403 ? 2.551 18.091 19.835 1.00 95.44 403 LYS A N 1
ATOM 3237 C CA . LYS A 1 403 ? 3.807 18.443 20.521 1.00 95.44 403 LYS A CA 1
ATOM 3238 C C . LYS A 1 403 ? 3.683 19.759 21.283 1.00 95.44 403 LYS A C 1
ATOM 3240 O O . LYS A 1 403 ? 4.064 19.805 22.451 1.00 95.44 403 LYS A O 1
ATOM 3245 N N . ARG A 1 404 ? 3.120 20.798 20.656 1.00 94.69 404 ARG A N 1
ATOM 3246 C CA . ARG A 1 404 ? 2.855 22.100 21.297 1.00 94.69 404 ARG A CA 1
ATOM 324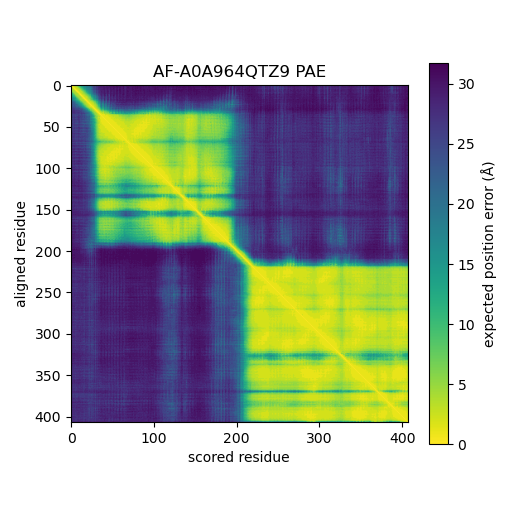7 C C . ARG A 1 404 ? 1.881 21.969 22.477 1.00 94.69 404 ARG A C 1
ATOM 3249 O O . ARG A 1 404 ? 2.122 22.563 23.519 1.00 94.69 404 ARG A O 1
ATOM 3256 N N . ALA A 1 405 ? 0.841 21.147 22.342 1.00 93.62 405 ALA A N 1
ATOM 3257 C CA . ALA A 1 405 ? -0.219 20.969 23.337 1.00 93.62 405 ALA A CA 1
ATOM 3258 C C . ALA A 1 405 ? 0.162 20.114 24.564 1.00 93.62 405 ALA A C 1
ATOM 3260 O O . ALA A 1 405 ? -0.636 19.995 25.501 1.00 93.62 405 ALA A O 1
ATOM 3261 N N . VAL A 1 406 ? 1.352 19.497 24.569 1.00 91.00 406 VAL A N 1
ATOM 3262 C CA . VAL A 1 406 ? 1.860 18.686 25.694 1.00 91.00 406 VAL A CA 1
ATOM 3263 C C . VAL A 1 406 ? 3.200 19.161 26.256 1.00 91.00 406 VAL A C 1
ATOM 3265 O O . VAL A 1 406 ? 3.723 18.526 27.177 1.00 91.00 406 VAL A O 1
ATOM 3268 N N . LEU A 1 407 ? 3.805 20.211 25.693 1.00 79.19 407 LEU A N 1
ATOM 3269 C CA . LEU A 1 407 ? 5.007 20.856 26.234 1.00 79.19 407 LEU A CA 1
ATOM 3270 C C . LEU A 1 407 ? 4.672 21.721 27.455 1.00 79.19 407 LEU A C 1
ATOM 3272 O O . LEU A 1 407 ? 5.436 21.543 28.430 1.00 79.19 407 LEU A O 1
#

Nearest PDB structures (foldseek):
  3owa-assembly2_D  TM=1.508E-01  e=2.361E+00  Bacillus anthracis str. 'Ames Ancestor'
  3owa-assembly2_C  TM=1.145E-01  e=1.412E+00  Bacillus anthracis str. 'Ames Ancestor'
  3owa-assembly1_A  TM=1.592E-01  e=4.490E+00  Bacillus anthracis str. 'Ames Ancestor'
  8otz-assembly1_EP  TM=8.733E-02  e=9.302E+00  Bos taurus